Protein AF-0000000080331517 (afdb_homodimer)

InterPro domains:
  IPR011251 Luciferase-like domain [PF00296] (24-215)
  IPR036661 Luciferase-like domain superfamily [G3DSA:3.20.20.30] (10-296)
  IPR036661 Luciferase-like domain superfamily [SSF51679] (20-252)
  IPR050172 SsuD/RutA monooxygenase [PTHR42847] (24-230)

Foldseek 3Di:
DFFAEEAEEEQQDDCVGCLVVVLVVRVVLPHQAYEYEAAPADDPCRVGDGDHRLVSLLSSLVNDQRHAYEYLAAAPQPDALLVVLQSQQVSLVSSVRRYEHEYELDDQDPSNCVVNDDRDDPVRSLVCSLVNLVVSVCLQQDQFDADDDDPHTDDRRGNPPHGPDPSHHFYAQEDQDLSSLLSCLVRGQAYEYQFDLVQQAPHDPVVRLVRLLVSLVSSQVSNVVVPHGSLSYAYEHEALRHNCRQQLLQALVSVLVVVLSVVVSVHRYYYAYDADPPDSNHGDPVRVSCNSNPSSVVRD/DFFAEEAEEEQQDDCVGCLVVVLVVRVVLPHQAYEYEAAPADDPCRVGDGDHRLVSLLSSLVNDQRHAYEYLAAAPQPDALLVVLQSQQVSLVSSVRRYEHEYELDDQDPSNCVVNDDRDDPVRSLVCSLVNLVVSVCLQQDQFDADDDDPHTDDRRGNPPHGPDPSHRFYAQEDQDLSSLLSCLVRGQAYEYQFDLVQQAPHDPVVRLVRLLVSLVSSQVSNVVVPHGSLSYAYEHEALRHNCRQQLLQALVSVLVVSLSVVVSVHRYYYAYDADPPDSNHGDPVRVSCNSNPSSVVRD

Secondary structure (DSSP, 8-state):
-PPEEEEE--S-S-IIIIIHHHHHHHHHTT-SEEEE---SS-GGGTTS----HHHHHHHHHHH-SS-EEEEEEE-GGG--HHHHHHHHHHHHHHTTS-EEEEE----SSGGGTTTSPPPPPHHHHHHHHHHHHHHHHHHHHSSEEEEE-SS-EEEEEE--S--SSSSSSPEEEE--SHHHHHHHHHH-SEEEE---GGGTTT--HHHHHHHHHHHHHHHHHHHHHTT--GGGSEEEEE-SSSTTTTGGGS-HHHHHHHHHHHHHTT--EEEEEPP-TTSTT---HHHHHHHHHHHHHHT-/-PPEEEEE--S-S-IIIIIHHHHHHHHHTT-SEEEE---SS-GGGTTS----HHHHHHHHHHH-SS-EEEEEEE-GGG--HHHHHHHHHHHHHHTTS-EEEEE----SSGGGTTTSPPPPPHHHHHHHHHHHHHHHHHHHHSSEEEEE-SS-EEEEEE--S--SSSSSSPEEEE--SHHHHHHHHHH-SEEEE---GGGTTT--HHHHHHHHHHHHHHHHHHHHHTT--GGGSEEEEE-SSSTTTTGGGS-HHHHHHHHHHHHHTT--EEEEEPP-TTSTT---HHHHHHHHHHHHHHT-

pLDDT: mean 96.35, std 3.85, range [64.19, 98.94]

Structure (mmCIF, N/CA/C/O backbone):
data_AF-0000000080331517-model_v1
#
loop_
_entity.id
_entity.type
_entity.pdbx_description
1 polymer 'LLM class flavin-dependent oxidoreductase'
#
loop_
_atom_site.group_PDB
_atom_site.id
_atom_site.type_symbol
_atom_site.label_atom_id
_atom_site.label_alt_id
_atom_site.label_comp_id
_atom_site.label_asym_id
_atom_site.label_entity_id
_atom_site.label_seq_id
_atom_site.pdbx_PDB_ins_code
_atom_site.Cartn_x
_atom_site.Cartn_y
_atom_site.Cartn_z
_atom_site.occupancy
_atom_site.B_iso_or_equiv
_atom_site.auth_seq_id
_atom_site.auth_comp_id
_atom_site.auth_asym_id
_atom_site.auth_atom_id
_atom_site.pdbx_PDB_model_num
ATOM 1 N N . MET A 1 1 ? -18.844 27.141 14.211 1 64.19 1 MET A N 1
ATOM 2 C CA . MET A 1 1 ? -18.5 25.75 13.922 1 64.19 1 MET A CA 1
ATOM 3 C C . MET A 1 1 ? -17.547 25.188 14.969 1 64.19 1 MET A C 1
ATOM 5 O O . MET A 1 1 ? -16.719 25.922 15.516 1 64.19 1 MET A O 1
ATOM 9 N N . SER A 1 2 ? -17.766 24.016 15.477 1 85.88 2 SER A N 1
ATOM 10 C CA . SER A 1 2 ? -16.953 23.453 16.547 1 85.88 2 SER A CA 1
ATOM 11 C C . SER A 1 2 ? -15.609 22.984 16.031 1 85.88 2 SER A C 1
ATOM 13 O O . SER A 1 2 ? -15.508 22.469 14.906 1 85.88 2 SER A O 1
ATOM 15 N N . LEU A 1 3 ? -14.555 23.375 16.688 1 94.94 3 LEU A N 1
ATOM 16 C CA . LEU A 1 3 ? -13.188 22.969 16.359 1 94.94 3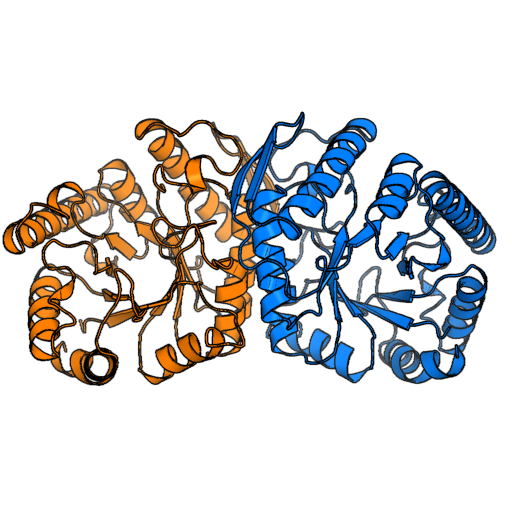 LEU A CA 1
ATOM 17 C C . LEU A 1 3 ? -13.008 21.469 16.547 1 94.94 3 LEU A C 1
ATOM 19 O O . LEU A 1 3 ? -13.43 20.906 17.562 1 94.94 3 LEU A O 1
ATOM 23 N N . ARG A 1 4 ? -12.531 20.828 15.531 1 97.44 4 ARG A N 1
ATOM 24 C CA . ARG A 1 4 ? -12.266 19.391 15.602 1 97.44 4 ARG A CA 1
ATOM 25 C C . ARG A 1 4 ? -10.836 19.109 16.047 1 97.44 4 ARG A C 1
ATOM 27 O O . ARG A 1 4 ? -9.906 19.797 15.633 1 97.44 4 ARG A O 1
ATOM 34 N N . LEU A 1 5 ? -10.68 18.141 16.891 1 98.38 5 LEU A N 1
ATOM 35 C CA . LEU A 1 5 ? -9.367 17.719 17.359 1 98.38 5 LEU A CA 1
ATOM 36 C C . LEU A 1 5 ? -8.953 16.406 16.703 1 98.38 5 LEU A C 1
ATOM 38 O O . LEU A 1 5 ? -9.703 15.43 16.719 1 98.38 5 LEU A O 1
ATOM 42 N N . SER A 1 6 ? -7.805 16.391 16.062 1 98.75 6 SER A N 1
ATOM 43 C CA . SER A 1 6 ? -7.219 15.234 15.391 1 98.75 6 SER A CA 1
ATOM 44 C C . SER A 1 6 ? -5.824 14.93 15.922 1 98.75 6 SER A C 1
ATOM 46 O O . SER A 1 6 ? -5.281 15.688 16.734 1 98.75 6 SER A O 1
ATOM 48 N N . THR A 1 7 ? -5.312 13.805 15.547 1 98.81 7 THR A N 1
ATOM 49 C CA . THR A 1 7 ? -3.979 13.422 16 1 98.81 7 THR A CA 1
ATOM 50 C C . THR A 1 7 ? -3.152 12.867 14.844 1 98.81 7 THR A C 1
ATOM 52 O O . THR A 1 7 ? -3.689 12.586 13.766 1 98.81 7 THR A O 1
ATOM 55 N N . VAL A 1 8 ? -1.916 12.797 15.023 1 98.69 8 VAL A N 1
ATOM 56 C CA . VAL A 1 8 ? -1.016 12.117 14.094 1 98.69 8 VAL A CA 1
ATOM 57 C C . VAL A 1 8 ? -0.213 11.055 14.836 1 98.69 8 VAL A C 1
ATOM 59 O O . VAL A 1 8 ? 0.449 11.352 15.836 1 98.69 8 VAL A O 1
ATOM 62 N N . ILE A 1 9 ? -0.327 9.906 14.406 1 98.81 9 ILE A N 1
ATOM 63 C CA . ILE A 1 9 ? 0.365 8.75 14.961 1 98.81 9 ILE A CA 1
ATOM 64 C C . ILE A 1 9 ? 1.493 8.32 14.023 1 98.81 9 ILE A C 1
ATOM 66 O O . ILE A 1 9 ? 1.24 7.809 12.93 1 98.81 9 ILE A O 1
ATOM 70 N N . LEU A 1 10 ? 2.73 8.555 14.484 1 98.44 10 LEU A N 1
ATOM 71 C CA . LEU A 1 10 ? 3.859 8.164 13.648 1 98.44 10 LEU A CA 1
ATOM 72 C C . LEU A 1 10 ? 3.984 6.645 13.578 1 98.44 10 LEU A C 1
ATOM 74 O O . LEU A 1 10 ? 3.705 5.949 14.555 1 98.44 10 LEU A O 1
ATOM 78 N N . PRO A 1 11 ? 4.441 6.098 12.438 1 98.38 11 PRO A N 1
ATOM 79 C CA . PRO A 1 11 ? 4.523 4.645 12.273 1 98.38 11 PRO A CA 1
ATOM 80 C C . PRO A 1 11 ? 5.863 4.074 12.727 1 98.38 11 PRO A C 1
ATOM 82 O O . PRO A 1 11 ? 6.559 3.414 11.953 1 98.38 11 PRO A O 1
ATOM 85 N N . HIS A 1 12 ? 6.152 4.219 14.023 1 98 12 HIS A N 1
ATOM 86 C CA . HIS A 1 12 ? 7.469 3.908 14.555 1 98 12 HIS A CA 1
ATOM 87 C C . HIS A 1 12 ? 7.426 2.67 15.445 1 98 12 HIS A C 1
ATOM 89 O O . HIS A 1 12 ? 8.438 2.279 16.031 1 98 12 HIS A O 1
ATOM 95 N N . LEU A 1 13 ? 6.262 2.033 15.555 1 98 13 LEU A N 1
ATOM 96 C CA . LEU A 1 13 ? 6.105 0.849 16.391 1 98 13 LEU A CA 1
ATOM 97 C C . LEU A 1 13 ? 5.648 -0.346 15.555 1 98 13 LEU A C 1
ATOM 99 O O . LEU A 1 13 ? 4.883 -0.19 14.609 1 98 13 LEU A O 1
ATOM 103 N N . ARG A 1 14 ? 6.074 -1.492 15.969 1 98.31 14 ARG A N 1
ATOM 104 C CA . ARG A 1 14 ? 5.5 -2.713 15.414 1 98.31 14 ARG A CA 1
ATOM 105 C C . ARG A 1 14 ? 3.998 -2.779 15.664 1 98.31 14 ARG A C 1
ATOM 107 O O . ARG A 1 14 ? 3.525 -2.389 16.734 1 98.31 14 ARG A O 1
ATOM 114 N N . TRP A 1 15 ? 3.299 -3.33 14.734 1 98.62 15 TRP A N 1
ATOM 115 C CA . TRP A 1 15 ? 1.841 -3.32 14.758 1 98.62 15 TRP A CA 1
ATOM 116 C C . TRP A 1 15 ? 1.312 -3.996 16.016 1 98.62 15 TRP A C 1
ATOM 118 O O . TRP A 1 15 ? 0.415 -3.473 16.688 1 98.62 15 TRP A O 1
ATOM 128 N N . HIS A 1 16 ? 1.911 -5.156 16.406 1 97.88 16 HIS A N 1
ATOM 129 C CA . HIS A 1 16 ? 1.396 -5.941 17.531 1 97.88 16 HIS A CA 1
ATOM 130 C C . HIS A 1 16 ? 2.104 -5.57 18.828 1 97.88 16 HIS A C 1
ATOM 132 O O . HIS A 1 16 ? 1.9 -6.223 19.859 1 97.88 16 HIS A O 1
ATOM 138 N N . GLN A 1 17 ? 2.965 -4.594 18.797 1 97.81 17 GLN A N 1
ATOM 139 C CA . GLN A 1 17 ? 3.686 -4.105 19.969 1 97.81 17 GLN A CA 1
ATOM 140 C C . GLN A 1 17 ? 3.43 -2.615 20.188 1 97.81 17 GLN A C 1
ATOM 142 O O . GLN A 1 17 ? 4.371 -1.833 20.328 1 97.81 17 GLN A O 1
ATOM 147 N N . GLY A 1 18 ? 2.152 -2.268 20.125 1 97.75 18 GLY A N 1
ATOM 148 C CA . GLY A 1 18 ? 1.767 -0.905 20.469 1 97.75 18 GLY A CA 1
ATOM 149 C C . GLY A 1 18 ? 1.169 -0.149 19.297 1 97.75 18 GLY A C 1
ATOM 150 O O . GLY A 1 18 ? 0.423 0.813 19.484 1 97.75 18 GLY A O 1
ATOM 151 N N . GLY A 1 19 ? 1.506 -0.522 18.047 1 98.31 19 GLY A N 1
ATOM 152 C CA . GLY A 1 19 ? 0.965 0.156 16.875 1 98.31 19 GLY A CA 1
ATOM 153 C C . GLY A 1 19 ? -0.549 0.094 16.797 1 98.31 19 GLY A C 1
ATOM 154 O O . GLY A 1 19 ? -1.215 1.129 16.719 1 98.31 19 GLY A O 1
ATOM 155 N N . ARG A 1 20 ? -1.021 -1.087 16.875 1 98.56 20 ARG A N 1
ATOM 156 C CA . ARG A 1 20 ? -2.457 -1.336 16.797 1 98.56 20 ARG A CA 1
ATOM 157 C C . ARG A 1 20 ? -3.207 -0.571 17.875 1 98.56 20 ARG A C 1
ATOM 159 O O . ARG A 1 20 ? -4.191 0.115 17.594 1 98.56 20 ARG A O 1
ATOM 166 N N . SER A 1 21 ? -2.781 -0.635 19.125 1 98.62 21 SER A N 1
ATOM 167 C CA . SER A 1 21 ? -3.494 -0.056 20.25 1 98.62 21 SER A CA 1
ATOM 168 C C . SER A 1 21 ? -3.531 1.467 20.172 1 98.62 21 SER A C 1
ATOM 170 O O . SER A 1 21 ? -4.492 2.096 20.609 1 98.62 21 SER A O 1
ATOM 172 N N . ALA A 1 22 ? -2.518 2.064 19.547 1 98.75 22 ALA A N 1
ATOM 173 C CA . ALA A 1 22 ? -2.5 3.518 19.406 1 98.75 22 ALA A CA 1
ATOM 174 C C . ALA A 1 22 ? -3.672 3.992 18.547 1 98.75 22 ALA A C 1
ATOM 176 O O . ALA A 1 22 ? -4.34 4.973 18.891 1 98.75 22 ALA A O 1
ATOM 177 N N . TRP A 1 23 ? -3.951 3.305 17.516 1 98.88 23 TRP A N 1
ATOM 178 C CA . TRP A 1 23 ? -5.039 3.68 16.625 1 98.88 23 TRP A CA 1
ATOM 179 C C . TRP A 1 23 ? -6.395 3.436 17.281 1 98.88 23 TRP A C 1
ATOM 181 O O . TRP A 1 23 ? -7.301 4.266 17.172 1 98.88 23 TRP A O 1
ATOM 191 N N . GLN A 1 24 ? -6.547 2.297 17.906 1 98.88 24 GLN A N 1
ATOM 192 C CA . GLN A 1 24 ? -7.785 2.006 18.625 1 98.88 24 GLN A CA 1
ATOM 193 C C . GLN A 1 24 ? -8.047 3.045 19.719 1 98.88 24 GLN A C 1
ATOM 195 O O . GLN A 1 24 ? -9.172 3.51 19.875 1 98.88 24 GLN A O 1
ATOM 200 N N . ARG A 1 25 ? -6.977 3.387 20.422 1 98.81 25 ARG A N 1
ATOM 201 C CA . ARG A 1 25 ? -7.102 4.363 21.516 1 98.81 25 ARG A CA 1
ATOM 202 C C . ARG A 1 25 ? -7.461 5.742 20.969 1 98.81 25 ARG A C 1
ATOM 204 O O . ARG A 1 25 ? -8.203 6.492 21.594 1 98.81 25 ARG A O 1
ATOM 211 N N . ALA A 1 26 ? -6.887 6.109 19.828 1 98.88 26 ALA A N 1
ATOM 212 C CA . ALA A 1 26 ? -7.234 7.383 19.203 1 98.88 26 ALA A CA 1
ATOM 213 C C . ALA A 1 26 ? -8.734 7.484 18.969 1 98.88 26 ALA A C 1
ATOM 215 O O . ALA A 1 26 ? -9.344 8.531 19.219 1 98.88 26 ALA A O 1
ATOM 216 N N . GLU A 1 27 ? -9.32 6.379 18.469 1 98.81 27 GLU A N 1
ATOM 217 C CA . GLU A 1 27 ? -10.773 6.367 18.281 1 98.81 27 GLU A CA 1
ATOM 218 C C . GLU A 1 27 ? -11.5 6.469 19.609 1 98.81 27 GLU A C 1
ATOM 220 O O . GLU A 1 27 ? -12.469 7.219 19.734 1 98.81 27 GLU A O 1
ATOM 225 N N . GLN A 1 28 ? -11.023 5.734 20.609 1 98.62 28 GLN A N 1
ATOM 226 C CA . GLN A 1 28 ? -11.648 5.719 21.922 1 98.62 28 GLN A CA 1
ATOM 227 C C . GLN A 1 28 ? -11.609 7.105 22.562 1 98.62 28 GLN A C 1
ATOM 229 O O . GLN A 1 28 ? -12.539 7.488 23.281 1 98.62 28 GLN A O 1
ATOM 234 N N . LEU A 1 29 ? -10.539 7.828 22.297 1 98.62 29 LEU A N 1
ATOM 235 C CA . LEU A 1 29 ? -10.359 9.156 22.875 1 98.62 29 LEU A CA 1
ATOM 236 C C . LEU A 1 29 ? -11.219 10.188 22.156 1 98.62 29 LEU A C 1
ATOM 238 O O . LEU A 1 29 ? -11.328 11.328 22.594 1 98.62 29 LEU A O 1
ATOM 242 N N . GLY A 1 30 ? -11.781 9.828 21.016 1 98.06 30 GLY A N 1
ATOM 243 C CA . GLY A 1 30 ? -12.758 10.672 20.344 1 98.06 30 GLY A CA 1
ATOM 244 C C . GLY A 1 30 ? -12.133 11.609 19.328 1 98.06 30 GLY A C 1
ATOM 245 O O . GLY A 1 30 ? -12.742 12.617 18.953 1 98.06 30 GLY A O 1
ATOM 246 N N . PHE A 1 31 ? -10.914 11.336 18.906 1 98.75 31 PHE A N 1
ATOM 247 C CA . PHE A 1 31 ? -10.305 12.156 17.859 1 98.75 31 PHE A CA 1
ATOM 248 C C . PHE A 1 31 ? -11.133 12.109 16.578 1 98.75 31 PHE A C 1
ATOM 250 O O . PHE A 1 31 ? -11.719 11.078 16.25 1 98.75 31 PHE A O 1
ATOM 257 N N . HIS A 1 32 ? -11.18 13.211 15.883 1 98.44 32 HIS A N 1
ATOM 258 C CA . HIS A 1 32 ? -11.906 13.297 14.625 1 98.44 32 HIS A CA 1
ATOM 259 C C . HIS A 1 32 ? -11.188 12.516 13.523 1 98.44 32 HIS A C 1
ATOM 261 O O . HIS A 1 32 ? -11.805 11.695 12.836 1 98.44 32 HIS A O 1
ATOM 267 N N . THR A 1 33 ? -9.961 12.773 13.305 1 98.81 33 THR A N 1
ATOM 268 C CA . THR A 1 33 ? -9.102 12.086 12.352 1 98.81 33 THR A CA 1
ATOM 269 C C . THR A 1 33 ? -7.785 11.68 13.008 1 98.81 33 THR A C 1
ATOM 271 O O . THR A 1 33 ? -7.254 12.406 13.852 1 98.81 33 THR A O 1
ATOM 274 N N . ALA A 1 34 ? -7.258 10.547 12.688 1 98.94 34 ALA A N 1
ATOM 275 C CA . ALA A 1 34 ? -5.871 10.188 12.969 1 98.94 34 ALA A CA 1
ATOM 276 C C . ALA A 1 34 ? -5.066 10.047 11.68 1 98.94 34 ALA A C 1
ATOM 278 O O . ALA A 1 34 ? -5.422 9.258 10.805 1 98.94 34 ALA A O 1
ATOM 279 N N . PHE A 1 35 ? -4.051 10.797 11.625 1 98.94 35 PHE A N 1
ATOM 280 C CA . PHE A 1 35 ? -3.154 10.812 10.469 1 98.94 35 PHE A CA 1
ATOM 281 C C . PHE A 1 35 ? -1.881 10.031 10.773 1 98.94 35 PHE A C 1
ATOM 283 O O . PHE A 1 35 ? -1.622 9.672 11.922 1 98.94 35 PHE A O 1
ATOM 290 N N . THR A 1 36 ? -1.135 9.734 9.75 1 98.88 36 THR A N 1
ATOM 291 C CA . THR A 1 36 ? 0.235 9.25 9.875 1 98.88 36 THR A CA 1
ATOM 292 C C . THR A 1 36 ? 1.14 9.914 8.844 1 98.88 36 THR A C 1
ATOM 294 O O . THR A 1 36 ? 0.656 10.516 7.879 1 98.88 36 THR A O 1
ATOM 297 N N . TYR A 1 37 ? 2.404 9.922 9.109 1 98 37 TYR A N 1
ATOM 298 C CA . TYR A 1 37 ? 3.377 10.477 8.172 1 98 37 TYR A CA 1
ATOM 299 C C . TYR A 1 37 ? 3.668 9.492 7.047 1 98 37 TYR A C 1
ATOM 301 O O . TYR A 1 37 ? 3.889 8.305 7.289 1 98 37 TYR A O 1
ATOM 309 N N . ASP A 1 38 ? 3.682 9.953 5.809 1 97.75 38 ASP A N 1
ATOM 310 C CA . ASP A 1 38 ? 3.939 9.125 4.637 1 97.75 38 ASP A CA 1
ATOM 311 C C . ASP A 1 38 ? 5.371 9.305 4.137 1 97.75 38 ASP A C 1
ATOM 313 O O . ASP A 1 38 ? 5.594 9.867 3.062 1 97.75 38 ASP A O 1
ATOM 317 N N . HIS A 1 39 ? 6.359 8.875 4.914 1 96.88 39 HIS A N 1
ATOM 318 C CA . HIS A 1 39 ? 7.789 8.906 4.625 1 96.88 39 HIS A CA 1
ATOM 319 C C . HIS A 1 39 ? 8.359 7.492 4.535 1 96.88 39 HIS A C 1
ATOM 321 O O . HIS A 1 39 ? 7.727 6.535 4.98 1 96.88 39 HIS A O 1
ATOM 327 N N . LEU A 1 40 ? 9.523 7.398 3.914 1 96.12 40 LEU A N 1
ATOM 328 C CA . LEU A 1 40 ? 10.305 6.168 3.994 1 96.12 40 LEU A CA 1
ATOM 329 C C . LEU A 1 40 ? 11.125 6.129 5.281 1 96.12 40 LEU A C 1
ATOM 331 O O . LEU A 1 40 ? 11.383 5.051 5.824 1 96.12 40 LEU A O 1
ATOM 335 N N . SER A 1 41 ? 11.578 7.223 5.68 1 92.31 41 SER A N 1
ATOM 336 C CA . SER A 1 41 ? 12.211 7.547 6.957 1 92.31 41 SER A CA 1
ATOM 337 C C . SER A 1 41 ? 12.117 9.039 7.254 1 92.31 41 SER A C 1
ATOM 339 O O . SER A 1 41 ? 11.992 9.852 6.34 1 92.31 41 SER A O 1
ATOM 341 N N . TRP A 1 42 ? 12.172 9.32 8.602 1 91.06 42 TRP A N 1
ATOM 342 C CA . TRP A 1 42 ? 11.867 10.711 8.906 1 91.06 42 TRP A CA 1
ATOM 343 C C . TRP A 1 42 ? 12.82 11.258 9.969 1 91.06 42 TRP A C 1
ATOM 345 O O . TRP A 1 42 ? 12.812 10.805 11.117 1 91.06 42 TRP A O 1
ATOM 355 N N . ARG A 1 43 ? 13.68 12.164 9.531 1 90.75 43 ARG A N 1
ATOM 356 C CA . ARG A 1 43 ? 14.492 13.016 10.391 1 90.75 43 ARG A CA 1
ATOM 357 C C . ARG A 1 43 ? 15.055 12.227 11.562 1 90.75 43 ARG A C 1
ATOM 359 O O . ARG A 1 43 ? 15.789 11.258 11.375 1 90.75 43 ARG A O 1
ATOM 366 N N . SER A 1 44 ? 14.562 12.602 12.773 1 90.06 44 SER A N 1
ATOM 367 C CA . SER A 1 44 ? 15.141 12.047 14 1 90.06 44 SER A CA 1
ATOM 368 C C . SER A 1 44 ? 14.766 10.586 14.18 1 90.06 44 SER A C 1
ATOM 370 O O . SER A 1 44 ? 15.336 9.891 15.023 1 90.06 44 SER A O 1
ATOM 372 N N . PHE A 1 45 ? 13.922 10.086 13.391 1 93.94 45 PHE A N 1
ATOM 373 C CA . PHE A 1 45 ? 13.5 8.688 13.492 1 93.94 45 PHE A CA 1
ATOM 374 C C . PHE A 1 45 ? 14.195 7.832 12.445 1 93.94 45 PHE A C 1
ATOM 376 O O . PHE A 1 45 ? 13.914 6.641 12.328 1 93.94 45 PHE A O 1
ATOM 383 N N . ARG A 1 46 ? 15.094 8.398 11.766 1 92.56 46 ARG A N 1
ATOM 384 C CA . ARG A 1 46 ? 15.719 7.773 10.609 1 92.56 46 ARG A CA 1
ATOM 385 C C . ARG A 1 46 ? 16.406 6.469 10.992 1 92.56 46 ARG A C 1
ATOM 387 O O . ARG A 1 46 ? 16.438 5.516 10.211 1 92.56 46 ARG A O 1
ATOM 394 N N . ASP A 1 47 ? 16.953 6.398 12.133 1 93.5 47 ASP A N 1
ATOM 395 C CA . ASP A 1 47 ? 17.734 5.234 12.523 1 93.5 47 ASP A CA 1
ATOM 396 C C . ASP A 1 47 ? 16.906 4.254 13.336 1 93.5 47 ASP A C 1
ATOM 398 O O . ASP A 1 47 ? 17.453 3.373 14.008 1 93.5 47 ASP A O 1
ATOM 402 N N . GLY A 1 48 ? 15.57 4.438 13.328 1 95.44 48 GLY A N 1
ATOM 403 C CA . GLY A 1 48 ? 14.648 3.535 13.992 1 95.44 48 GLY A CA 1
ATOM 404 C C . GLY A 1 48 ? 13.539 3.035 13.086 1 95.44 48 GLY A C 1
ATOM 405 O O . GLY A 1 48 ? 13.539 3.322 11.883 1 95.44 48 GLY A O 1
ATOM 406 N N . PRO A 1 49 ? 12.68 2.264 13.695 1 97.25 49 PRO A N 1
ATOM 407 C CA . PRO A 1 49 ? 11.586 1.681 12.906 1 97.25 49 PRO A CA 1
ATOM 408 C C . PRO A 1 49 ? 10.703 2.738 12.258 1 97.25 49 PRO A C 1
ATOM 410 O O . PRO A 1 49 ? 10.391 3.76 12.875 1 97.25 49 PRO A O 1
ATOM 413 N N . TRP A 1 50 ? 10.359 2.547 11.078 1 98.25 50 TRP A N 1
ATOM 414 C CA . TRP A 1 50 ? 9.414 3.371 10.336 1 98.25 50 TRP A CA 1
ATOM 415 C C . TRP A 1 50 ? 8.641 2.533 9.328 1 98.25 50 TRP A C 1
ATOM 417 O O . TRP A 1 50 ? 9.203 2.047 8.344 1 98.25 50 TRP A O 1
ATOM 427 N N . PHE A 1 51 ? 7.391 2.4 9.492 1 98.62 51 PHE A N 1
ATOM 428 C CA . PHE A 1 51 ? 6.57 1.539 8.648 1 98.62 51 PHE A CA 1
ATOM 429 C C . PHE A 1 51 ? 5.832 2.355 7.598 1 98.62 51 PHE A C 1
ATOM 431 O O . PHE A 1 51 ? 5.676 3.57 7.742 1 98.62 51 PHE A O 1
ATOM 438 N N . GLY A 1 52 ? 5.41 1.655 6.535 1 98.38 52 GLY A N 1
ATOM 439 C CA . GLY A 1 52 ? 4.766 2.32 5.414 1 98.38 52 GLY A CA 1
ATOM 440 C C . GLY A 1 52 ? 3.379 2.838 5.746 1 98.38 52 GLY A C 1
ATOM 441 O O . GLY A 1 52 ? 2.637 2.203 6.496 1 98.38 52 GLY A O 1
ATOM 442 N N . ALA A 1 53 ? 2.973 3.891 5.133 1 98.69 53 ALA A N 1
ATOM 443 C CA . ALA A 1 53 ? 1.73 4.59 5.457 1 98.69 53 ALA A CA 1
ATOM 444 C C . ALA A 1 53 ? 0.517 3.801 4.977 1 98.69 53 ALA A C 1
ATOM 446 O O . ALA A 1 53 ? -0.465 3.65 5.707 1 98.69 53 ALA A O 1
ATOM 447 N N . VAL A 1 54 ? 0.592 3.217 3.742 1 98.69 54 VAL A N 1
ATOM 448 C CA . VAL A 1 54 ? -0.571 2.578 3.135 1 98.69 54 VAL A CA 1
ATOM 449 C C . VAL A 1 54 ? -0.936 1.318 3.918 1 98.69 54 VAL A C 1
ATOM 451 O O . VAL A 1 54 ? -2.074 1.168 4.367 1 98.69 54 VAL A O 1
ATOM 454 N N . PRO A 1 55 ? 0.038 0.446 4.188 1 98.88 55 PRO A N 1
ATOM 455 C CA . PRO A 1 55 ? -0.327 -0.708 5.012 1 98.88 55 PRO A CA 1
ATOM 456 C C . PRO A 1 55 ? -0.782 -0.312 6.418 1 98.88 55 PRO A C 1
ATOM 458 O O . PRO A 1 55 ? -1.727 -0.897 6.953 1 98.88 55 PRO A O 1
ATOM 461 N N . THR A 1 56 ? -0.176 0.699 6.996 1 98.94 56 THR A N 1
ATOM 462 C CA . THR A 1 56 ? -0.524 1.143 8.344 1 98.94 56 THR A CA 1
ATOM 463 C C . THR A 1 56 ? -1.961 1.655 8.391 1 98.94 56 THR A C 1
ATOM 465 O O . THR A 1 56 ? -2.74 1.257 9.258 1 98.94 56 THR A O 1
ATOM 468 N N . LEU A 1 57 ? -2.301 2.496 7.434 1 98.94 57 LEU A N 1
ATOM 469 C CA . LEU A 1 57 ? -3.648 3.055 7.395 1 98.94 57 LEU A CA 1
ATOM 470 C C . LEU A 1 57 ? -4.676 1.971 7.086 1 98.94 57 LEU A C 1
ATOM 472 O O . LEU A 1 57 ? -5.805 2.021 7.578 1 98.94 57 LEU A O 1
ATOM 476 N N . THR A 1 58 ? -4.27 0.994 6.25 1 98.94 58 THR A N 1
ATOM 477 C CA . THR A 1 58 ? -5.176 -0.111 5.961 1 98.94 58 THR A CA 1
ATOM 478 C C . THR A 1 58 ? -5.453 -0.928 7.219 1 98.94 58 THR A C 1
ATOM 480 O O . THR A 1 58 ? -6.602 -1.261 7.512 1 98.94 58 THR A O 1
ATOM 483 N N . ALA A 1 59 ? -4.395 -1.23 7.938 1 98.94 59 ALA A N 1
ATOM 484 C CA . ALA A 1 59 ? -4.547 -1.958 9.195 1 98.94 59 ALA A CA 1
ATOM 485 C C . ALA A 1 59 ? -5.383 -1.16 10.195 1 98.94 59 ALA A C 1
ATOM 487 O O . ALA A 1 59 ? -6.238 -1.719 10.883 1 98.94 59 ALA A O 1
ATOM 488 N N . ALA A 1 60 ? -5.133 0.146 10.25 1 98.94 60 ALA A N 1
ATOM 489 C CA . ALA A 1 60 ? -5.895 1.022 11.141 1 98.94 60 ALA A CA 1
ATOM 490 C C . ALA A 1 60 ? -7.379 1.005 10.781 1 98.94 60 ALA A C 1
ATOM 492 O O . ALA A 1 60 ? -8.234 0.989 11.672 1 98.94 60 ALA A O 1
ATOM 493 N N . ALA A 1 61 ? -7.672 1.042 9.492 1 98.88 61 ALA A N 1
ATOM 494 C CA . ALA A 1 61 ? -9.055 0.992 9.023 1 98.88 61 ALA A CA 1
ATOM 495 C C . ALA A 1 61 ? -9.758 -0.271 9.516 1 98.88 61 ALA A C 1
ATOM 497 O O . ALA A 1 61 ? -10.953 -0.25 9.805 1 98.88 61 ALA A O 1
ATOM 498 N N . ALA A 1 62 ? -9 -1.351 9.656 1 98.19 62 ALA A N 1
ATOM 499 C CA . ALA A 1 62 ? -9.57 -2.646 10.023 1 98.19 62 ALA A CA 1
ATOM 500 C C . ALA A 1 62 ? -9.875 -2.709 11.516 1 98.19 62 ALA A C 1
ATOM 502 O O . ALA A 1 62 ? -10.656 -3.549 11.961 1 98.19 62 ALA A O 1
ATOM 503 N N . VAL A 1 63 ? -9.258 -1.817 12.328 1 98.44 63 VAL A N 1
ATOM 504 C CA . VAL A 1 63 ? -9.414 -1.965 13.773 1 98.44 63 VAL A CA 1
ATOM 505 C C . VAL A 1 63 ? -10.148 -0.754 14.336 1 98.44 63 VAL A C 1
ATOM 507 O O . VAL A 1 63 ? -10.242 -0.591 15.555 1 98.44 63 VAL A O 1
ATOM 510 N N . THR A 1 64 ? -10.594 0.173 13.492 1 98.75 64 THR A N 1
ATOM 511 C CA . THR A 1 64 ? -11.414 1.318 13.867 1 98.75 64 THR A CA 1
ATOM 512 C C . THR A 1 64 ? -12.695 1.351 13.039 1 98.75 64 THR A C 1
ATOM 514 O O . THR A 1 64 ? -12.781 0.708 11.992 1 98.75 64 THR A O 1
ATOM 517 N N . GLU A 1 65 ? -13.656 2.074 13.484 1 97.88 65 GLU A N 1
ATOM 518 C CA . GLU A 1 65 ? -14.961 2.047 12.82 1 97.88 65 GLU A CA 1
ATOM 519 C C . GLU A 1 65 ? -15.383 3.445 12.383 1 97.88 65 GLU A C 1
ATOM 521 O O . GLU A 1 65 ? -16 3.607 11.328 1 97.88 65 GLU A O 1
ATOM 526 N N . ARG A 1 66 ? -15.031 4.441 13.141 1 97.88 66 ARG A N 1
ATOM 527 C CA . ARG A 1 66 ? -15.578 5.773 12.906 1 97.88 66 ARG A CA 1
ATOM 528 C C . ARG A 1 66 ? -14.461 6.781 12.656 1 97.88 66 ARG A C 1
ATOM 530 O O . ARG A 1 66 ? -14.672 7.805 12 1 97.88 66 ARG A O 1
ATOM 537 N N . LEU A 1 67 ? -13.312 6.523 13.25 1 98.75 67 LEU A N 1
ATOM 538 C CA . LEU A 1 67 ? -12.148 7.395 13.141 1 98.75 67 LEU A CA 1
ATOM 539 C C . LEU A 1 67 ? -11.781 7.637 11.688 1 98.75 67 LEU A C 1
ATOM 541 O O . LEU A 1 67 ? -11.641 6.688 10.906 1 98.75 67 LEU A O 1
ATOM 545 N N . ARG A 1 68 ? -11.773 8.883 11.273 1 98.88 68 ARG A N 1
ATOM 546 C CA . ARG A 1 68 ? -11.195 9.141 9.961 1 98.88 68 ARG A CA 1
ATOM 547 C C . ARG A 1 68 ? -9.688 8.898 9.961 1 98.88 68 ARG A C 1
ATOM 549 O O . ARG A 1 68 ? -9.039 9.031 11 1 98.88 68 ARG A O 1
ATOM 556 N N . LEU A 1 69 ? -9.211 8.539 8.844 1 98.94 69 LEU A N 1
ATOM 557 C CA . LEU A 1 69 ? -7.805 8.172 8.672 1 98.94 69 LEU A CA 1
ATOM 558 C C . LEU A 1 69 ? -7.168 8.961 7.531 1 98.94 69 LEU A C 1
ATOM 560 O O . LEU A 1 69 ? -7.859 9.375 6.598 1 98.94 69 LEU A O 1
ATOM 564 N N . GLY A 1 70 ? -5.859 9.164 7.602 1 98.81 70 GLY A N 1
ATOM 565 C CA . GLY A 1 70 ? -5.254 9.852 6.473 1 98.81 70 GLY A CA 1
ATOM 566 C C . GLY A 1 70 ? -3.758 10.039 6.617 1 98.81 70 GLY A C 1
ATOM 567 O O . GLY A 1 70 ? -3.145 9.484 7.535 1 98.81 70 GLY A O 1
ATOM 568 N N . THR A 1 71 ? -3.133 10.648 5.66 1 98.81 71 THR A N 1
ATOM 569 C CA . THR A 1 71 ? -1.719 11.008 5.688 1 98.81 71 THR A CA 1
ATOM 570 C C . THR A 1 71 ? -1.543 12.492 5.965 1 98.81 71 THR A C 1
ATOM 572 O O . THR A 1 71 ? -2.451 13.289 5.719 1 98.81 71 THR A O 1
ATOM 575 N N . LEU A 1 72 ? -0.357 12.898 6.496 1 98.06 72 LEU A N 1
ATOM 576 C CA . LEU A 1 72 ? 0.068 14.289 6.656 1 98.06 72 LEU A CA 1
ATOM 577 C C . LEU A 1 72 ? 1.572 14.422 6.441 1 98.06 72 LEU A C 1
ATOM 579 O O . LEU A 1 72 ? 2.34 14.445 7.406 1 98.06 72 LEU A O 1
ATOM 583 N N . VAL A 1 73 ? 2.09 14.297 5.242 1 97.31 73 VAL A N 1
ATOM 584 C CA . VAL A 1 73 ? 1.358 14.289 3.98 1 97.31 73 VAL A CA 1
ATOM 585 C C . VAL A 1 73 ? 2.006 13.297 3.016 1 97.31 73 VAL A C 1
ATOM 587 O O . VAL A 1 73 ? 3.154 12.891 3.209 1 97.31 73 VAL A O 1
ATOM 590 N N . THR A 1 74 ? 1.313 12.836 2.07 1 98.38 74 THR A N 1
ATOM 591 C CA . THR A 1 74 ? 1.803 12.141 0.886 1 98.38 74 THR A CA 1
ATOM 592 C C . THR A 1 74 ? 2.389 13.125 -0.121 1 98.38 74 THR A C 1
ATOM 594 O O . THR A 1 74 ? 1.825 14.203 -0.345 1 98.38 74 THR A O 1
ATOM 597 N N . SER A 1 75 ? 3.557 12.82 -0.709 1 97 75 SER A N 1
ATOM 598 C CA . SER A 1 75 ? 4.199 13.742 -1.64 1 97 75 SER A CA 1
ATOM 599 C C . SER A 1 75 ? 4.652 13.023 -2.906 1 97 75 SER A C 1
ATOM 601 O O . SER A 1 75 ? 4.699 11.797 -2.945 1 97 75 SER A O 1
ATOM 603 N N . PRO A 1 76 ? 5.035 13.75 -3.975 1 96.25 76 PRO A N 1
ATOM 604 C CA . PRO A 1 76 ? 5.535 13.195 -5.234 1 96.25 76 PRO A CA 1
ATOM 605 C C . PRO A 1 76 ? 6.949 12.641 -5.117 1 96.25 76 PRO A C 1
ATOM 607 O O . PRO A 1 76 ? 7.461 12.023 -6.059 1 96.25 76 PRO A O 1
ATOM 610 N N . ASN A 1 77 ? 7.633 12.766 -4.004 1 94.25 77 ASN A N 1
ATOM 611 C CA . ASN A 1 77 ? 9.062 12.492 -3.885 1 94.25 77 ASN A CA 1
ATOM 612 C C . ASN A 1 77 ? 9.406 11.078 -4.34 1 94.25 77 ASN A C 1
ATOM 614 O O . ASN A 1 77 ? 10.453 10.852 -4.953 1 94.25 77 ASN A O 1
ATOM 618 N N . PHE A 1 78 ? 8.539 10.172 -4.094 1 93.88 78 PHE A N 1
ATOM 619 C CA . PHE A 1 78 ? 8.867 8.789 -4.426 1 93.88 78 PHE A CA 1
ATOM 620 C C . PHE A 1 78 ? 7.621 8.031 -4.883 1 93.88 78 PHE A C 1
ATOM 622 O O . PHE A 1 78 ? 7.543 6.812 -4.738 1 93.88 78 PHE A O 1
ATOM 629 N N . ARG A 1 79 ? 6.637 8.805 -5.367 1 94.88 79 ARG A N 1
ATOM 630 C CA . ARG A 1 79 ? 5.367 8.219 -5.777 1 94.88 79 ARG A CA 1
ATOM 631 C C . ARG A 1 79 ? 5.023 8.602 -7.211 1 94.88 79 ARG A C 1
ATOM 633 O O . ARG A 1 79 ? 5.395 9.68 -7.676 1 94.88 79 ARG A O 1
ATOM 640 N N . HIS A 1 80 ? 4.398 7.699 -7.871 1 97 80 HIS A N 1
ATOM 641 C CA . HIS A 1 80 ? 3.719 7.988 -9.125 1 97 80 HIS A CA 1
ATOM 642 C C . HIS A 1 80 ? 2.209 8.062 -8.938 1 97 80 HIS A C 1
ATOM 644 O O . HIS A 1 80 ? 1.626 7.238 -8.227 1 97 80 HIS A O 1
ATOM 650 N N . PRO A 1 81 ? 1.526 9.062 -9.547 1 98.12 81 PRO A N 1
ATOM 651 C CA . PRO A 1 81 ? 0.094 9.25 -9.297 1 98.12 81 PRO A CA 1
ATOM 652 C C . PRO A 1 81 ? -0.733 8.023 -9.68 1 98.12 81 PRO A C 1
ATOM 654 O O . PRO A 1 81 ? -1.729 7.719 -9.016 1 98.12 81 PRO A O 1
ATOM 657 N N . VAL A 1 82 ? -0.312 7.289 -10.68 1 98.31 82 VAL A N 1
ATOM 658 C CA . VAL A 1 82 ? -1.096 6.164 -11.172 1 98.31 82 VAL A CA 1
ATOM 659 C C . VAL A 1 82 ? -1.133 5.055 -10.125 1 98.31 82 VAL A C 1
ATOM 661 O O . VAL A 1 82 ? -2.207 4.57 -9.766 1 98.31 82 VAL A O 1
ATOM 664 N N . THR A 1 83 ? 0.015 4.668 -9.625 1 98.12 83 THR A N 1
ATOM 665 C CA . THR A 1 83 ? 0.041 3.602 -8.633 1 98.12 83 THR A CA 1
ATOM 666 C C . THR A 1 83 ? -0.552 4.082 -7.309 1 98.12 83 THR A C 1
ATOM 668 O O . THR A 1 83 ? -1.242 3.324 -6.621 1 98.12 83 THR A O 1
ATOM 671 N N . LEU A 1 84 ? -0.341 5.355 -7.016 1 98.56 84 LEU A N 1
ATOM 672 C CA . LEU A 1 84 ? -0.921 5.918 -5.801 1 98.56 84 LEU A CA 1
ATOM 673 C C . LEU A 1 84 ? -2.445 5.887 -5.863 1 98.56 84 LEU A C 1
ATOM 675 O O . LEU A 1 84 ? -3.105 5.562 -4.875 1 98.56 84 LEU A O 1
ATOM 679 N N . ALA A 1 85 ? -2.994 6.234 -6.984 1 98.75 85 ALA A N 1
ATOM 680 C CA . ALA A 1 85 ? -4.445 6.254 -7.141 1 98.75 85 ALA A CA 1
ATOM 681 C C . ALA A 1 85 ? -5.047 4.887 -6.82 1 98.75 85 ALA A C 1
ATOM 683 O O . ALA A 1 85 ? -6.078 4.793 -6.152 1 98.75 85 ALA A O 1
ATOM 684 N N . LYS A 1 86 ? -4.414 3.822 -7.266 1 98.44 86 LYS A N 1
ATOM 685 C CA . LYS A 1 86 ? -4.898 2.469 -7.012 1 98.44 86 LYS A CA 1
ATOM 686 C C . LYS A 1 86 ? -4.898 2.154 -5.52 1 98.44 86 LYS A C 1
ATOM 688 O O . LYS A 1 86 ? -5.863 1.587 -4.996 1 98.44 86 LYS A O 1
ATOM 693 N N . GLU A 1 87 ? -3.854 2.533 -4.863 1 98.38 87 GLU A N 1
ATOM 694 C CA . GLU A 1 87 ? -3.768 2.33 -3.42 1 98.38 87 GLU A CA 1
ATOM 695 C C . GLU A 1 87 ? -4.848 3.121 -2.686 1 98.38 87 GLU A C 1
ATOM 697 O O . GLU A 1 87 ? -5.492 2.602 -1.773 1 98.38 87 GLU A O 1
ATOM 702 N N . LEU A 1 88 ? -5.027 4.336 -3.117 1 98.88 88 LEU A N 1
ATOM 703 C CA . LEU A 1 88 ? -5.98 5.223 -2.455 1 98.88 88 LEU A CA 1
ATOM 704 C C . LEU A 1 88 ? -7.41 4.73 -2.654 1 98.88 88 LEU A C 1
ATOM 706 O O . LEU A 1 88 ? -8.219 4.758 -1.721 1 98.88 88 LEU A O 1
ATOM 710 N N . ILE A 1 89 ? -7.738 4.293 -3.852 1 98.81 89 ILE A N 1
ATOM 711 C CA . ILE A 1 89 ? -9.062 3.754 -4.129 1 98.81 89 ILE A CA 1
ATOM 712 C C . ILE A 1 89 ? -9.32 2.535 -3.244 1 98.81 89 ILE A C 1
ATOM 714 O O . ILE A 1 89 ? -10.391 2.404 -2.652 1 98.81 89 ILE A O 1
ATOM 718 N N . SER A 1 90 ? -8.312 1.705 -3.137 1 98.81 90 SER A N 1
ATOM 719 C CA . SER A 1 90 ? -8.43 0.5 -2.322 1 98.81 90 SER A CA 1
ATOM 720 C C . SER A 1 90 ? -8.578 0.844 -0.844 1 98.81 90 SER A C 1
ATOM 722 O O . SER A 1 90 ? -9.422 0.272 -0.152 1 98.81 90 SER A O 1
ATOM 724 N N . LEU A 1 91 ? -7.77 1.781 -0.385 1 98.81 91 LEU A N 1
ATOM 725 C CA . LEU A 1 91 ? -7.828 2.227 1.003 1 98.81 91 LEU A CA 1
ATOM 726 C C . LEU A 1 91 ? -9.195 2.834 1.32 1 98.81 91 LEU A C 1
ATOM 728 O O . LEU A 1 91 ? -9.773 2.553 2.371 1 98.81 91 LEU A O 1
ATOM 732 N N . ASP A 1 92 ? -9.656 3.676 0.435 1 98.88 92 ASP A N 1
ATOM 733 C CA . ASP A 1 92 ? -10.969 4.305 0.599 1 98.88 92 ASP A CA 1
ATOM 734 C C . ASP A 1 92 ? -12.07 3.258 0.698 1 98.88 92 ASP A C 1
ATOM 736 O O . ASP A 1 92 ? -12.977 3.379 1.526 1 98.88 92 ASP A O 1
ATOM 740 N N . ASP A 1 93 ? -11.992 2.248 -0.097 1 98.88 93 ASP A N 1
ATOM 741 C CA . ASP A 1 93 ? -12.977 1.171 -0.108 1 98.88 93 ASP A CA 1
ATOM 742 C C . ASP A 1 93 ? -12.922 0.367 1.188 1 98.88 93 ASP A C 1
ATOM 744 O O . ASP A 1 93 ? -13.945 0.18 1.85 1 98.88 93 ASP A O 1
ATOM 748 N N . ILE A 1 94 ? -11.734 -0.065 1.601 1 98.88 94 ILE A N 1
ATOM 749 C CA . ILE A 1 94 ? -11.539 -0.912 2.773 1 98.88 94 ILE A CA 1
ATOM 750 C C . ILE A 1 94 ? -11.984 -0.162 4.027 1 98.88 94 ILE A C 1
ATOM 752 O O . ILE A 1 94 ? -12.57 -0.753 4.938 1 98.88 94 ILE A O 1
ATOM 756 N N . SER A 1 95 ? -11.75 1.129 4.09 1 98.81 95 SER A N 1
ATOM 757 C CA . SER A 1 95 ? -12.07 1.933 5.266 1 98.81 95 SER A CA 1
ATOM 758 C C . SER A 1 95 ? -13.547 2.305 5.297 1 98.81 95 SER A C 1
ATOM 760 O O . SER A 1 95 ? -14.039 2.846 6.289 1 98.81 95 SER A O 1
ATOM 762 N N . GLY A 1 96 ? -14.266 2 4.195 1 98.31 96 GLY A N 1
ATOM 763 C CA . GLY A 1 96 ? -15.656 2.424 4.105 1 98.31 96 GLY A CA 1
ATOM 764 C C . GLY A 1 96 ? -15.812 3.92 3.918 1 98.31 96 GLY A C 1
ATOM 765 O O . GLY A 1 96 ? -16.75 4.523 4.453 1 98.31 96 GLY A O 1
ATOM 766 N N . GLY A 1 97 ? -14.883 4.535 3.23 1 98.69 97 GLY A N 1
ATOM 767 C CA . GLY A 1 97 ? -14.977 5.949 2.904 1 98.69 97 GLY A CA 1
ATOM 768 C C . GLY A 1 97 ? -14.508 6.855 4.027 1 98.69 97 GLY A C 1
ATOM 769 O O . GLY A 1 97 ? -15.125 7.891 4.293 1 98.69 97 GLY A O 1
ATOM 770 N N . ARG A 1 98 ? -13.398 6.555 4.672 1 98.88 98 ARG A N 1
ATOM 771 C CA . ARG A 1 98 ? -12.977 7.336 5.828 1 98.88 98 ARG A CA 1
ATOM 772 C C . ARG A 1 98 ? -11.625 7.996 5.582 1 98.88 98 ARG A C 1
ATOM 774 O O . ARG A 1 98 ? -11.047 8.594 6.492 1 98.88 98 ARG A O 1
ATOM 781 N N . ILE A 1 99 ? -11.094 7.91 4.379 1 98.94 99 ILE A N 1
ATOM 782 C CA . ILE A 1 99 ? -9.727 8.336 4.125 1 98.94 99 ILE A CA 1
ATOM 783 C C . ILE A 1 99 ? -9.711 9.805 3.711 1 98.94 99 ILE A C 1
ATOM 785 O O . ILE A 1 99 ? -10.516 10.234 2.883 1 98.94 99 ILE A O 1
ATOM 789 N N . THR A 1 100 ? -8.844 10.609 4.289 1 98.94 100 THR A N 1
ATOM 790 C CA . THR A 1 100 ? -8.438 11.93 3.836 1 98.94 100 THR A CA 1
ATOM 791 C C . THR A 1 100 ? -6.973 11.922 3.408 1 98.94 100 THR A C 1
ATOM 793 O O . THR A 1 100 ? -6.098 11.508 4.172 1 98.94 100 THR A O 1
ATOM 796 N N . LEU A 1 101 ? -6.762 12.336 2.219 1 98.94 101 LEU A N 1
ATOM 797 C CA . LEU A 1 101 ? -5.383 12.383 1.739 1 98.94 101 LEU A CA 1
ATOM 798 C C . LEU A 1 101 ? -4.754 13.742 2.035 1 98.94 101 LEU A C 1
ATOM 800 O O . LEU A 1 101 ? -5.027 14.727 1.343 1 98.94 101 LEU A O 1
ATOM 804 N N . GLY A 1 102 ? -3.916 13.828 3.111 1 98.88 102 GLY A N 1
ATOM 805 C CA . GLY A 1 102 ? -2.984 14.945 3.152 1 98.88 102 GLY A CA 1
ATOM 806 C C . GLY A 1 102 ? -1.903 14.859 2.09 1 98.88 102 GLY A C 1
ATOM 807 O O . GLY A 1 102 ? -1.195 13.852 1.998 1 98.88 102 GLY A O 1
ATOM 808 N N . ILE A 1 103 ? -1.82 15.859 1.314 1 98.88 103 ILE A N 1
ATOM 809 C CA . ILE A 1 103 ? -0.916 15.828 0.17 1 98.88 103 ILE A CA 1
ATOM 810 C C . ILE A 1 103 ? -0.144 17.141 0.088 1 98.88 103 ILE A C 1
ATOM 812 O O . ILE A 1 103 ? -0.701 18.219 0.344 1 98.88 103 ILE A O 1
ATOM 816 N N . GLY A 1 104 ? 1.123 17.109 -0.187 1 98.25 104 GLY A N 1
ATOM 817 C CA . GLY A 1 104 ? 1.993 18.266 -0.286 1 98.25 104 GLY A CA 1
ATOM 818 C C . GLY A 1 104 ? 3.178 18.047 -1.209 1 98.25 104 GLY A C 1
ATOM 819 O O . GLY A 1 104 ? 3.398 16.938 -1.69 1 98.25 104 GLY A O 1
ATOM 820 N N . ALA A 1 105 ? 3.939 19.047 -1.431 1 96.25 105 ALA A N 1
ATOM 821 C CA . ALA A 1 105 ? 5.047 19.016 -2.383 1 96.25 105 ALA A CA 1
ATOM 822 C C . ALA A 1 105 ? 6.203 18.172 -1.852 1 96.25 105 ALA A C 1
ATOM 824 O O . ALA A 1 105 ? 7.043 17.703 -2.623 1 96.25 105 ALA A O 1
ATOM 825 N N . GLY A 1 106 ? 6.184 17.969 -0.596 1 91.81 106 GLY A N 1
ATOM 826 C CA . GLY A 1 106 ? 7.312 17.281 0.008 1 91.81 106 GLY A CA 1
ATOM 827 C C . GLY A 1 106 ? 8.531 18.156 0.19 1 91.81 106 GLY A C 1
ATOM 828 O O . GLY A 1 106 ? 8.555 19.297 -0.301 1 91.81 106 GLY A O 1
ATOM 829 N N . GLY A 1 107 ? 9.555 17.719 0.959 1 87.31 107 GLY A N 1
ATOM 830 C CA . GLY A 1 107 ? 10.758 18.484 1.245 1 87.31 107 GLY A CA 1
ATOM 831 C C . GLY A 1 107 ? 12.016 17.828 0.713 1 87.31 107 GLY A C 1
ATOM 832 O O . GLY A 1 107 ? 11.961 17.031 -0.217 1 87.31 107 GLY A O 1
ATOM 833 N N . THR A 1 108 ? 13.141 18.297 1.141 1 85.62 108 THR A N 1
ATOM 834 C CA . THR A 1 108 ? 14.445 17.844 0.673 1 85.62 108 THR A CA 1
ATOM 835 C C . THR A 1 108 ? 15.031 16.812 1.631 1 85.62 108 THR A C 1
ATOM 837 O O . THR A 1 108 ? 16.234 16.562 1.609 1 85.62 108 THR A O 1
ATOM 840 N N . GLY A 1 109 ? 14.266 16.266 2.381 1 86.25 109 GLY A N 1
ATOM 841 C CA . GLY A 1 109 ? 14.742 15.289 3.344 1 86.25 109 GLY A CA 1
ATOM 842 C C . GLY A 1 109 ? 15.086 13.945 2.717 1 86.25 109 GLY A C 1
ATOM 843 O O . GLY A 1 109 ? 15.422 13.883 1.532 1 86.25 109 GLY A O 1
ATOM 844 N N . PHE A 1 110 ? 15.133 12.922 3.438 1 88 110 PHE A N 1
ATOM 845 C CA . PHE A 1 110 ? 15.633 11.602 3.08 1 88 110 PHE A CA 1
ATOM 846 C C . PHE A 1 110 ? 14.844 11.016 1.915 1 88 110 PHE A C 1
ATOM 848 O O . PHE A 1 110 ? 15.406 10.352 1.043 1 88 110 PHE A O 1
ATOM 855 N N . ASP A 1 111 ? 13.586 11.312 1.829 1 91.56 111 ASP A N 1
ATOM 856 C CA . ASP A 1 111 ? 12.711 10.797 0.777 1 91.56 111 ASP A CA 1
ATOM 857 C C . ASP A 1 111 ? 13.125 11.336 -0.591 1 91.56 111 ASP A C 1
ATOM 859 O O . ASP A 1 111 ? 12.969 10.656 -1.605 1 91.56 111 ASP A O 1
ATOM 863 N N . ALA A 1 112 ? 13.703 12.508 -0.567 1 92.25 112 ALA A N 1
ATOM 864 C CA . ALA A 1 112 ? 13.977 13.234 -1.805 1 92.25 112 ALA A CA 1
ATOM 865 C C . ALA A 1 112 ? 15.133 12.602 -2.57 1 92.25 112 ALA A C 1
ATOM 867 O O . ALA A 1 112 ? 15.336 12.883 -3.754 1 92.25 112 ALA A O 1
ATOM 868 N N . THR A 1 113 ? 15.875 11.703 -1.868 1 93.31 113 THR A N 1
ATOM 869 C CA . THR A 1 113 ? 17.047 11.125 -2.518 1 93.31 113 THR A CA 1
ATOM 870 C C . THR A 1 113 ? 17.031 9.602 -2.418 1 93.31 113 THR A C 1
ATOM 872 O O . THR A 1 113 ? 17.938 8.93 -2.918 1 93.31 113 THR A O 1
ATOM 875 N N . ALA A 1 114 ? 16.031 9.07 -1.854 1 93.81 114 ALA A N 1
ATOM 876 C CA . ALA A 1 114 ? 16 7.66 -1.483 1 93.81 114 ALA A CA 1
ATOM 877 C C . ALA A 1 114 ? 16.125 6.77 -2.717 1 93.81 114 ALA A C 1
ATOM 879 O O . ALA A 1 114 ? 16.688 5.68 -2.648 1 93.81 114 ALA A O 1
ATOM 880 N N . LEU A 1 115 ? 15.57 7.227 -3.871 1 95 115 LEU A N 1
ATOM 881 C CA . LEU A 1 115 ? 15.586 6.418 -5.086 1 95 115 LEU A CA 1
ATOM 882 C C . LEU A 1 115 ? 16.781 6.781 -5.961 1 95 115 LEU A C 1
ATOM 884 O O . LEU A 1 115 ? 16.859 6.363 -7.121 1 95 115 LEU A O 1
ATOM 888 N N . GLY A 1 116 ? 17.656 7.598 -5.438 1 91.56 116 GLY A N 1
ATOM 889 C CA . GLY A 1 116 ? 18.875 7.945 -6.137 1 91.56 116 GLY A CA 1
ATOM 890 C C . GLY A 1 116 ? 18.781 9.25 -6.906 1 91.56 116 GLY A C 1
ATOM 891 O O . GLY A 1 116 ? 19.719 9.641 -7.609 1 91.56 116 GLY A O 1
ATOM 892 N N . GLN A 1 117 ? 17.656 9.859 -6.801 1 87.5 117 GLN A N 1
ATOM 893 C CA . GLN A 1 117 ? 17.469 11.125 -7.512 1 87.5 117 GLN A CA 1
ATOM 894 C C . GLN A 1 117 ? 18.266 12.25 -6.855 1 87.5 117 GLN A C 1
ATOM 896 O O . GLN A 1 117 ? 18.516 12.211 -5.652 1 87.5 117 GLN A O 1
ATOM 901 N N . VAL A 1 118 ? 18.609 13.227 -7.719 1 88.94 118 VAL A N 1
ATOM 902 C CA . VAL A 1 118 ? 19.141 14.477 -7.195 1 88.94 118 VAL A CA 1
ATOM 903 C C . VAL A 1 118 ? 18 15.32 -6.613 1 88.94 118 VAL A C 1
ATOM 905 O O . VAL A 1 118 ? 16.922 15.414 -7.207 1 88.94 118 VAL A O 1
ATOM 908 N N . PRO A 1 119 ? 18.266 15.859 -5.426 1 88.88 119 PRO A N 1
ATOM 909 C CA . PRO A 1 119 ? 17.203 16.672 -4.832 1 88.88 119 PRO A CA 1
ATOM 910 C C . PRO A 1 119 ? 16.688 17.75 -5.777 1 88.88 119 PRO A C 1
ATOM 912 O O . PRO A 1 119 ? 17.484 18.422 -6.441 1 88.88 119 PRO A O 1
ATOM 915 N N . TRP A 1 120 ? 15.461 17.891 -5.809 1 93.12 120 TRP A N 1
ATOM 916 C CA . TRP A 1 120 ? 14.812 18.891 -6.652 1 93.12 120 TRP A CA 1
ATOM 917 C C . TRP A 1 120 ? 14.906 20.281 -6.027 1 93.12 120 TRP A C 1
ATOM 919 O O . TRP A 1 120 ? 14.82 20.422 -4.805 1 93.12 120 TRP A O 1
ATOM 929 N N . THR A 1 121 ? 15.039 21.266 -6.859 1 94.06 121 THR A N 1
ATOM 930 C CA . THR A 1 121 ? 14.898 22.641 -6.395 1 94.06 121 THR A CA 1
ATOM 931 C C . THR A 1 121 ? 13.461 22.922 -5.965 1 94.06 121 THR A C 1
ATOM 933 O O . THR A 1 121 ? 12.547 22.172 -6.309 1 94.06 121 THR A O 1
ATOM 936 N N . PRO A 1 122 ? 13.297 24 -5.172 1 93.25 122 PRO A N 1
ATOM 937 C CA . PRO A 1 122 ? 11.93 24.359 -4.793 1 93.25 122 PRO A CA 1
ATOM 938 C C . PRO A 1 122 ? 11.008 24.531 -6 1 93.25 122 PRO A C 1
ATOM 940 O O . PRO A 1 122 ? 9.852 24.094 -5.961 1 93.25 122 PRO A O 1
ATOM 943 N N . ARG A 1 123 ? 11.531 25.094 -7.055 1 95.38 123 ARG A N 1
ATOM 944 C CA . ARG A 1 123 ? 10.75 25.281 -8.273 1 95.38 123 ARG A CA 1
ATOM 945 C C . ARG A 1 123 ? 10.375 23.938 -8.891 1 95.38 123 ARG A C 1
ATOM 947 O O . ARG A 1 123 ? 9.227 23.734 -9.297 1 95.38 123 ARG A O 1
ATOM 954 N N . GLN A 1 124 ? 11.32 23.016 -8.961 1 95.75 124 GLN A N 1
ATOM 955 C CA . GLN A 1 124 ? 11.07 21.703 -9.531 1 95.75 124 GLN A CA 1
ATOM 956 C C . GLN A 1 124 ? 10.055 20.922 -8.695 1 95.75 124 GLN A C 1
ATOM 958 O O . GLN A 1 124 ? 9.203 20.219 -9.242 1 95.75 124 GLN A O 1
ATOM 963 N N . ARG A 1 125 ? 10.172 21.031 -7.398 1 95.88 125 ARG A N 1
ATOM 964 C CA . ARG A 1 125 ? 9.203 20.391 -6.52 1 95.88 125 ARG A CA 1
ATOM 965 C C . ARG A 1 125 ? 7.805 20.938 -6.75 1 95.88 125 ARG A C 1
ATOM 967 O O . ARG A 1 125 ? 6.832 20.188 -6.801 1 95.88 125 ARG A O 1
ATOM 974 N N . ALA A 1 126 ? 7.758 22.266 -6.891 1 96.88 126 ALA A N 1
ATOM 975 C CA . ALA A 1 126 ? 6.469 22.906 -7.145 1 96.88 126 ALA A CA 1
ATOM 976 C C . ALA A 1 126 ? 5.895 22.469 -8.492 1 96.88 126 ALA A C 1
ATOM 978 O O . ALA A 1 126 ? 4.688 22.266 -8.617 1 96.88 126 ALA A O 1
ATOM 979 N N . ASP A 1 127 ? 6.77 22.359 -9.523 1 97.88 127 ASP A N 1
ATOM 980 C CA . ASP A 1 127 ? 6.34 21.906 -10.844 1 97.88 127 ASP A CA 1
ATOM 981 C C . ASP A 1 127 ? 5.758 20.5 -10.781 1 97.88 127 ASP A C 1
ATOM 983 O O . ASP A 1 127 ? 4.691 20.234 -11.336 1 97.88 127 ASP A O 1
ATOM 987 N N . ARG A 1 128 ? 6.465 19.641 -10.125 1 97.44 128 ARG A N 1
ATOM 988 C CA . ARG A 1 128 ? 6.02 18.25 -10 1 97.44 128 ARG A CA 1
ATOM 989 C C . ARG A 1 128 ? 4.715 18.172 -9.219 1 97.44 128 ARG A C 1
ATOM 991 O O . ARG A 1 128 ? 3.797 17.438 -9.609 1 97.44 128 ARG A O 1
ATOM 998 N N . PHE A 1 129 ? 4.684 18.953 -8.148 1 98.56 129 PHE A N 1
ATOM 999 C CA . PHE A 1 129 ? 3.473 18.984 -7.332 1 98.56 129 PHE A CA 1
ATOM 1000 C C . PHE A 1 129 ? 2.295 19.516 -8.133 1 98.56 129 PHE A C 1
ATOM 1002 O O . PHE A 1 129 ? 1.189 18.984 -8.062 1 98.56 129 PHE A O 1
ATOM 1009 N N . GLY A 1 130 ? 2.461 20.484 -8.867 1 98.62 130 GLY A N 1
ATOM 1010 C CA . GLY A 1 130 ? 1.455 21.125 -9.703 1 98.62 130 GLY A CA 1
ATOM 1011 C C . GLY A 1 130 ? 0.903 20.203 -10.773 1 98.62 130 GLY A C 1
ATOM 1012 O O . GLY A 1 130 ? -0.237 20.359 -11.211 1 98.62 130 GLY A O 1
ATOM 1013 N N . GLU A 1 131 ? 1.718 19.297 -11.266 1 98.62 131 GLU A N 1
ATOM 1014 C CA . GLU A 1 131 ? 1.277 18.312 -12.242 1 98.62 131 GLU A CA 1
ATOM 1015 C C . GLU A 1 131 ? 0.671 17.094 -11.555 1 98.62 131 GLU A C 1
ATOM 1017 O O . GLU A 1 131 ? -0.3 16.516 -12.055 1 98.62 131 GLU A O 1
ATOM 1022 N N . PHE A 1 132 ? 1.204 16.766 -10.414 1 98.75 132 PHE A N 1
ATOM 1023 C CA . PHE A 1 132 ? 0.849 15.586 -9.648 1 98.75 132 PHE A CA 1
ATOM 1024 C C . PHE A 1 132 ? -0.593 15.664 -9.164 1 98.75 132 PHE A C 1
ATOM 1026 O O . PHE A 1 132 ? -1.37 14.727 -9.344 1 98.75 132 PHE A O 1
ATOM 1033 N N . VAL A 1 133 ? -1.062 16.75 -8.578 1 98.88 133 VAL A N 1
ATOM 1034 C CA . VAL A 1 133 ? -2.346 16.891 -7.898 1 98.88 133 VAL A CA 1
ATOM 1035 C C . VAL A 1 133 ? -3.479 16.844 -8.922 1 98.88 133 VAL A C 1
ATOM 1037 O O . VAL A 1 133 ? -4.418 16.062 -8.781 1 98.88 133 VAL A O 1
ATOM 1040 N N . PRO A 1 134 ? -3.424 17.609 -10 1 98.81 134 PRO A N 1
ATOM 1041 C CA . PRO A 1 134 ? -4.496 17.531 -10.992 1 98.81 134 PRO A CA 1
ATOM 1042 C C . PRO A 1 134 ? -4.602 16.141 -11.625 1 98.81 134 PRO A C 1
ATOM 1044 O O . PRO A 1 134 ? -5.707 15.648 -11.867 1 98.81 134 PRO A O 1
ATOM 1047 N N . LEU A 1 135 ? -3.457 15.547 -11.93 1 98.88 135 LEU A N 1
ATOM 1048 C CA . LEU A 1 135 ? -3.506 14.211 -12.508 1 98.88 135 LEU A CA 1
ATOM 1049 C C . LEU A 1 135 ? -4.121 13.219 -11.531 1 98.88 135 LEU A C 1
ATOM 1051 O O . LEU A 1 135 ? -4.949 12.391 -11.922 1 98.88 135 LEU A O 1
ATOM 1055 N N . LEU A 1 136 ? -3.713 13.289 -10.281 1 98.88 136 LEU A N 1
ATOM 1056 C CA . LEU A 1 136 ? -4.289 12.406 -9.273 1 98.88 136 LEU A CA 1
ATOM 1057 C C . LEU A 1 136 ? -5.793 12.633 -9.148 1 98.88 136 LEU A C 1
ATOM 1059 O O . LEU A 1 136 ? -6.559 11.68 -8.992 1 98.88 136 LEU A O 1
ATOM 1063 N N . ASP A 1 137 ? -6.215 13.891 -9.172 1 98.88 137 ASP A N 1
ATOM 1064 C CA . ASP A 1 137 ? -7.637 14.227 -9.156 1 98.88 137 ASP A CA 1
ATOM 1065 C C . ASP A 1 137 ? -8.391 13.5 -10.266 1 98.88 137 ASP A C 1
ATOM 1067 O O . ASP A 1 137 ? -9.414 12.867 -10.016 1 98.88 137 ASP A O 1
ATOM 1071 N N . ARG A 1 138 ? -7.887 13.516 -11.477 1 98.81 138 ARG A N 1
ATOM 1072 C CA . ARG A 1 138 ? -8.508 12.82 -12.602 1 98.81 138 ARG A CA 1
ATOM 1073 C C . ARG A 1 138 ? -8.531 11.312 -12.375 1 98.81 138 ARG A C 1
ATOM 1075 O O . ARG A 1 138 ? -9.555 10.664 -12.594 1 98.81 138 ARG A O 1
ATOM 1082 N N . LEU A 1 139 ? -7.41 10.805 -11.922 1 98.75 139 LEU A N 1
ATOM 1083 C CA . LEU A 1 139 ? -7.273 9.367 -11.719 1 98.75 139 LEU A CA 1
ATOM 1084 C C . LEU A 1 139 ? -8.266 8.867 -10.68 1 98.75 139 LEU A C 1
ATOM 1086 O O . LEU A 1 139 ? -8.688 7.707 -10.719 1 98.75 139 LEU A O 1
ATOM 1090 N N . LEU A 1 140 ? -8.711 9.711 -9.781 1 98.88 140 LEU A N 1
ATOM 1091 C CA . LEU A 1 140 ? -9.602 9.289 -8.703 1 98.88 140 LEU A CA 1
ATOM 1092 C C . LEU A 1 140 ? -11.055 9.578 -9.055 1 98.88 140 LEU A C 1
ATOM 1094 O O . LEU A 1 140 ? -11.969 9.18 -8.328 1 98.88 140 LEU A O 1
ATOM 1098 N N . THR A 1 141 ? -11.344 10.266 -10.148 1 98.5 141 THR A N 1
ATOM 1099 C CA . THR A 1 141 ? -12.711 10.672 -10.445 1 98.5 141 THR A CA 1
ATOM 1100 C C . THR A 1 141 ? -13.164 10.102 -11.789 1 98.5 141 THR A C 1
ATOM 1102 O O . THR A 1 141 ? -14.359 10.07 -12.078 1 98.5 141 THR A O 1
ATOM 1105 N N . GLU A 1 142 ? -12.172 9.703 -12.633 1 98.31 142 GLU A N 1
ATOM 1106 C CA . GLU A 1 142 ? -12.492 9.172 -13.961 1 98.31 142 GLU A CA 1
ATOM 1107 C C . GLU A 1 142 ? -12.203 7.68 -14.047 1 98.31 142 GLU A C 1
ATOM 1109 O O . GLU A 1 142 ? -11.25 7.191 -13.43 1 98.31 142 GLU A O 1
ATOM 1114 N N . ASP A 1 143 ? -12.914 6.984 -14.898 1 97.19 143 ASP A N 1
ATOM 1115 C CA . ASP A 1 143 ? -12.797 5.531 -15 1 97.19 143 ASP A CA 1
ATOM 1116 C C . ASP A 1 143 ? -11.531 5.137 -15.758 1 97.19 143 ASP A C 1
ATOM 1118 O O . ASP A 1 143 ? -10.984 4.051 -15.547 1 97.19 143 ASP A O 1
ATOM 1122 N N . SER A 1 144 ? -11.117 5.926 -16.641 1 97.56 144 SER A N 1
ATOM 1123 C CA . SER A 1 144 ? -9.922 5.699 -17.453 1 97.56 144 SER A CA 1
ATOM 1124 C C . SER A 1 144 ? -9.234 7.016 -17.812 1 97.56 144 SER A C 1
ATOM 1126 O O . SER A 1 144 ? -9.891 7.965 -18.234 1 97.56 144 SER A O 1
ATOM 1128 N N . VAL A 1 145 ? -7.938 7.086 -17.609 1 98.19 145 VAL A N 1
ATOM 1129 C CA . VAL A 1 145 ? -7.215 8.336 -17.812 1 98.19 145 VAL A CA 1
ATOM 1130 C C . VAL A 1 145 ? -5.988 8.086 -18.688 1 98.19 145 VAL A C 1
ATOM 1132 O O . VAL A 1 145 ? -5.215 7.16 -18.422 1 98.19 145 VAL A O 1
ATOM 1135 N N . SER A 1 146 ? -5.812 8.805 -19.75 1 98.31 146 SER A N 1
ATOM 1136 C CA . SER A 1 146 ? -4.559 8.969 -20.484 1 98.31 146 SER A CA 1
ATOM 1137 C C . SER A 1 146 ? -4.055 10.406 -20.391 1 98.31 146 SER A C 1
ATOM 1139 O O . SER A 1 146 ? -4.84 11.352 -20.5 1 98.31 146 SER A O 1
ATOM 1141 N N . TYR A 1 147 ? -2.848 10.547 -20.125 1 98.38 147 TYR A N 1
ATOM 1142 C CA . TYR A 1 147 ? -2.238 11.852 -19.891 1 98.38 147 TYR A CA 1
ATOM 1143 C C . TYR A 1 147 ? -0.736 11.805 -20.141 1 98.38 147 TYR A C 1
ATOM 1145 O O . TYR A 1 147 ? -0.063 10.844 -19.766 1 98.38 147 TYR A O 1
ATOM 1153 N N . THR A 1 148 ? -0.229 12.719 -20.859 1 97.69 148 THR A N 1
ATOM 1154 C CA . THR A 1 148 ? 1.207 12.906 -21.047 1 97.69 148 THR A CA 1
ATOM 1155 C C . THR A 1 148 ? 1.63 14.312 -20.625 1 97.69 148 THR A C 1
ATOM 1157 O O . THR A 1 148 ? 1.281 15.297 -21.281 1 97.69 148 THR A O 1
ATOM 1160 N N . GLY A 1 149 ? 2.332 14.336 -19.469 1 97.62 149 GLY A N 1
ATOM 1161 C CA . GLY A 1 149 ? 2.832 15.609 -18.984 1 97.62 149 GLY A CA 1
ATOM 1162 C C . GLY A 1 149 ? 4.348 15.703 -18.984 1 97.62 149 GLY A C 1
ATOM 1163 O O . GLY A 1 149 ? 5.02 14.891 -19.625 1 97.62 149 GLY A O 1
ATOM 1164 N N . GLU A 1 150 ? 4.895 16.75 -18.328 1 97.5 150 GLU A N 1
ATOM 1165 C CA . GLU A 1 150 ? 6.34 16.953 -18.25 1 97.5 150 GLU A CA 1
ATOM 1166 C C . GLU A 1 150 ? 6.977 15.945 -17.297 1 97.5 150 GLU A C 1
ATOM 1168 O O . GLU A 1 150 ? 8.07 15.438 -17.562 1 97.5 150 GLU A O 1
ATOM 1173 N N . HIS A 1 151 ? 6.289 15.586 -16.234 1 96.94 151 HIS A N 1
ATOM 1174 C CA . HIS A 1 151 ? 6.91 14.789 -15.18 1 96.94 151 HIS A CA 1
ATOM 1175 C C . HIS A 1 151 ? 6.211 13.445 -15.023 1 96.94 151 HIS A C 1
ATOM 1177 O O . HIS A 1 151 ? 6.82 12.469 -14.586 1 96.94 151 HIS A O 1
ATOM 1183 N N . TYR A 1 152 ? 4.945 13.398 -15.398 1 97.75 152 TYR A N 1
ATOM 1184 C CA . TYR A 1 152 ? 4.164 12.18 -15.203 1 97.75 152 TYR A CA 1
ATOM 1185 C C . TYR A 1 152 ? 3.354 11.844 -16.453 1 97.75 152 TYR A C 1
ATOM 1187 O O . TYR A 1 152 ? 3.049 12.727 -17.25 1 97.75 152 TYR A O 1
ATOM 1195 N N . SER A 1 153 ? 3.08 10.547 -16.578 1 97.75 153 SER A N 1
ATOM 1196 C CA . SER A 1 153 ? 2.215 10.07 -17.641 1 97.75 153 SER A CA 1
ATOM 1197 C C . SER A 1 153 ? 1.318 8.93 -17.172 1 97.75 153 SER A C 1
ATOM 1199 O O . SER A 1 153 ? 1.631 8.258 -16.188 1 97.75 153 SER A O 1
ATOM 1201 N N . ALA A 1 154 ? 0.246 8.812 -17.719 1 98 154 ALA A N 1
ATOM 1202 C CA . ALA A 1 154 ? -0.714 7.719 -17.562 1 98 154 ALA A CA 1
ATOM 1203 C C . ALA A 1 154 ? -1.244 7.262 -18.922 1 98 154 ALA A C 1
ATOM 1205 O O . ALA A 1 154 ? -1.526 8.086 -19.797 1 98 154 ALA A O 1
ATOM 1206 N N . HIS A 1 155 ? -1.267 5.953 -19.094 1 97.12 155 HIS A N 1
ATOM 1207 C CA . HIS A 1 155 ? -1.807 5.395 -20.328 1 97.12 155 HIS A CA 1
ATOM 1208 C C . HIS A 1 155 ? -2.949 4.426 -20.031 1 97.12 155 HIS A C 1
ATOM 1210 O O . HIS A 1 155 ? -2.719 3.305 -19.578 1 97.12 155 HIS A O 1
ATOM 1216 N N . GLU A 1 156 ? -4.141 4.793 -20.312 1 95.94 156 GLU A N 1
ATOM 1217 C CA . GLU A 1 156 ? -5.344 4 -20.094 1 95.94 156 GLU A CA 1
ATOM 1218 C C . GLU A 1 156 ? -5.375 3.426 -18.672 1 95.94 156 GLU A C 1
ATOM 1220 O O . GLU A 1 156 ? -5.609 2.23 -18.484 1 95.94 156 GLU A O 1
ATOM 1225 N N . ALA A 1 157 ? -4.957 4.285 -17.781 1 96.75 157 ALA A N 1
ATOM 1226 C CA . ALA A 1 157 ? -5.004 3.881 -16.375 1 96.75 157 ALA A CA 1
ATOM 1227 C C . ALA A 1 157 ? -6.445 3.688 -15.906 1 96.75 157 ALA A C 1
ATOM 1229 O O . ALA A 1 157 ? -7.215 4.645 -15.836 1 96.75 157 ALA A O 1
ATOM 1230 N N . ARG A 1 158 ? -6.805 2.445 -15.641 1 95.5 158 ARG A N 1
ATOM 1231 C CA . ARG A 1 158 ? -8.156 2.109 -15.219 1 95.5 158 ARG A CA 1
ATOM 1232 C C . ARG A 1 158 ? -8.32 2.279 -13.711 1 95.5 158 ARG A C 1
ATOM 1234 O O . ARG A 1 158 ? -7.496 1.791 -12.93 1 95.5 158 ARG A O 1
ATOM 1241 N N . ASN A 1 159 ? -9.328 2.939 -13.352 1 95.38 159 ASN A N 1
ATOM 1242 C CA . ASN A 1 159 ? -9.57 3.221 -11.945 1 95.38 159 ASN A CA 1
ATOM 1243 C C . ASN A 1 159 ? -11.008 2.904 -11.547 1 95.38 159 ASN A C 1
ATOM 1245 O O . ASN A 1 159 ? -11.688 3.729 -10.93 1 95.38 159 ASN A O 1
ATOM 1249 N N . ILE A 1 160 ? -11.352 1.803 -11.914 1 96.25 160 ILE A N 1
ATOM 1250 C CA . ILE A 1 160 ? -12.648 1.229 -11.586 1 96.25 160 ILE A CA 1
ATOM 1251 C C . ILE A 1 160 ? -12.523 0.349 -10.344 1 96.25 160 ILE A C 1
ATOM 1253 O O . ILE A 1 160 ? -11.633 -0.495 -10.258 1 96.25 160 ILE A O 1
ATOM 1257 N N . PRO A 1 161 ? -13.398 0.45 -9.391 1 96.19 161 PRO A N 1
ATOM 1258 C CA . PRO A 1 161 ? -14.695 1.123 -9.406 1 96.19 161 PRO A CA 1
ATOM 1259 C C . PRO A 1 161 ? -14.609 2.59 -9 1 96.19 161 PRO A C 1
ATOM 1261 O O . PRO A 1 161 ? -15.633 3.279 -8.93 1 96.19 161 PRO A O 1
ATOM 1264 N N . GLY A 1 162 ? -13.438 3.07 -8.68 1 96.62 162 GLY A N 1
ATOM 1265 C CA . GLY A 1 162 ? -13.273 4.406 -8.133 1 96.62 162 GLY A CA 1
ATOM 1266 C C . GLY A 1 162 ? -13.492 4.469 -6.633 1 96.62 162 GLY A C 1
ATOM 1267 O O . GLY A 1 162 ? -13.688 3.438 -5.984 1 96.62 162 GLY A O 1
ATOM 1268 N N . CYS A 1 163 ? -13.406 5.664 -6.105 1 98.12 163 CYS A N 1
ATOM 1269 C CA . CYS A 1 163 ? -13.531 5.867 -4.668 1 98.12 163 CYS A CA 1
ATOM 1270 C C . CYS A 1 163 ? -14.969 5.66 -4.203 1 98.12 163 CYS A C 1
ATOM 1272 O O . CYS A 1 163 ? -15.906 5.922 -4.953 1 98.12 163 CYS A O 1
ATOM 1274 N N . VAL A 1 164 ? -15.148 5.184 -2.982 1 98.19 164 VAL A N 1
ATOM 1275 C CA . VAL A 1 164 ? -16.469 5.133 -2.355 1 98.19 164 VAL A CA 1
ATOM 1276 C C . VAL A 1 164 ? -16.953 6.551 -2.055 1 98.19 164 VAL A C 1
ATOM 1278 O O . VAL A 1 164 ? -18.125 6.863 -2.244 1 98.19 164 VAL A O 1
ATOM 1281 N N . GLN A 1 165 ? -16.062 7.375 -1.584 1 98.62 165 GLN A N 1
ATOM 1282 C CA . GLN A 1 165 ? -16.391 8.781 -1.365 1 98.62 165 GLN A CA 1
ATOM 1283 C C . GLN A 1 165 ? -16.547 9.523 -2.689 1 98.62 165 GLN A C 1
ATOM 1285 O O . GLN A 1 165 ? -15.836 9.234 -3.656 1 98.62 165 GLN A O 1
ATOM 1290 N N . ARG A 1 166 ? -17.438 10.406 -2.721 1 97.62 166 ARG A N 1
ATOM 1291 C CA . ARG A 1 166 ? -17.703 11.164 -3.941 1 97.62 166 ARG A CA 1
ATOM 1292 C C . ARG A 1 166 ? -17.375 12.641 -3.75 1 97.62 166 ARG A C 1
ATOM 1294 O O . ARG A 1 166 ? -17.641 13.203 -2.688 1 97.62 166 ARG A O 1
ATOM 1301 N N . PRO A 1 167 ? -16.922 13.328 -4.746 1 97.19 167 PRO A N 1
ATOM 1302 C CA . PRO A 1 167 ? -16.5 12.805 -6.047 1 97.19 167 PRO A CA 1
ATOM 1303 C C . PRO A 1 167 ? -15.242 11.953 -5.957 1 97.19 167 PRO A C 1
ATOM 1305 O O . PRO A 1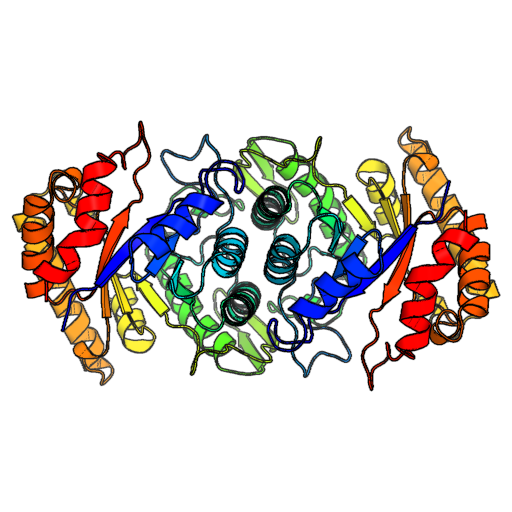 167 ? -14.93 11.211 -6.891 1 97.19 167 PRO A O 1
ATOM 1308 N N . ARG A 1 168 ? -14.469 12.062 -4.98 1 98.56 168 ARG A N 1
ATOM 1309 C CA . ARG A 1 168 ? -13.32 11.266 -4.562 1 98.56 168 ARG A CA 1
ATOM 1310 C C . ARG A 1 168 ? -13.023 11.469 -3.082 1 98.56 168 ARG A C 1
ATOM 1312 O O . ARG A 1 168 ? -13.672 12.273 -2.416 1 98.56 168 ARG A O 1
ATOM 1319 N N . LEU A 1 169 ? -12.039 10.672 -2.537 1 98.88 169 LEU A N 1
ATOM 1320 C CA . LEU A 1 169 ? -11.617 10.969 -1.171 1 98.88 169 LEU A CA 1
ATOM 1321 C C . LEU A 1 169 ? -11.102 12.398 -1.06 1 98.88 169 LEU A C 1
ATOM 1323 O O . LEU A 1 169 ? -10.547 12.945 -2.02 1 98.88 169 LEU A O 1
ATOM 1327 N N . PRO A 1 170 ? -11.297 13.055 0.047 1 98.88 170 PRO A N 1
ATOM 1328 C CA . PRO A 1 170 ? -10.906 14.453 0.199 1 98.88 170 PRO A CA 1
ATOM 1329 C C . PRO A 1 170 ? -9.391 14.656 0.179 1 98.88 170 PRO A C 1
ATOM 1331 O O . PRO A 1 170 ? -8.648 13.828 0.725 1 98.88 170 PRO A O 1
ATOM 1334 N N . PHE A 1 171 ? -9 15.75 -0.483 1 98.94 171 PHE A N 1
ATOM 1335 C CA . PHE A 1 171 ? -7.621 16.219 -0.417 1 98.94 171 PHE A CA 1
ATOM 1336 C C . PHE A 1 171 ? -7.465 17.297 0.655 1 98.94 171 PHE A C 1
ATOM 1338 O O . PHE A 1 171 ? -8.227 18.266 0.689 1 98.94 171 PHE A O 1
ATOM 1345 N N . ALA A 1 172 ? -6.598 17.094 1.569 1 98.94 172 ALA A N 1
ATOM 1346 C CA . ALA A 1 172 ? -6.066 18.141 2.432 1 98.94 172 ALA A CA 1
ATOM 1347 C C . ALA A 1 172 ? -4.699 18.625 1.94 1 98.94 172 ALA A C 1
ATOM 1349 O O . ALA A 1 172 ? -3.678 17.984 2.227 1 98.94 172 ALA A O 1
ATOM 1350 N N . VAL A 1 173 ? -4.691 19.734 1.256 1 98.94 173 VAL A N 1
ATOM 1351 C CA . VAL A 1 173 ? -3.5 20.172 0.529 1 98.94 173 VAL A CA 1
ATOM 1352 C C . VAL A 1 173 ? -2.621 21.016 1.437 1 98.94 173 VAL A C 1
ATOM 1354 O O . VAL A 1 173 ? -3.059 22.062 1.934 1 98.94 173 VAL A O 1
ATOM 1357 N N . ALA A 1 174 ? -1.436 20.562 1.686 1 98.56 174 ALA A N 1
ATOM 1358 C CA . ALA A 1 174 ? -0.453 21.344 2.439 1 98.56 174 ALA A CA 1
ATOM 1359 C C . ALA A 1 174 ? 0.203 22.406 1.561 1 98.56 174 ALA A C 1
ATOM 1361 O O . ALA A 1 174 ? 0.793 22.078 0.526 1 98.56 174 ALA A O 1
ATOM 1362 N N . ALA A 1 175 ? 0.133 23.641 1.979 1 97.06 175 ALA A N 1
ATOM 1363 C CA . ALA A 1 175 ? 0.671 24.719 1.153 1 97.06 175 ALA A CA 1
ATOM 1364 C C . ALA A 1 175 ? 0.917 25.969 1.983 1 97.06 175 ALA A C 1
ATOM 1366 O O . ALA A 1 175 ? 0.13 26.297 2.877 1 97.06 175 ALA A O 1
ATOM 1367 N N . THR A 1 176 ? 1.971 26.625 1.723 1 93.38 176 THR A N 1
ATOM 1368 C CA . THR A 1 176 ? 2.24 27.922 2.307 1 93.38 176 THR A CA 1
ATOM 1369 C C . THR A 1 176 ? 2.521 28.953 1.217 1 93.38 176 THR A C 1
ATOM 1371 O O . THR A 1 176 ? 2.293 30.156 1.412 1 93.38 176 THR A O 1
ATOM 1374 N N . GLY A 1 177 ? 2.98 28.578 0.065 1 93.38 177 GLY A N 1
ATOM 1375 C CA . GLY A 1 177 ? 3.287 29.469 -1.048 1 93.38 177 GLY A CA 1
ATOM 1376 C C . GLY A 1 177 ? 2.145 29.594 -2.039 1 93.38 177 GLY A C 1
ATOM 1377 O O . GLY A 1 177 ? 1.184 28.828 -1.99 1 93.38 177 GLY A O 1
ATOM 1378 N N . PRO A 1 178 ? 2.25 30.594 -2.881 1 95.62 178 PRO A N 1
ATOM 1379 C CA . PRO A 1 178 ? 1.138 30.922 -3.773 1 95.62 178 PRO A CA 1
ATOM 1380 C C . PRO A 1 178 ? 0.743 29.766 -4.684 1 95.62 178 PRO A C 1
ATOM 1382 O O . PRO A 1 178 ? -0.448 29.516 -4.898 1 95.62 178 PRO A O 1
ATOM 1385 N N . ARG A 1 179 ? 1.663 29.047 -5.25 1 97.12 179 ARG A N 1
ATOM 1386 C CA . ARG A 1 179 ? 1.352 27.953 -6.168 1 97.12 179 ARG A CA 1
ATOM 1387 C C . ARG A 1 179 ? 0.616 26.828 -5.445 1 97.12 179 ARG A C 1
ATOM 1389 O O . ARG A 1 179 ? -0.348 26.281 -5.977 1 97.12 179 ARG A O 1
ATOM 1396 N N . GLY A 1 180 ? 1.12 26.516 -4.258 1 97.94 180 GLY A N 1
ATOM 1397 C CA . GLY A 1 180 ? 0.442 25.516 -3.463 1 97.94 180 GLY A CA 1
ATOM 1398 C C . GLY A 1 180 ? -0.952 25.922 -3.031 1 97.94 180 GLY A C 1
ATOM 1399 O O . GLY A 1 180 ? -1.88 25.109 -3.045 1 97.94 180 GLY A O 1
ATOM 1400 N N . LEU A 1 181 ? -1.101 27.172 -2.684 1 98.44 181 LEU A N 1
ATOM 1401 C CA . LEU A 1 181 ? -2.398 27.672 -2.252 1 98.44 181 LEU A CA 1
ATOM 1402 C C . LEU A 1 181 ? -3.404 27.641 -3.396 1 98.44 181 LEU A C 1
ATOM 1404 O O . LEU A 1 181 ? -4.594 27.406 -3.178 1 98.44 181 LEU A O 1
ATOM 1408 N N . ARG A 1 182 ? -2.945 27.891 -4.562 1 98.5 182 ARG A N 1
ATOM 1409 C CA . ARG A 1 182 ? -3.826 27.781 -5.723 1 98.5 182 ARG A CA 1
ATOM 1410 C C . ARG A 1 182 ? -4.32 26.344 -5.898 1 98.5 182 ARG A C 1
ATOM 1412 O O . ARG A 1 182 ? -5.48 26.109 -6.246 1 98.5 182 ARG A O 1
ATOM 1419 N N . LEU A 1 183 ? -3.449 25.359 -5.68 1 98.81 183 LEU A N 1
ATOM 1420 C CA . LEU A 1 183 ? -3.854 23.953 -5.742 1 98.81 183 LEU A CA 1
ATOM 1421 C C . LEU A 1 183 ? -4.879 23.641 -4.656 1 98.81 183 LEU A C 1
ATOM 1423 O O . LEU A 1 183 ? -5.848 22.922 -4.906 1 98.81 183 LEU A O 1
ATOM 1427 N N . ALA A 1 184 ? -4.586 24.141 -3.436 1 98.88 184 ALA A N 1
ATOM 1428 C CA . ALA A 1 184 ? -5.539 23.953 -2.344 1 98.88 184 ALA A CA 1
ATOM 1429 C C . ALA A 1 184 ? -6.906 24.516 -2.707 1 98.88 184 ALA A C 1
ATOM 1431 O O . ALA A 1 184 ? -7.93 23.859 -2.496 1 98.88 184 ALA A O 1
ATOM 1432 N N . ALA A 1 185 ? -6.902 25.672 -3.25 1 98.81 185 ALA A N 1
ATOM 1433 C CA . ALA A 1 185 ? -8.148 26.344 -3.623 1 98.81 185 ALA A CA 1
ATOM 1434 C C . ALA A 1 185 ? -8.898 25.547 -4.688 1 98.81 185 ALA A C 1
ATOM 1436 O O . ALA A 1 185 ? -10.109 25.344 -4.578 1 98.81 185 ALA A O 1
ATOM 1437 N N . ARG A 1 186 ? -8.203 25.047 -5.625 1 98.62 186 ARG A N 1
ATOM 1438 C CA . ARG A 1 186 ? -8.828 24.406 -6.785 1 98.62 186 ARG A CA 1
ATOM 1439 C C . ARG A 1 186 ? -9.25 22.984 -6.477 1 98.62 186 ARG A C 1
ATOM 1441 O O . ARG A 1 186 ? -10.297 22.516 -6.926 1 98.62 186 ARG A O 1
ATOM 1448 N N . HIS A 1 187 ? -8.414 22.266 -5.695 1 98.75 187 HIS A N 1
ATOM 1449 C CA . HIS A 1 187 ? -8.602 20.828 -5.59 1 98.75 187 HIS A CA 1
ATOM 1450 C C . HIS A 1 187 ? -8.875 20.406 -4.148 1 98.75 187 HIS A C 1
ATOM 1452 O O . HIS A 1 187 ? -9.32 19.281 -3.895 1 98.75 187 HIS A O 1
ATOM 1458 N N . GLY A 1 188 ? -8.648 21.281 -3.207 1 98.75 188 GLY A N 1
ATOM 1459 C CA . GLY A 1 188 ? -8.664 20.875 -1.811 1 98.75 188 GLY A CA 1
ATOM 1460 C C . GLY A 1 188 ? -10.047 20.906 -1.195 1 98.75 188 GLY A C 1
ATOM 1461 O O . GLY A 1 188 ? -10.852 21.781 -1.507 1 98.75 188 GLY A O 1
ATOM 1462 N N . GLN A 1 189 ? -10.383 19.969 -0.401 1 98.69 189 GLN A N 1
ATOM 1463 C CA . GLN A 1 189 ? -11.469 20.047 0.571 1 98.69 189 GLN A CA 1
ATOM 1464 C C . GLN A 1 189 ? -10.977 20.625 1.897 1 98.69 189 GLN A C 1
ATOM 1466 O O . GLN A 1 189 ? -11.773 21.078 2.721 1 98.69 189 GLN A O 1
ATOM 1471 N N . ALA A 1 190 ? -9.672 20.547 2.059 1 98.81 190 ALA A N 1
ATOM 1472 C CA . ALA A 1 190 ? -9.016 21.172 3.211 1 98.81 190 ALA A CA 1
ATOM 1473 C C . ALA A 1 190 ? -7.648 21.719 2.832 1 98.81 190 ALA A C 1
ATOM 1475 O O . ALA A 1 190 ? -7.086 21.359 1.796 1 98.81 190 ALA A O 1
ATOM 1476 N N . TRP A 1 191 ? -7.227 22.625 3.623 1 98.88 191 TRP A N 1
ATOM 1477 C CA . TRP A 1 191 ? -5.883 23.203 3.594 1 98.88 191 TRP A CA 1
ATOM 1478 C C . TRP A 1 191 ? -5.125 22.875 4.879 1 98.88 191 TRP A C 1
ATOM 1480 O O . TRP A 1 191 ? -5.691 22.938 5.973 1 98.88 191 TRP A O 1
ATOM 1490 N N . VAL A 1 192 ? -3.838 22.469 4.742 1 98.81 192 VAL A N 1
ATOM 1491 C CA . VAL A 1 192 ? -3.006 22.125 5.887 1 98.81 192 VAL A CA 1
ATOM 1492 C C . VAL A 1 192 ? -1.826 23.078 5.988 1 98.81 192 VAL A C 1
ATOM 1494 O O . VAL A 1 192 ? -1.206 23.422 4.977 1 98.81 192 VAL A O 1
ATOM 1497 N N . THR A 1 193 ? -1.489 23.469 7.199 1 98.19 193 THR A N 1
ATOM 1498 C CA . THR A 1 193 ? -0.273 24.25 7.418 1 98.19 193 THR A CA 1
ATOM 1499 C C . THR A 1 193 ? 0.332 23.938 8.781 1 98.19 193 THR A C 1
ATOM 1501 O O . THR A 1 193 ? -0.367 23.453 9.68 1 98.19 193 THR A O 1
ATOM 1504 N N . THR A 1 194 ? 1.616 24.094 8.867 1 95.75 194 THR A N 1
ATOM 1505 C CA . THR A 1 194 ? 2.326 24.031 10.141 1 95.75 194 THR A CA 1
ATOM 1506 C C . THR A 1 194 ? 2.768 25.406 10.594 1 95.75 194 THR A C 1
ATOM 1508 O O . THR A 1 194 ? 3.541 25.547 11.547 1 95.75 194 THR A O 1
ATOM 1511 N N . GLY A 1 195 ? 2.291 26.406 9.898 1 94.12 195 GLY A N 1
ATOM 1512 C CA . GLY A 1 195 ? 2.791 27.766 10.117 1 94.12 195 GLY A CA 1
ATOM 1513 C C . GLY A 1 195 ? 3.93 28.141 9.188 1 94.12 195 GLY A C 1
ATOM 1514 O O . GLY A 1 195 ? 4.039 27.594 8.086 1 94.12 195 GLY A O 1
ATOM 1515 N N . ASP A 1 196 ? 4.699 29.125 9.57 1 93 196 ASP A N 1
ATOM 1516 C CA . ASP A 1 196 ? 5.816 29.609 8.773 1 93 196 ASP A CA 1
ATOM 1517 C C . ASP A 1 196 ? 7.133 28.984 9.227 1 93 196 ASP A C 1
ATOM 1519 O O . ASP A 1 196 ? 7.637 29.281 10.305 1 93 196 ASP A O 1
ATOM 1523 N N . PRO A 1 197 ? 7.648 28.172 8.305 1 88.06 197 PRO A N 1
ATOM 1524 C CA . PRO A 1 197 ? 8.891 27.5 8.688 1 88.06 197 PRO A CA 1
ATOM 1525 C C . PRO A 1 197 ? 9.984 28.453 9.117 1 88.06 197 PRO A C 1
ATOM 1527 O O . PRO A 1 197 ? 10.844 28.109 9.93 1 88.06 197 PRO A O 1
ATOM 1530 N N . ALA A 1 198 ? 10 29.641 8.664 1 90.69 198 ALA A N 1
ATOM 1531 C CA . ALA A 1 198 ? 11.023 30.641 9 1 90.69 198 ALA A CA 1
ATOM 1532 C C . ALA A 1 198 ? 10.938 31.016 10.477 1 90.69 198 ALA A C 1
ATOM 1534 O O . ALA A 1 198 ? 11.883 31.594 11.023 1 90.69 198 ALA A O 1
ATOM 1535 N N . LEU A 1 199 ? 9.859 30.703 11.07 1 91.5 199 LEU A N 1
ATOM 1536 C CA . LEU A 1 199 ? 9.617 31.156 12.438 1 91.5 199 LEU A CA 1
ATOM 1537 C C . LEU A 1 199 ? 9.758 30 13.422 1 91.5 199 LEU A C 1
ATOM 1539 O O . LEU A 1 199 ? 9.625 30.203 14.633 1 91.5 199 LEU A O 1
ATOM 1543 N N . TYR A 1 200 ? 10.055 28.75 13.016 1 87.5 200 TYR A N 1
ATOM 1544 C CA . TYR A 1 200 ? 10.008 27.547 13.844 1 87.5 200 TYR A CA 1
ATOM 1545 C C . TYR A 1 200 ? 10.977 27.656 15.016 1 87.5 200 TYR A C 1
ATOM 1547 O O . TYR A 1 200 ? 10.609 27.359 16.156 1 87.5 200 TYR A O 1
ATOM 1555 N N . GLU A 1 201 ? 12.164 28.203 14.734 1 86.19 201 GLU A N 1
ATOM 1556 C CA . GLU A 1 201 ? 13.227 28.156 15.734 1 86.19 201 GLU A CA 1
ATOM 1557 C C . GLU A 1 201 ? 13.359 29.5 16.453 1 86.19 201 GLU A C 1
ATOM 1559 O O . GLU A 1 201 ? 13.625 29.531 17.656 1 86.19 201 GLU A O 1
ATOM 1564 N N . THR A 1 202 ? 13.125 30.594 15.773 1 89.62 202 THR A N 1
ATOM 1565 C CA . THR A 1 202 ? 13.516 31.891 16.344 1 89.62 202 THR A CA 1
ATOM 1566 C C . THR A 1 202 ? 12.305 32.812 16.484 1 89.62 202 THR A C 1
ATOM 1568 O O . THR A 1 202 ? 12.422 33.938 16.969 1 89.62 202 THR A O 1
ATOM 1571 N N . GLY A 1 203 ? 11.203 32.344 16.078 1 93.56 203 GLY A N 1
ATOM 1572 C CA . GLY A 1 203 ? 10.031 33.219 16.125 1 93.56 203 GLY A CA 1
ATOM 1573 C C . GLY A 1 203 ? 9.336 33.188 17.484 1 93.56 203 GLY A C 1
ATOM 1574 O O . GLY A 1 203 ? 9.758 32.469 18.391 1 93.56 203 GLY A O 1
ATOM 1575 N N . THR A 1 204 ? 8.383 34.094 17.609 1 93.88 204 THR A N 1
ATOM 1576 C CA . THR A 1 204 ? 7.527 34.156 18.797 1 93.88 204 THR A CA 1
ATOM 1577 C C . THR A 1 204 ? 6.129 33.625 18.484 1 93.88 204 THR A C 1
ATOM 1579 O O . THR A 1 204 ? 5.73 33.562 17.312 1 93.88 204 THR A O 1
ATOM 1582 N N . PRO A 1 205 ? 5.375 33.25 19.531 1 92.12 205 PRO A N 1
ATOM 1583 C CA . PRO A 1 205 ? 3.986 32.812 19.297 1 92.12 205 PRO A CA 1
ATOM 1584 C C . PRO A 1 205 ? 3.162 33.875 18.578 1 92.12 205 PRO A C 1
ATOM 1586 O O . PRO A 1 205 ? 2.334 33.562 17.719 1 92.12 205 PRO A O 1
ATOM 1589 N N . GLU A 1 206 ? 3.432 35.125 18.906 1 94 206 GLU A N 1
ATOM 1590 C CA . GLU A 1 206 ? 2.695 36.219 18.297 1 94 206 GLU A CA 1
ATOM 1591 C C . GLU A 1 206 ? 3.021 36.344 16.812 1 94 206 GLU A C 1
ATOM 1593 O O . GLU A 1 206 ? 2.127 36.562 15.984 1 94 206 GLU A O 1
ATOM 1598 N N . GLN A 1 207 ? 4.266 36.156 16.547 1 95.88 207 GLN A N 1
ATOM 1599 C CA . GLN A 1 207 ? 4.68 36.188 15.156 1 95.88 207 GLN A CA 1
ATOM 1600 C C . GLN A 1 207 ? 4.07 35.031 14.367 1 95.88 207 GLN A C 1
ATOM 1602 O O . GLN A 1 207 ? 3.697 35.188 13.203 1 95.88 207 GLN A O 1
ATOM 1607 N N . SER A 1 208 ? 4.055 33.906 14.992 1 95.31 208 SER A N 1
ATOM 1608 C CA . SER A 1 208 ? 3.451 32.719 14.375 1 95.31 208 SER A CA 1
ATOM 1609 C C . SER A 1 208 ? 1.975 32.969 14.07 1 95.31 208 SER A C 1
ATOM 1611 O O . SER A 1 208 ? 1.501 32.625 12.977 1 95.31 208 SER A O 1
ATOM 1613 N N . VAL A 1 209 ? 1.24 33.531 14.992 1 95.62 209 VAL A N 1
ATOM 1614 C CA . VAL A 1 209 ? -0.181 33.812 14.82 1 95.62 209 VAL A CA 1
ATOM 1615 C C . VAL A 1 209 ? -0.379 34.781 13.656 1 95.62 209 VAL A C 1
ATOM 1617 O O . VAL A 1 209 ? -1.275 34.594 12.836 1 95.62 209 VAL A O 1
ATOM 1620 N N . GLU A 1 210 ? 0.469 35.75 13.594 1 96.75 210 GLU A N 1
ATOM 1621 C CA . GLU A 1 210 ? 0.383 36.719 12.508 1 96.75 210 GLU A CA 1
ATOM 1622 C C . GLU A 1 210 ? 0.659 36.062 11.156 1 96.75 210 GLU A C 1
ATOM 1624 O O . GLU A 1 210 ? -0.002 36.375 10.164 1 96.75 210 GLU A O 1
ATOM 1629 N N . ALA A 1 211 ? 1.632 35.25 11.172 1 96.38 211 ALA A N 1
ATOM 1630 C CA . ALA A 1 211 ? 1.954 34.531 9.945 1 96.38 211 ALA A CA 1
ATOM 1631 C C . ALA A 1 211 ? 0.79 33.656 9.5 1 96.38 211 ALA A C 1
ATOM 1633 O O . ALA A 1 211 ? 0.48 33.562 8.305 1 96.38 211 ALA A O 1
ATOM 1634 N N . LEU A 1 212 ? 0.178 33 10.422 1 97.12 212 LEU A N 1
ATOM 1635 C CA . LEU A 1 212 ? -0.968 32.156 10.133 1 97.12 212 LEU A CA 1
ATOM 1636 C C . LEU A 1 212 ? -2.141 32.969 9.609 1 97.12 212 LEU A C 1
ATOM 1638 O O . LEU A 1 212 ? -2.836 32.562 8.68 1 97.12 212 LEU A O 1
ATOM 1642 N N . ARG A 1 213 ? -2.367 34.156 10.211 1 97.56 213 ARG A N 1
ATOM 1643 C CA . ARG A 1 213 ? -3.4 35.062 9.719 1 97.56 213 ARG A CA 1
ATOM 1644 C C . ARG A 1 213 ? -3.152 35.438 8.258 1 97.56 213 ARG A C 1
ATOM 1646 O O . ARG A 1 213 ? -4.066 35.375 7.438 1 97.56 213 ARG A O 1
ATOM 1653 N N . ALA A 1 214 ? -1.936 35.75 8.008 1 97.75 214 ALA A N 1
ATOM 1654 C CA . ALA A 1 214 ? -1.564 36.125 6.645 1 97.75 214 ALA A CA 1
ATOM 1655 C C . ALA A 1 214 ? -1.798 34.969 5.68 1 97.75 214 ALA A C 1
ATOM 1657 O O . ALA A 1 214 ? -2.252 35.188 4.551 1 97.75 214 ALA A O 1
ATOM 1658 N N . GLN A 1 215 ? -1.461 33.781 6.09 1 97.56 215 GLN A N 1
ATOM 1659 C CA . GLN A 1 215 ? -1.677 32.594 5.254 1 97.56 215 GLN A CA 1
ATOM 1660 C C . GLN A 1 215 ? -3.16 32.375 4.961 1 97.56 215 GLN A C 1
ATOM 1662 O O . GLN A 1 215 ? -3.537 32.062 3.834 1 97.56 215 GLN A O 1
ATOM 1667 N N . THR A 1 216 ? -4.008 32.562 5.949 1 97.69 216 THR A N 1
ATOM 1668 C CA . THR A 1 216 ? -5.441 32.406 5.766 1 97.69 216 THR A CA 1
ATOM 1669 C C . THR A 1 216 ? -5.992 33.438 4.785 1 97.69 216 THR A C 1
ATOM 1671 O O . THR A 1 216 ? -6.891 33.125 3.996 1 97.69 216 THR A O 1
ATOM 1674 N N . GLU A 1 217 ? -5.473 34.625 4.844 1 97.88 217 GLU A N 1
ATOM 1675 C CA . GLU A 1 217 ? -5.879 35.656 3.902 1 97.88 217 GLU A CA 1
ATOM 1676 C C . GLU A 1 217 ? -5.461 35.312 2.477 1 97.88 217 GLU A C 1
ATOM 1678 O O . GLU A 1 217 ? -6.238 35.5 1.536 1 97.88 217 GLU A O 1
ATOM 1683 N N . LYS A 1 218 ? -4.258 34.875 2.365 1 98.38 218 LYS A N 1
ATOM 1684 C CA . LYS A 1 218 ? -3.779 34.438 1.051 1 98.38 218 LYS A CA 1
ATOM 1685 C C . LYS A 1 218 ? -4.613 33.312 0.5 1 98.38 218 LYS A C 1
ATOM 1687 O O . LYS A 1 218 ? -4.875 33.219 -0.704 1 98.38 218 LYS A O 1
ATOM 1692 N N . LEU A 1 219 ? -5 32.344 1.362 1 98.62 219 LEU A N 1
ATOM 1693 C CA . LEU A 1 219 ? -5.883 31.25 0.963 1 98.62 219 LEU A CA 1
ATOM 1694 C C . LEU A 1 219 ? -7.219 31.797 0.465 1 98.62 219 LEU A C 1
ATOM 1696 O O . LEU A 1 219 ? -7.746 31.328 -0.548 1 98.62 219 LEU A O 1
ATOM 1700 N N . ALA A 1 220 ? -7.758 32.781 1.186 1 98.5 220 ALA A N 1
ATOM 1701 C CA . ALA A 1 220 ? -9.016 33.375 0.787 1 98.5 220 ALA A CA 1
ATOM 1702 C C . ALA A 1 220 ? -8.906 34 -0.599 1 98.5 220 ALA A C 1
ATOM 1704 O O . ALA A 1 220 ? -9.805 33.844 -1.433 1 98.5 220 ALA A O 1
ATOM 1705 N N . ASP A 1 221 ? -7.84 34.688 -0.808 1 98.56 221 ASP A N 1
ATOM 1706 C CA . ASP A 1 221 ? -7.602 35.312 -2.111 1 98.56 221 ASP A CA 1
ATOM 1707 C C . ASP A 1 221 ? -7.535 34.25 -3.211 1 98.56 221 ASP A C 1
ATOM 1709 O O . ASP A 1 221 ? -8.117 34.406 -4.285 1 98.56 221 ASP A O 1
ATOM 1713 N N . ALA A 1 222 ? -6.809 33.188 -2.943 1 98.69 222 ALA A N 1
ATOM 1714 C CA . ALA A 1 222 ? -6.68 32.094 -3.914 1 98.69 222 ALA A CA 1
ATOM 1715 C C . ALA A 1 222 ? -8.039 31.484 -4.227 1 98.69 222 ALA A C 1
ATOM 1717 O O . ALA A 1 222 ? -8.336 31.172 -5.383 1 98.69 222 ALA A O 1
ATOM 1718 N N . CYS A 1 223 ? -8.844 31.266 -3.205 1 98.69 223 CYS A N 1
ATOM 1719 C CA . CYS A 1 223 ? -10.18 30.719 -3.396 1 98.69 223 CYS A CA 1
ATOM 1720 C C . CYS A 1 223 ? -11.039 31.656 -4.246 1 98.69 223 CYS A C 1
ATOM 1722 O O . CYS A 1 223 ? -11.688 31.203 -5.195 1 98.69 223 CYS A O 1
ATOM 1724 N N . THR A 1 224 ? -11.008 32.906 -3.932 1 98.44 224 THR A N 1
ATOM 1725 C CA . THR A 1 224 ? -11.766 33.906 -4.68 1 98.44 224 THR A CA 1
ATOM 1726 C C . THR A 1 224 ? -11.383 33.875 -6.156 1 98.44 224 THR A C 1
ATOM 1728 O O . THR A 1 224 ? -12.25 33.938 -7.031 1 98.44 224 THR A O 1
ATOM 1731 N N . ALA A 1 225 ? -10.156 33.781 -6.391 1 98.31 225 ALA A N 1
ATOM 1732 C CA . ALA A 1 225 ? -9.625 33.812 -7.754 1 98.31 225 ALA A CA 1
ATOM 1733 C C . ALA A 1 225 ? -10.203 32.656 -8.586 1 98.31 225 ALA A C 1
ATOM 1735 O O . ALA A 1 225 ? -10.273 32.75 -9.812 1 98.31 225 ALA A O 1
ATOM 1736 N N . VAL A 1 226 ? -10.641 31.578 -7.938 1 97.81 226 VAL A N 1
ATOM 1737 C CA . VAL A 1 226 ? -11.156 30.438 -8.695 1 97.81 226 VAL A CA 1
ATOM 1738 C C . VAL A 1 226 ? -12.656 30.297 -8.461 1 97.81 226 VAL A C 1
ATOM 1740 O O . VAL A 1 226 ? -13.242 29.266 -8.781 1 97.81 226 VAL A O 1
ATOM 1743 N N . GLY A 1 227 ? -13.25 31.203 -7.801 1 98.12 227 GLY A N 1
ATOM 1744 C CA . GLY A 1 227 ? -14.695 31.266 -7.652 1 98.12 227 GLY A CA 1
ATOM 1745 C C . GLY A 1 227 ? -15.219 30.422 -6.508 1 98.12 227 GLY A C 1
ATOM 1746 O O . GLY A 1 227 ? -16.344 29.922 -6.551 1 98.12 227 GLY A O 1
ATOM 1747 N N . ARG A 1 228 ? -14.383 30.172 -5.551 1 98 228 ARG A N 1
ATOM 1748 C CA . ARG A 1 228 ? -14.781 29.422 -4.367 1 98 228 ARG A CA 1
ATOM 1749 C C . ARG A 1 228 ? -14.734 30.297 -3.119 1 98 228 ARG A C 1
ATOM 1751 O O . ARG A 1 228 ? -14.023 31.297 -3.092 1 98 228 ARG A O 1
ATOM 1758 N N . SER A 1 229 ? -15.516 29.938 -2.164 1 97.69 229 SER A N 1
ATOM 1759 C CA . SER A 1 229 ? -15.43 30.562 -0.852 1 97.69 229 SER A CA 1
ATOM 1760 C C . SER A 1 229 ? -14.438 29.828 0.047 1 97.69 229 SER A C 1
ATOM 1762 O O . SER A 1 229 ? -14.445 28.609 0.122 1 97.69 229 SER A O 1
ATOM 1764 N N . VAL A 1 230 ? -13.625 30.531 0.742 1 97.31 230 VAL A N 1
ATOM 1765 C CA . VAL A 1 230 ? -12.633 29.953 1.642 1 97.31 230 VAL A CA 1
ATOM 1766 C C . VAL A 1 230 ? -13.328 29.156 2.74 1 97.31 230 VAL A C 1
ATOM 1768 O O . VAL A 1 230 ? -12.734 28.25 3.338 1 97.31 230 VAL A O 1
ATOM 1771 N N . THR A 1 231 ? -14.617 29.422 3.01 1 96 231 THR A N 1
ATOM 1772 C CA . THR A 1 231 ? -15.367 28.75 4.062 1 96 231 THR A CA 1
ATOM 1773 C C . THR A 1 231 ? -15.711 27.328 3.648 1 96 231 THR A C 1
ATOM 1775 O O . THR A 1 231 ? -16.125 26.516 4.48 1 96 231 THR A O 1
ATOM 1778 N N . GLU A 1 232 ? -15.5 27.047 2.393 1 96.5 232 GLU A N 1
ATOM 1779 C CA . GLU A 1 232 ? -15.742 25.703 1.891 1 96.5 232 GLU A CA 1
ATOM 1780 C C . GLU A 1 232 ? -14.594 24.766 2.24 1 96.5 232 GLU A C 1
ATOM 1782 O O . GLU A 1 232 ? -14.719 23.531 2.131 1 96.5 232 GLU A O 1
ATOM 1787 N N . LEU A 1 233 ? -13.492 25.344 2.637 1 98.06 233 LEU A N 1
ATOM 1788 C CA . LEU A 1 233 ? -12.32 24.547 2.977 1 98.06 233 LEU A CA 1
ATOM 1789 C C . LEU A 1 233 ? -12.156 24.438 4.488 1 98.06 233 LEU A C 1
ATOM 1791 O O . LEU A 1 233 ? -12.211 25.453 5.195 1 98.06 233 LEU A O 1
ATOM 1795 N N . ASP A 1 234 ? -12 23.219 4.879 1 98.56 234 ASP A N 1
ATOM 1796 C CA . ASP A 1 234 ? -11.484 23.094 6.238 1 98.56 234 ASP A CA 1
ATOM 1797 C C . ASP A 1 234 ? -10.055 23.609 6.336 1 98.56 234 ASP A C 1
ATOM 1799 O O . ASP A 1 234 ? -9.305 23.562 5.359 1 98.56 234 ASP A O 1
ATOM 1803 N N . LYS A 1 235 ? -9.711 24.203 7.453 1 98.69 235 LYS A N 1
ATOM 1804 C CA . LYS A 1 235 ? -8.359 24.656 7.75 1 98.69 235 LYS A CA 1
ATOM 1805 C C . LYS A 1 235 ? -7.734 23.859 8.891 1 98.69 235 LYS A C 1
ATOM 1807 O O . LYS A 1 235 ? -8.18 23.938 10.031 1 98.69 235 LYS A O 1
ATOM 1812 N N . ILE A 1 236 ? -6.652 23.125 8.523 1 98.75 236 ILE A N 1
ATOM 1813 C CA . ILE A 1 236 ? -6.035 22.188 9.453 1 98.75 236 ILE A CA 1
ATOM 1814 C C . ILE A 1 236 ? -4.676 22.719 9.891 1 98.75 236 ILE A C 1
ATOM 1816 O O . ILE A 1 236 ? -3.799 22.969 9.062 1 98.75 236 ILE A O 1
ATOM 1820 N N . LEU A 1 237 ? -4.523 22.906 11.172 1 97.94 237 LEU A N 1
ATOM 1821 C CA . LEU A 1 237 ? -3.225 23.266 11.734 1 97.94 237 LEU A CA 1
ATOM 1822 C C . LEU A 1 237 ? -2.547 22.047 12.359 1 97.94 237 LEU A C 1
ATOM 1824 O O . LEU A 1 237 ? -3.07 21.453 13.312 1 97.94 237 LEU A O 1
ATOM 1828 N N . LEU A 1 238 ? -1.486 21.625 11.82 1 97.5 238 LEU A N 1
ATOM 1829 C CA . LEU A 1 238 ? -0.643 20.641 12.469 1 97.5 238 LEU A CA 1
ATOM 1830 C C . LEU A 1 238 ? 0.298 21.297 13.477 1 97.5 238 LEU A C 1
ATOM 1832 O O . LEU A 1 238 ? 1.168 22.078 13.094 1 97.5 238 LEU A O 1
ATOM 1836 N N . THR A 1 239 ? 0.164 20.953 14.695 1 95.5 239 THR A N 1
ATOM 1837 C CA . THR A 1 239 ? 0.96 21.547 15.758 1 95.5 239 THR A CA 1
ATOM 1838 C C . THR A 1 239 ? 2.301 20.828 15.898 1 95.5 239 THR A C 1
ATOM 1840 O O . THR A 1 239 ? 2.539 19.812 15.242 1 95.5 239 THR A O 1
ATOM 1843 N N . GLY A 1 240 ? 3.115 21.359 16.734 1 91.25 240 GLY A N 1
ATOM 1844 C CA . GLY A 1 240 ? 4.406 20.75 17.016 1 91.25 240 GLY A CA 1
ATOM 1845 C C . GLY A 1 240 ? 5.555 21.438 16.281 1 91.25 240 GLY A C 1
ATOM 1846 O O . GLY A 1 240 ? 6.723 21.125 16.531 1 91.25 240 GLY A O 1
ATOM 1847 N N . PHE A 1 241 ? 5.273 22.375 15.461 1 88.38 241 PHE A N 1
ATOM 1848 C CA . PHE A 1 241 ? 6.32 23 14.664 1 88.38 241 PHE A CA 1
ATOM 1849 C C . PHE A 1 241 ? 6.301 24.516 14.844 1 88.38 241 PHE A C 1
ATOM 1851 O O . PHE A 1 241 ? 7.086 25.234 14.219 1 88.38 241 PHE A O 1
ATOM 1858 N N . THR A 1 242 ? 5.43 25.062 15.672 1 85.38 242 THR A N 1
ATOM 1859 C CA . THR A 1 242 ? 5.379 26.484 16 1 85.38 242 THR A CA 1
ATOM 1860 C C . THR A 1 242 ? 6.387 26.828 17.094 1 85.38 242 THR A C 1
ATOM 1862 O O . THR A 1 242 ? 6.891 25.938 17.781 1 85.38 242 THR A O 1
ATOM 1865 N N . PRO A 1 243 ? 6.746 28.094 17.203 1 85.94 243 PRO A N 1
ATOM 1866 C CA . PRO A 1 243 ? 7.734 28.484 18.203 1 85.94 243 PRO A CA 1
ATOM 1867 C C . PRO A 1 243 ? 7.375 28 19.609 1 85.94 243 PRO A C 1
ATOM 1869 O O . PRO A 1 243 ? 8.266 27.719 20.422 1 85.94 243 PRO A O 1
ATOM 1872 N N . ASP A 1 244 ? 6.184 27.938 19.984 1 82.12 244 ASP A N 1
ATOM 1873 C CA . ASP A 1 244 ? 5.754 27.438 21.281 1 82.12 244 ASP A CA 1
ATOM 1874 C C . ASP A 1 244 ? 5.266 26 21.188 1 82.12 244 ASP A C 1
ATOM 1876 O O . ASP A 1 244 ? 4.25 25.641 21.781 1 82.12 244 ASP A O 1
ATOM 1880 N N . ARG A 1 245 ? 5.996 25.156 20.562 1 80.31 245 ARG A N 1
ATOM 1881 C CA . ARG A 1 245 ? 5.531 23.859 20.109 1 80.31 245 ARG A CA 1
ATOM 1882 C C . ARG A 1 245 ? 5.219 22.953 21.297 1 80.31 245 ARG A C 1
ATOM 1884 O O . ARG A 1 245 ? 4.328 22.094 21.219 1 80.31 245 ARG A O 1
ATOM 1891 N N . GLY A 1 246 ? 5.766 23.094 22.406 1 84.88 246 GLY A N 1
ATOM 1892 C CA . GLY A 1 246 ? 5.48 22.219 23.547 1 84.88 246 GLY A CA 1
ATOM 1893 C C . GLY A 1 246 ? 4.395 22.766 24.453 1 84.88 246 GLY A C 1
ATOM 1894 O O . GLY A 1 246 ? 3.781 22.031 25.219 1 84.88 246 GLY A O 1
ATOM 1895 N N . ARG A 1 247 ? 4.027 24.016 24.312 1 88 247 ARG A N 1
ATOM 1896 C CA . ARG A 1 247 ? 3.166 24.719 25.25 1 88 247 ARG A CA 1
ATOM 1897 C C . ARG A 1 247 ? 1.741 24.172 25.188 1 88 247 ARG A C 1
ATOM 1899 O O . ARG A 1 247 ? 1.12 23.953 26.234 1 88 247 ARG A O 1
ATOM 1906 N N . PRO A 1 248 ? 1.191 23.891 24 1 92.81 248 PRO A N 1
ATOM 1907 C CA . PRO A 1 248 ? -0.207 23.453 23.953 1 92.81 248 PRO A CA 1
ATOM 1908 C C . PRO A 1 248 ? -0.45 22.156 24.719 1 92.81 248 PRO A C 1
ATOM 1910 O O . PRO A 1 248 ? -1.569 21.906 25.172 1 92.81 248 PRO A O 1
ATOM 1913 N N . LEU A 1 249 ? 0.635 21.344 24.906 1 95.88 249 LEU A N 1
ATOM 1914 C CA . LEU A 1 249 ? 0.423 20.047 25.531 1 95.88 249 LEU A CA 1
ATOM 1915 C C . LEU A 1 249 ? 0.879 20.062 26.984 1 95.88 249 LEU A C 1
ATOM 1917 O O . LEU A 1 249 ? 0.956 19.016 27.625 1 95.88 249 LEU A O 1
ATOM 1921 N N . GLU A 1 250 ? 1.095 21.25 27.562 1 95.81 250 GLU A N 1
ATOM 1922 C CA . GLU A 1 250 ? 1.535 21.375 28.938 1 95.81 250 GLU A CA 1
ATOM 1923 C C . GLU A 1 250 ? 0.373 21.172 29.906 1 95.81 250 GLU A C 1
ATOM 1925 O O . GLU A 1 250 ? 0.57 20.719 31.047 1 95.81 250 GLU A O 1
ATOM 1930 N N . SER A 1 251 ? -0.794 21.625 29.453 1 97.19 251 SER A N 1
ATOM 1931 C CA . SER A 1 251 ? -2.004 21.484 30.25 1 97.19 251 SER A CA 1
ATOM 1932 C C . SER A 1 251 ? -3.258 21.672 29.406 1 97.19 251 SER A C 1
ATOM 1934 O O . SER A 1 251 ? -3.184 22.188 28.281 1 97.19 251 SER A O 1
ATOM 1936 N N . LEU A 1 252 ? -4.375 21.219 29.953 1 97.75 252 LEU A N 1
ATOM 1937 C CA . LEU A 1 252 ? -5.652 21.422 29.281 1 97.75 252 LEU A CA 1
ATOM 1938 C C . LEU A 1 252 ? -5.887 22.906 29.031 1 97.75 252 LEU A C 1
ATOM 1940 O O . LEU A 1 252 ? -6.285 23.297 27.922 1 97.75 252 LEU A O 1
ATOM 1944 N N . GLY A 1 253 ? -5.629 23.734 30.047 1 97.44 253 GLY A N 1
ATOM 1945 C CA . GLY A 1 253 ? -5.809 25.172 29.906 1 97.44 253 GLY A CA 1
ATOM 1946 C C . GLY A 1 253 ? -4.949 25.781 28.812 1 97.44 253 GLY A C 1
ATOM 1947 O O . GLY A 1 253 ? -5.418 26.609 28.031 1 97.44 253 GLY A O 1
ATOM 1948 N N . ALA A 1 254 ? -3.717 25.359 28.797 1 96.75 254 ALA A N 1
ATOM 1949 C CA . ALA A 1 254 ? -2.807 25.844 27.766 1 96.75 254 ALA A CA 1
ATOM 1950 C C . ALA A 1 254 ? -3.309 25.469 26.375 1 96.75 254 ALA A C 1
ATOM 1952 O O . ALA A 1 254 ? -3.236 26.281 25.438 1 96.75 254 ALA A O 1
ATOM 1953 N N . PHE A 1 255 ? -3.775 24.266 26.266 1 97.56 255 PHE A N 1
ATOM 1954 C CA . PHE A 1 255 ? -4.281 23.812 24.969 1 97.56 255 PHE A CA 1
ATOM 1955 C C . PHE A 1 255 ? -5.516 24.609 24.578 1 97.56 255 PHE A C 1
ATOM 1957 O O . PHE A 1 255 ? -5.629 25.062 23.422 1 97.56 255 PHE A O 1
ATOM 1964 N N . VAL A 1 256 ? -6.469 24.75 25.469 1 97.12 256 VAL A N 1
ATOM 1965 C CA . VAL A 1 256 ? -7.711 25.469 25.172 1 97.12 256 VAL A CA 1
ATOM 1966 C C . VAL A 1 256 ? -7.402 26.906 24.766 1 97.12 256 VAL A C 1
ATOM 1968 O O . VAL A 1 256 ? -8.016 27.438 23.828 1 97.12 256 VAL A O 1
ATOM 1971 N N . ASP A 1 257 ? -6.461 27.5 25.453 1 95.69 257 ASP A N 1
ATOM 1972 C CA . ASP A 1 257 ? -6.035 28.844 25.078 1 95.69 257 ASP A CA 1
ATOM 1973 C C . ASP A 1 257 ? -5.473 28.875 23.672 1 95.69 257 ASP A C 1
ATOM 1975 O O . ASP A 1 257 ? -5.852 29.734 22.859 1 95.69 257 ASP A O 1
ATOM 1979 N N . PHE A 1 258 ? -4.574 28 23.438 1 95.62 258 PHE A N 1
ATOM 1980 C CA . PHE A 1 258 ? -3.957 27.875 22.109 1 95.62 258 PHE A CA 1
ATOM 1981 C C . PHE A 1 258 ? -5.012 27.641 21.047 1 95.62 258 PHE A C 1
ATOM 1983 O O . PHE A 1 258 ? -5.047 28.359 20.031 1 95.62 258 PHE A O 1
ATOM 1990 N N . ALA A 1 259 ? -5.836 26.625 21.234 1 96.62 259 ALA A N 1
ATOM 1991 C CA . ALA A 1 259 ? -6.867 26.25 20.266 1 96.62 259 ALA A CA 1
ATOM 1992 C C . ALA A 1 259 ? -7.852 27.391 20.031 1 96.62 259 ALA A C 1
ATOM 1994 O O . ALA A 1 259 ? -8.281 27.609 18.891 1 96.62 259 ALA A O 1
ATOM 1995 N N . GLY A 1 260 ? -8.234 28.078 21.109 1 95.62 260 GLY A N 1
ATOM 1996 C CA . GLY A 1 260 ? -9.141 29.203 20.984 1 95.62 260 GLY A CA 1
ATOM 1997 C C . GLY A 1 260 ? -8.609 30.297 20.094 1 95.62 260 GLY A C 1
ATOM 1998 O O . GLY A 1 260 ? -9.328 30.812 19.234 1 95.62 260 GLY A O 1
ATOM 1999 N N . ARG A 1 261 ? -7.355 30.672 20.266 1 94.12 261 ARG A N 1
ATOM 2000 C CA . ARG A 1 261 ? -6.711 31.688 19.453 1 94.12 261 ARG A CA 1
ATOM 2001 C C . ARG A 1 261 ? -6.715 31.297 17.984 1 94.12 261 ARG A C 1
ATOM 2003 O O . ARG A 1 261 ? -6.965 32.125 17.109 1 94.12 261 ARG A O 1
ATOM 2010 N N . HIS A 1 262 ? -6.461 30.047 17.734 1 96 262 HIS A N 1
ATOM 2011 C CA . HIS A 1 262 ? -6.367 29.609 16.344 1 96 262 HIS A CA 1
ATOM 2012 C C . HIS A 1 262 ? -7.754 29.406 15.734 1 96 262 HIS A C 1
ATOM 2014 O O . HIS A 1 262 ? -7.938 29.578 14.531 1 96 262 HIS A O 1
ATOM 2020 N N . LYS A 1 263 ? -8.688 29.031 16.562 1 96.81 263 LYS A N 1
ATOM 2021 C CA . LYS A 1 263 ? -10.078 29 16.109 1 96.81 263 LYS A CA 1
ATOM 2022 C C . LYS A 1 263 ? -10.523 30.375 15.617 1 96.81 263 LYS A C 1
ATOM 2024 O O . LYS A 1 263 ? -11.219 30.484 14.609 1 96.81 263 LYS A O 1
ATOM 2029 N N . GLU A 1 264 ? -10.156 31.391 16.281 1 95.38 264 GLU A N 1
ATOM 2030 C CA . GLU A 1 264 ? -10.5 32.75 15.898 1 95.38 264 GLU A CA 1
ATOM 2031 C C . GLU A 1 264 ? -9.898 33.125 14.547 1 95.38 264 GLU A C 1
ATOM 2033 O O . GLU A 1 264 ? -10.43 33.969 13.828 1 95.38 264 GLU A O 1
ATOM 2038 N N . LEU A 1 265 ? -8.758 32.5 14.211 1 95.88 265 LEU A N 1
ATOM 2039 C CA . LEU A 1 265 ? -8.117 32.719 12.922 1 95.88 265 LEU A CA 1
ATOM 2040 C C . LEU A 1 265 ? -8.852 31.969 11.812 1 95.88 265 LEU A C 1
ATOM 2042 O O . LEU A 1 265 ? -8.547 32.156 10.633 1 95.88 265 LEU A O 1
ATOM 2046 N N . GLY A 1 266 ? -9.797 31.047 12.234 1 96.19 266 GLY A N 1
ATOM 2047 C CA . GLY A 1 266 ? -10.594 30.344 11.242 1 96.19 266 GLY A CA 1
ATOM 2048 C C . GLY A 1 266 ? -10.203 28.891 11.094 1 96.19 266 GLY A C 1
ATOM 2049 O O . GLY A 1 266 ? -10.75 28.172 10.25 1 96.19 266 GLY A O 1
ATOM 2050 N N . PHE A 1 267 ? -9.266 28.391 11.898 1 97.75 267 PHE A N 1
ATOM 2051 C CA . PHE A 1 267 ? -8.883 26.984 11.82 1 97.75 267 PHE A CA 1
ATOM 2052 C C . PHE A 1 267 ? -10.016 26.094 12.32 1 97.75 267 PHE A C 1
ATOM 2054 O O . PHE A 1 267 ? -10.664 26.406 13.32 1 97.75 267 PHE A O 1
ATOM 2061 N N . THR A 1 268 ? -10.273 25.078 11.57 1 98.06 268 THR A N 1
ATOM 2062 C CA . THR A 1 268 ? -11.383 24.172 11.867 1 98.06 268 THR A CA 1
ATOM 2063 C C . THR A 1 268 ? -10.875 22.891 12.539 1 98.06 268 THR A C 1
ATOM 2065 O O . THR A 1 268 ? -11.641 22.188 13.203 1 98.06 268 THR A O 1
ATOM 2068 N N . ASP A 1 269 ? -9.602 22.562 12.352 1 97.94 269 ASP A N 1
ATOM 2069 C CA . ASP A 1 269 ? -8.984 21.359 12.883 1 97.94 269 ASP A CA 1
ATOM 2070 C C . ASP A 1 269 ? -7.613 21.656 13.484 1 97.94 269 ASP A C 1
ATOM 2072 O O . ASP A 1 269 ? -6.812 22.391 12.891 1 97.94 269 ASP A O 1
ATOM 2076 N N . ILE A 1 270 ? -7.395 21.125 14.617 1 97.81 270 ILE A N 1
ATOM 2077 C CA . ILE A 1 270 ? -6.062 21.125 15.211 1 97.81 270 ILE A CA 1
ATOM 2078 C C . ILE A 1 270 ? -5.559 19.688 15.359 1 97.81 270 ILE A C 1
ATOM 2080 O O . ILE A 1 270 ? -6.27 18.828 15.875 1 97.81 270 ILE A O 1
ATOM 2084 N N . VAL A 1 271 ? -4.41 19.453 14.859 1 98.44 271 VAL A N 1
ATOM 2085 C CA . VAL A 1 271 ? -3.801 18.125 14.93 1 98.44 271 VAL A CA 1
ATOM 2086 C C . VAL A 1 271 ? -2.65 18.141 15.938 1 98.44 271 VAL A C 1
ATOM 2088 O O . VAL A 1 271 ? -1.728 18.953 15.82 1 98.44 271 VAL A O 1
ATOM 2091 N N . ILE A 1 272 ? -2.709 17.297 16.875 1 97.94 272 ILE A N 1
ATOM 2092 C CA . ILE A 1 272 ? -1.626 17.156 17.844 1 97.94 272 ILE A CA 1
ATOM 2093 C C . ILE A 1 272 ? -0.943 15.805 17.688 1 97.94 272 ILE A C 1
ATOM 2095 O O . ILE A 1 272 ? -1.587 14.82 17.312 1 97.94 272 ILE A O 1
ATOM 2099 N N . HIS A 1 273 ? 0.324 15.703 17.969 1 97.81 273 HIS A N 1
ATOM 2100 C CA . HIS A 1 273 ? 1.076 14.461 17.828 1 97.81 273 HIS A CA 1
ATOM 2101 C C . HIS A 1 273 ? 0.765 13.492 18.969 1 97.81 273 HIS A C 1
ATOM 2103 O O . HIS A 1 273 ? 0.679 13.906 20.141 1 97.81 273 HIS A O 1
ATOM 2109 N N . TRP A 1 274 ? 0.578 12.281 18.578 1 98.44 274 TRP A N 1
ATOM 2110 C CA . TRP A 1 274 ? 0.581 11.219 19.594 1 98.44 274 TRP A CA 1
ATOM 2111 C C . TRP A 1 274 ? 1.909 11.18 20.344 1 98.44 274 TRP A C 1
ATOM 2113 O O . TRP A 1 274 ? 2.977 11.195 19.719 1 98.44 274 TRP A O 1
ATOM 2123 N N . PRO A 1 275 ? 1.839 11.156 21.656 1 97.62 275 PRO A N 1
ATOM 2124 C CA . PRO A 1 275 ? 3.084 11.297 22.422 1 97.62 275 PRO A CA 1
ATOM 2125 C C . PRO A 1 275 ? 4.059 10.148 22.172 1 97.62 275 PRO A C 1
ATOM 2127 O O . PRO A 1 275 ? 3.648 8.984 22.141 1 97.62 275 PRO A O 1
ATOM 2130 N N . ILE A 1 276 ? 5.273 10.43 22.016 1 97.19 276 ILE A N 1
ATOM 2131 C CA . ILE A 1 276 ? 6.371 9.484 21.891 1 97.19 276 ILE A CA 1
ATOM 2132 C C . ILE A 1 276 ? 7.457 9.805 22.906 1 97.19 276 ILE A C 1
ATOM 2134 O O . ILE A 1 276 ? 8.156 10.812 22.797 1 97.19 276 ILE A O 1
ATOM 2138 N N . PRO A 1 277 ? 7.641 8.961 23.859 1 95.31 277 PRO A N 1
ATOM 2139 C CA . PRO A 1 277 ? 8.656 9.242 24.875 1 95.31 277 PRO A CA 1
ATOM 2140 C C . PRO A 1 277 ? 10.055 9.406 24.281 1 95.31 277 PRO A C 1
ATOM 2142 O O . PRO A 1 277 ? 10.383 8.773 23.266 1 95.31 277 PRO A O 1
ATOM 2145 N N . ASP A 1 278 ? 10.875 10.281 24.875 1 93.56 278 ASP A N 1
ATOM 2146 C CA . ASP A 1 278 ? 12.281 10.484 24.547 1 93.56 278 ASP A CA 1
ATOM 2147 C C . ASP A 1 278 ? 12.438 10.938 23.094 1 93.56 278 ASP A C 1
ATOM 2149 O O . ASP A 1 278 ? 13.32 10.461 22.375 1 93.56 278 ASP A O 1
ATOM 2153 N N . SER A 1 279 ? 11.477 11.688 22.641 1 94.25 279 SER A N 1
ATOM 2154 C CA . SER A 1 279 ? 11.508 12.266 21.297 1 94.25 279 SER A CA 1
ATOM 2155 C C . SER A 1 279 ? 11.078 13.727 21.312 1 94.25 279 SER A C 1
ATOM 2157 O O . SER A 1 279 ? 10.742 14.273 22.375 1 94.25 279 SER A O 1
ATOM 2159 N N . ASP A 1 280 ? 11.102 14.383 20.172 1 89.94 280 ASP A N 1
ATOM 2160 C CA . ASP A 1 280 ? 10.656 15.766 20.016 1 89.94 280 ASP A CA 1
ATOM 2161 C C . ASP A 1 280 ? 9.148 15.875 20.234 1 89.94 280 ASP A C 1
ATOM 2163 O O . ASP A 1 280 ? 8.617 16.984 20.391 1 89.94 280 ASP A O 1
ATOM 2167 N N . PHE A 1 281 ? 8.461 14.727 20.328 1 94.62 281 PHE A N 1
ATOM 2168 C CA . PHE A 1 281 ? 7.008 14.727 20.469 1 94.62 281 PHE A CA 1
ATOM 2169 C C . PHE A 1 281 ? 6.598 14.195 21.828 1 94.62 281 PHE A C 1
ATOM 2171 O O . PHE A 1 281 ? 5.473 13.719 22 1 94.62 281 PHE A O 1
ATOM 2178 N N . ALA A 1 282 ? 7.586 14.242 22.734 1 95.5 282 ALA A N 1
ATOM 2179 C CA . ALA A 1 282 ? 7.281 13.797 24.094 1 95.5 282 ALA A CA 1
ATOM 2180 C C . ALA A 1 282 ? 6.223 14.688 24.75 1 95.5 282 ALA A C 1
ATOM 2182 O O . ALA A 1 282 ? 6.25 15.906 24.578 1 95.5 282 ALA A O 1
ATOM 2183 N N . ALA A 1 283 ? 5.266 14.156 25.406 1 96.19 283 ALA A N 1
ATOM 2184 C CA . ALA A 1 283 ? 4.227 14.828 26.188 1 96.19 283 ALA A CA 1
ATOM 2185 C C . ALA A 1 283 ? 3.693 13.93 27.297 1 96.19 283 ALA A C 1
ATOM 2187 O O . ALA A 1 283 ? 3.816 12.703 27.219 1 96.19 283 ALA A O 1
ATOM 2188 N N . ASP A 1 284 ? 3.207 14.539 28.359 1 96.81 284 ASP A N 1
ATOM 2189 C CA . ASP A 1 284 ? 2.557 13.773 29.422 1 96.81 284 ASP A CA 1
ATOM 2190 C C . ASP A 1 284 ? 1.29 13.094 28.906 1 96.81 284 ASP A C 1
ATOM 2192 O O . ASP A 1 284 ? 0.359 13.766 28.453 1 96.81 284 ASP A O 1
ATOM 2196 N N . GLU A 1 285 ? 1.242 11.781 29 1 97.25 285 GLU A N 1
ATOM 2197 C CA . GLU A 1 285 ? 0.142 11 28.438 1 97.25 285 GLU A CA 1
ATOM 2198 C C . GLU A 1 285 ? -1.184 11.359 29.109 1 97.25 285 GLU A C 1
ATOM 2200 O O . GLU A 1 285 ? -2.229 11.375 28.453 1 97.25 285 GLU A O 1
ATOM 2205 N N . LYS A 1 286 ? -1.178 11.586 30.359 1 97.69 286 LYS A N 1
ATOM 2206 C CA . LYS A 1 286 ? -2.404 11.945 31.078 1 97.69 286 LYS A CA 1
ATOM 2207 C C . LYS A 1 286 ? -2.945 13.289 30.594 1 97.69 286 LYS A C 1
ATOM 2209 O O . LYS A 1 286 ? -4.156 13.453 30.438 1 97.69 286 LYS A O 1
ATOM 2214 N N . VAL A 1 287 ? -2.041 14.234 30.406 1 98.12 287 VAL A N 1
ATOM 2215 C CA . VAL A 1 287 ? -2.439 15.539 29.891 1 98.12 287 VAL A CA 1
ATOM 2216 C C . VAL A 1 287 ? -2.994 15.398 28.484 1 98.12 287 VAL A C 1
ATOM 2218 O O . VAL A 1 287 ? -4.027 15.977 28.156 1 98.12 287 VAL A O 1
ATOM 2221 N N . PHE A 1 288 ? -2.287 14.672 27.703 1 98.38 288 PHE A N 1
ATOM 2222 C CA . PHE A 1 288 ? -2.717 14.398 26.344 1 98.38 288 PHE A CA 1
ATOM 2223 C C . PHE A 1 288 ? -4.133 13.836 26.312 1 98.38 288 PHE A C 1
ATOM 2225 O O . PHE A 1 288 ? -4.984 14.312 25.562 1 98.38 288 PHE A O 1
ATOM 2232 N N . GLU A 1 289 ? -4.383 12.797 27.094 1 98.38 289 GLU A N 1
ATOM 2233 C CA . GLU A 1 289 ? -5.695 12.172 27.156 1 98.38 289 GLU A CA 1
ATOM 2234 C C . GLU A 1 289 ? -6.754 13.141 27.672 1 98.38 289 GLU A C 1
ATOM 2236 O O . GLU A 1 289 ? -7.883 13.156 27.188 1 98.38 289 GLU A O 1
ATOM 2241 N N . GLN A 1 290 ? -6.379 13.906 28.672 1 98.38 290 GLN A N 1
ATOM 2242 C CA . GLN A 1 290 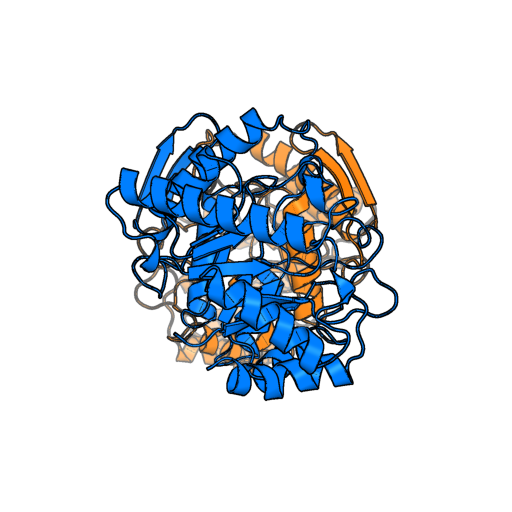? -7.297 14.914 29.203 1 98.38 290 GLN A CA 1
ATOM 2243 C C . GLN A 1 290 ? -7.707 15.906 28.125 1 98.38 290 GLN A C 1
ATOM 2245 O O . GLN A 1 290 ? -8.883 16.25 28 1 98.38 290 GLN A O 1
ATOM 2250 N N . ILE A 1 291 ? -6.734 16.344 27.359 1 98.44 291 ILE A N 1
ATOM 2251 C CA . ILE A 1 291 ? -7 17.281 26.266 1 98.44 291 ILE A CA 1
ATOM 2252 C C . ILE A 1 291 ? -7.961 16.641 25.266 1 98.44 291 ILE A C 1
ATOM 2254 O O . ILE A 1 291 ? -8.977 17.25 24.906 1 98.44 291 ILE A O 1
ATOM 2258 N N . ALA A 1 292 ? -7.703 15.414 24.859 1 98.25 292 ALA A N 1
ATOM 2259 C CA . ALA A 1 292 ? -8.539 14.719 23.891 1 98.25 292 ALA A CA 1
ATOM 2260 C C . ALA A 1 292 ? -9.977 14.586 24.391 1 98.25 292 ALA A C 1
ATOM 2262 O O . ALA A 1 292 ? -10.922 14.781 23.625 1 98.25 292 ALA A O 1
ATOM 2263 N N . LEU A 1 293 ? -10.148 14.344 25.625 1 97.62 293 LEU A N 1
ATOM 2264 C CA . LEU A 1 293 ? -11.453 14.023 26.188 1 97.62 293 LEU A CA 1
ATOM 2265 C C . LEU A 1 293 ? -12.227 15.297 26.516 1 97.62 293 LEU A C 1
ATOM 2267 O O . LEU A 1 293 ? -13.453 15.344 26.375 1 97.62 293 LEU A O 1
ATOM 2271 N N . GLU A 1 294 ? -11.516 16.391 26.859 1 97.19 294 GLU A N 1
ATOM 2272 C CA . GLU A 1 294 ? -12.211 17.5 27.5 1 97.19 294 GLU A CA 1
ATOM 2273 C C . GLU A 1 294 ? -12.164 18.75 26.625 1 97.19 294 GLU A C 1
ATOM 2275 O O . GLU A 1 294 ? -13.055 19.609 26.703 1 97.19 294 GLU A O 1
ATOM 2280 N N . ALA A 1 295 ? -11.141 18.922 25.859 1 96.94 295 ALA A N 1
ATOM 2281 C CA . ALA A 1 295 ? -10.93 20.188 25.141 1 96.94 295 ALA A CA 1
ATOM 2282 C C . ALA A 1 295 ? -12.047 20.438 24.141 1 96.94 295 ALA A C 1
ATOM 2284 O O . ALA A 1 295 ? -12.539 21.562 24.031 1 96.94 295 ALA A O 1
ATOM 2285 N N . PRO A 1 296 ? -12.508 19.406 23.422 1 94.56 296 PRO A N 1
ATOM 2286 C CA . PRO A 1 296 ? -13.516 19.656 22.391 1 94.56 296 PRO A CA 1
ATOM 2287 C C . PRO A 1 296 ? -14.789 20.281 22.953 1 94.56 296 PRO A C 1
ATOM 2289 O O . PRO A 1 296 ? -15.383 21.156 22.312 1 94.56 296 PRO A O 1
ATOM 2292 N N . ALA A 1 297 ? -15.203 19.906 24.094 1 92.69 297 ALA A N 1
ATOM 2293 C CA . ALA A 1 297 ? -16.406 20.438 24.703 1 92.69 297 ALA A CA 1
ATOM 2294 C C . ALA A 1 297 ? -16.219 21.906 25.078 1 92.69 297 ALA A C 1
ATOM 2296 O O . ALA A 1 297 ? -17.188 22.672 25.141 1 92.69 297 ALA A O 1
ATOM 2297 N N . GLN A 1 298 ? -15 22.297 25.297 1 93 298 GLN A N 1
ATOM 2298 C CA . GLN A 1 298 ? -14.703 23.656 25.703 1 93 298 GLN A CA 1
ATOM 2299 C C . GLN A 1 298 ? -14.523 24.562 24.5 1 93 298 GLN A C 1
ATOM 2301 O O . GLN A 1 298 ? -14.469 25.797 24.641 1 93 298 GLN A O 1
ATOM 2306 N N . LEU A 1 299 ? -14.32 24.016 23.391 1 90.12 299 LEU A N 1
ATOM 2307 C CA . LEU A 1 299 ? -14.039 24.766 22.188 1 90.12 299 LEU A CA 1
ATOM 2308 C C . LEU A 1 299 ? -15.266 24.812 21.266 1 90.12 299 LEU A C 1
ATOM 2310 O O . LEU A 1 299 ? -15.141 25.062 20.078 1 90.12 299 LEU A O 1
ATOM 2314 N N . ARG A 1 300 ? -16.516 24.531 21.797 1 83.06 300 ARG A N 1
ATOM 2315 C CA . ARG A 1 300 ? -17.766 24.625 21.047 1 83.06 300 ARG A CA 1
ATOM 2316 C C . ARG A 1 300 ? -18.203 26.078 20.891 1 83.06 300 ARG A C 1
ATOM 2318 O O . ARG A 1 300 ? -17.922 26.906 21.75 1 83.06 300 ARG A O 1
ATOM 2325 N N . MET B 1 1 ? 6.191 -35.844 1.451 1 64.31 1 MET B N 1
ATOM 2326 C CA . MET B 1 1 ? 5.703 -34.531 1.918 1 64.31 1 MET B CA 1
ATOM 2327 C C . MET B 1 1 ? 4.285 -34.281 1.419 1 64.31 1 MET B C 1
ATOM 2329 O O . MET B 1 1 ? 3.916 -34.719 0.329 1 64.31 1 MET B O 1
ATOM 2333 N N . SER B 1 2 ? 3.396 -33.812 2.252 1 86 2 SER B N 1
ATOM 2334 C CA . SER B 1 2 ? 1.998 -33.625 1.882 1 86 2 SER B CA 1
ATOM 2335 C C . SER B 1 2 ? 1.82 -32.406 0.996 1 86 2 SER B C 1
ATOM 2337 O O . SER B 1 2 ? 2.502 -31.406 1.184 1 86 2 SER B O 1
ATOM 2339 N N . LEU B 1 3 ? 1.14 -32.562 -0.097 1 94.94 3 LEU B N 1
ATOM 2340 C CA . LEU B 1 3 ? 0.819 -31.5 -1.028 1 94.94 3 LEU B CA 1
ATOM 2341 C C . LEU B 1 3 ? -0.07 -30.453 -0.365 1 94.94 3 LEU B C 1
ATOM 2343 O O . LEU B 1 3 ? -1.046 -30.781 0.304 1 94.94 3 LEU B O 1
ATOM 2347 N N . ARG B 1 4 ? 0.359 -29.219 -0.432 1 97.5 4 ARG B N 1
ATOM 2348 C CA . ARG B 1 4 ? -0.42 -28.109 0.127 1 97.5 4 ARG B CA 1
ATOM 2349 C C . ARG B 1 4 ? -1.348 -27.516 -0.923 1 97.5 4 ARG B C 1
ATOM 2351 O O . ARG B 1 4 ? -0.965 -27.359 -2.084 1 97.5 4 ARG B O 1
ATOM 2358 N N . LEU B 1 5 ? -2.539 -27.203 -0.524 1 98.44 5 LEU B N 1
ATOM 2359 C CA . LEU B 1 5 ? -3.521 -26.578 -1.394 1 98.44 5 LEU B CA 1
ATOM 2360 C C . LEU B 1 5 ? -3.672 -25.094 -1.047 1 98.44 5 LEU B C 1
ATOM 2362 O O . LEU B 1 5 ? -3.895 -24.75 0.115 1 98.44 5 LEU B O 1
ATOM 2366 N N . SER B 1 6 ? -3.498 -24.234 -2.014 1 98.75 6 SER B N 1
ATOM 2367 C CA . SER B 1 6 ? -3.615 -22.781 -1.896 1 98.75 6 SER B CA 1
ATOM 2368 C C . SER B 1 6 ? -4.621 -22.234 -2.9 1 98.75 6 SER B C 1
ATOM 2370 O O . SER B 1 6 ? -5.125 -22.969 -3.752 1 98.75 6 SER B O 1
ATOM 2372 N N . THR B 1 7 ? -4.965 -20.984 -2.73 1 98.81 7 THR B N 1
ATOM 2373 C CA . THR B 1 7 ? -5.918 -20.375 -3.641 1 98.81 7 THR B CA 1
ATOM 2374 C C . THR B 1 7 ? -5.445 -18.969 -4.051 1 98.81 7 THR B C 1
ATOM 2376 O O . THR B 1 7 ? -4.504 -18.438 -3.461 1 98.81 7 THR B O 1
ATOM 2379 N N . VAL B 1 8 ? -5.988 -18.469 -5.055 1 98.69 8 VAL B N 1
ATOM 2380 C CA . VAL B 1 8 ? -5.781 -17.078 -5.457 1 98.69 8 VAL B CA 1
ATOM 2381 C C . VAL B 1 8 ? -7.129 -16.375 -5.547 1 98.69 8 VAL B C 1
ATOM 2383 O O . VAL B 1 8 ? -8.031 -16.828 -6.25 1 98.69 8 VAL B O 1
ATOM 2386 N N . ILE B 1 9 ? -7.246 -15.367 -4.832 1 98.81 9 ILE B N 1
ATOM 2387 C CA . ILE B 1 9 ? -8.445 -14.531 -4.781 1 98.81 9 ILE B CA 1
ATOM 2388 C C . ILE B 1 9 ? -8.18 -13.219 -5.512 1 98.81 9 ILE B C 1
ATOM 2390 O O . ILE B 1 9 ? -7.418 -12.375 -5.035 1 98.81 9 ILE B O 1
ATOM 2394 N N . LEU B 1 10 ? -8.836 -13.062 -6.672 1 98.44 10 LEU B N 1
ATOM 2395 C CA . LEU B 1 10 ? -8.648 -11.828 -7.422 1 98.44 10 LEU B CA 1
ATOM 2396 C C . LEU B 1 10 ? -9.312 -10.656 -6.707 1 98.44 10 LEU B C 1
ATOM 2398 O O . LEU B 1 10 ? -10.359 -10.812 -6.082 1 98.44 10 LEU B O 1
ATOM 2402 N N . PRO B 1 11 ? -8.734 -9.445 -6.809 1 98.38 11 PRO B N 1
ATOM 2403 C CA . PRO B 1 11 ? -9.273 -8.289 -6.094 1 98.38 11 PRO B CA 1
ATOM 2404 C C . PRO B 1 11 ? -10.312 -7.527 -6.91 1 98.38 11 PRO B C 1
ATOM 2406 O O . PRO B 1 11 ? -10.164 -6.324 -7.141 1 98.38 11 PRO B O 1
ATOM 2409 N N . HIS B 1 12 ? -11.422 -8.203 -7.219 1 98 12 HIS B N 1
ATOM 2410 C CA . HIS B 1 12 ? -12.414 -7.68 -8.156 1 98 12 HIS B CA 1
ATOM 2411 C C . HIS B 1 12 ? -13.703 -7.301 -7.445 1 98 12 HIS B C 1
ATOM 2413 O O . HIS B 1 12 ? -14.68 -6.898 -8.086 1 98 12 HIS B O 1
ATOM 2419 N N . LEU B 1 13 ? -13.727 -7.41 -6.121 1 98 13 LEU B N 1
ATOM 2420 C CA . LEU B 1 13 ? -14.914 -7.086 -5.336 1 98 13 LEU B CA 1
ATOM 2421 C C . LEU B 1 13 ? -14.617 -5.992 -4.32 1 98 13 LEU B C 1
ATOM 2423 O O . LEU B 1 13 ? -13.508 -5.93 -3.773 1 98 13 LEU B O 1
ATOM 2427 N N . ARG B 1 14 ? -15.602 -5.211 -4.051 1 98.31 14 ARG B N 1
ATOM 2428 C CA . ARG B 1 14 ? -15.5 -4.297 -2.92 1 98.31 14 ARG B CA 1
ATOM 2429 C C . ARG B 1 14 ? -15.297 -5.059 -1.615 1 98.31 14 ARG B C 1
ATOM 2431 O O . ARG B 1 14 ? -15.883 -6.125 -1.416 1 98.31 14 ARG B O 1
ATOM 2438 N N . TRP B 1 15 ? -14.547 -4.484 -0.741 1 98.56 15 TRP B N 1
ATOM 2439 C CA . TRP B 1 15 ? -14.133 -5.156 0.483 1 98.56 15 TRP B CA 1
ATOM 2440 C C . TRP B 1 15 ? -15.336 -5.594 1.305 1 98.56 15 TRP B C 1
ATOM 2442 O O . TRP B 1 15 ? -15.391 -6.727 1.787 1 98.56 15 TRP B O 1
ATOM 2452 N N . HIS B 1 16 ? -16.359 -4.695 1.429 1 97.88 16 HIS B N 1
ATOM 2453 C CA . HIS B 1 16 ? -17.5 -4.973 2.295 1 97.88 16 HIS B CA 1
ATOM 2454 C C . HIS B 1 16 ? -18.641 -5.617 1.517 1 97.88 16 HIS B C 1
ATOM 2456 O O . HIS B 1 16 ? -19.75 -5.801 2.049 1 97.88 16 HIS B O 1
ATOM 2462 N N . GLN B 1 17 ? -18.438 -5.914 0.269 1 97.81 17 GLN B N 1
ATOM 2463 C CA . GLN B 1 17 ? -19.406 -6.574 -0.59 1 97.81 17 GLN B CA 1
ATOM 2464 C C . GLN B 1 17 ? -18.844 -7.867 -1.173 1 97.81 17 GLN B C 1
ATOM 2466 O O . GLN B 1 17 ? -18.906 -8.078 -2.387 1 97.81 17 GLN B O 1
ATOM 2471 N N . GLY B 1 18 ? -18.266 -8.656 -0.281 1 97.75 18 GLY B N 1
ATOM 2472 C CA . GLY B 1 18 ? -17.828 -9.984 -0.687 1 97.75 18 GLY B CA 1
ATOM 2473 C C . GLY B 1 18 ? -16.328 -10.156 -0.606 1 97.75 18 GLY B C 1
ATOM 2474 O O . GLY B 1 18 ? -15.828 -11.281 -0.5 1 97.75 18 GLY B O 1
ATOM 2475 N N . GLY B 1 19 ? -15.547 -9.07 -0.703 1 98.31 19 GLY B N 1
ATOM 2476 C CA . GLY B 1 19 ? -14.094 -9.172 -0.631 1 98.31 19 GLY B CA 1
ATOM 2477 C C . GLY B 1 19 ? -13.602 -9.766 0.674 1 98.31 19 GLY B C 1
ATOM 2478 O O . GLY B 1 19 ? -12.867 -10.75 0.672 1 98.31 19 GLY B O 1
ATOM 2479 N N . ARG B 1 20 ? -14.047 -9.172 1.703 1 98.56 20 ARG B N 1
ATOM 2480 C CA . ARG B 1 20 ? -13.656 -9.594 3.045 1 98.56 20 ARG B CA 1
ATOM 2481 C C . ARG B 1 20 ? -14 -11.062 3.275 1 98.56 20 ARG B C 1
ATOM 2483 O O . ARG B 1 20 ? -13.156 -11.844 3.727 1 98.56 20 ARG B O 1
ATOM 2490 N N . SER B 1 21 ? -15.211 -11.508 2.969 1 98.56 21 SER B N 1
ATOM 2491 C CA . SER B 1 21 ? -15.688 -12.852 3.268 1 98.56 21 SER B CA 1
ATOM 2492 C C . SER B 1 21 ? -14.922 -13.898 2.479 1 98.56 21 SER B C 1
ATOM 2494 O O . SER B 1 21 ? -14.727 -15.023 2.955 1 98.56 21 SER B O 1
ATOM 2496 N N . ALA B 1 22 ? -14.438 -13.539 1.297 1 98.75 22 ALA B N 1
ATOM 2497 C CA . ALA B 1 22 ? -13.664 -14.484 0.498 1 98.75 22 ALA B CA 1
ATOM 2498 C C . ALA B 1 22 ? -12.383 -14.891 1.219 1 98.75 22 ALA B C 1
ATOM 2500 O O . ALA B 1 22 ? -12.031 -16.078 1.259 1 98.75 22 ALA B O 1
ATOM 2501 N N . TRP B 1 23 ? -11.734 -13.977 1.812 1 98.88 23 TRP B N 1
ATOM 2502 C CA . TRP B 1 23 ? -10.492 -14.25 2.518 1 98.88 23 TRP B CA 1
ATOM 2503 C C . TRP B 1 23 ? -10.75 -15.039 3.797 1 98.88 23 TRP B C 1
ATOM 2505 O O . TRP B 1 23 ? -10.016 -15.977 4.109 1 98.88 23 TRP B O 1
ATOM 2515 N N . GLN B 1 24 ? -11.75 -14.633 4.547 1 98.88 24 GLN B N 1
ATOM 2516 C CA . GLN B 1 24 ? -12.117 -15.367 5.754 1 98.88 24 GLN B CA 1
ATOM 2517 C C . GLN B 1 24 ? -12.492 -16.812 5.426 1 98.88 24 GLN B C 1
ATOM 2519 O O . GLN B 1 24 ? -12.078 -17.734 6.125 1 98.88 24 GLN B O 1
ATOM 2524 N N . ARG B 1 25 ? -13.25 -16.969 4.348 1 98.81 25 ARG B N 1
ATOM 2525 C CA . ARG B 1 25 ? -13.688 -18.297 3.938 1 98.81 25 ARG B CA 1
ATOM 2526 C C . ARG B 1 25 ? -12.5 -19.141 3.488 1 98.81 25 ARG B C 1
ATOM 2528 O O . ARG B 1 25 ? -12.477 -20.359 3.719 1 98.81 25 ARG B O 1
ATOM 2535 N N . ALA B 1 26 ? -11.555 -18.531 2.797 1 98.94 26 ALA B N 1
ATOM 2536 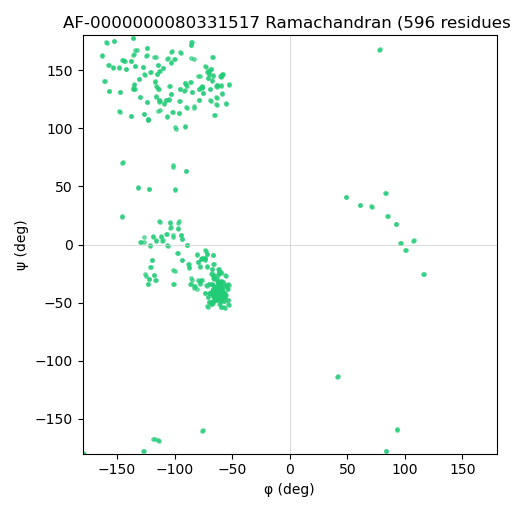C CA . ALA B 1 26 ? -10.352 -19.266 2.393 1 98.94 26 ALA B CA 1
ATOM 2537 C C . ALA B 1 26 ? -9.656 -19.875 3.6 1 98.94 26 ALA B C 1
ATOM 2539 O O . ALA B 1 26 ? -9.211 -21.031 3.545 1 98.94 26 ALA B O 1
ATOM 2540 N N . GLU B 1 27 ? -9.547 -19.078 4.688 1 98.81 27 GLU B N 1
ATOM 2541 C CA . GLU B 1 27 ? -8.961 -19.625 5.91 1 98.81 27 GLU B CA 1
ATOM 2542 C C . GLU B 1 27 ? -9.82 -20.75 6.484 1 98.81 27 GLU B C 1
ATOM 2544 O O . GLU B 1 27 ? -9.297 -21.781 6.898 1 98.81 27 GLU B O 1
ATOM 2549 N N . GLN B 1 28 ? -11.133 -20.547 6.488 1 98.62 28 GLN B N 1
ATOM 2550 C CA . GLN B 1 28 ? -12.062 -21.531 7.039 1 98.62 28 GLN B CA 1
ATOM 2551 C C . GLN B 1 28 ? -11.984 -22.844 6.266 1 98.62 28 GLN B C 1
ATOM 2553 O O . GLN B 1 28 ? -12.133 -23.922 6.852 1 98.62 28 GLN B O 1
ATOM 2558 N N . LEU B 1 29 ? -11.758 -22.734 4.969 1 98.62 29 LEU B N 1
ATOM 2559 C CA . LEU B 1 29 ? -11.703 -23.906 4.109 1 98.62 29 LEU B CA 1
ATOM 2560 C C . LEU B 1 29 ? -10.375 -24.641 4.27 1 98.62 29 LEU B C 1
ATOM 2562 O O . LEU B 1 29 ? -10.203 -25.734 3.754 1 98.62 29 LEU B O 1
ATOM 2566 N N . GLY B 1 30 ? -9.414 -24.016 4.922 1 98.06 30 GLY B N 1
ATOM 2567 C CA . GLY B 1 30 ? -8.172 -24.703 5.281 1 98.06 30 GLY B CA 1
ATOM 2568 C C . GLY B 1 30 ? -7.086 -24.531 4.238 1 98.06 30 GLY B C 1
ATOM 2569 O O . GLY B 1 30 ? -6.129 -25.312 4.207 1 98.06 30 GLY B O 1
ATOM 2570 N N . PHE B 1 31 ? -7.215 -23.562 3.363 1 98.75 31 PHE B N 1
ATOM 2571 C CA . PHE B 1 31 ? -6.152 -23.312 2.396 1 98.75 31 PHE B CA 1
ATOM 2572 C C . PHE B 1 31 ? -4.848 -22.969 3.104 1 98.75 31 PHE B C 1
ATOM 2574 O O . PHE B 1 31 ? -4.859 -22.312 4.148 1 98.75 31 PHE B O 1
ATOM 2581 N N . HIS B 1 32 ? -3.754 -23.391 2.543 1 98.44 32 HIS B N 1
ATOM 2582 C CA . HIS B 1 32 ? -2.436 -23.094 3.094 1 98.44 32 HIS B CA 1
ATOM 2583 C C . HIS B 1 32 ? -2.072 -21.625 2.895 1 98.44 32 HIS B C 1
ATOM 2585 O O . HIS B 1 32 ? -1.683 -20.938 3.846 1 98.44 32 HIS B O 1
ATOM 2591 N N . THR B 1 33 ? -2.143 -21.141 1.72 1 98.81 33 THR B N 1
ATOM 2592 C CA . THR B 1 33 ? -1.906 -19.75 1.353 1 98.81 33 THR B CA 1
ATOM 2593 C C . THR B 1 33 ? -3.035 -19.219 0.469 1 98.81 33 THR B C 1
ATOM 2595 O O . THR B 1 33 ? -3.576 -19.953 -0.359 1 98.81 33 THR B O 1
ATOM 2598 N N . ALA B 1 34 ? -3.432 -18 0.633 1 98.94 34 ALA B N 1
ATOM 2599 C CA . ALA B 1 34 ? -4.246 -17.266 -0.334 1 98.94 34 ALA B CA 1
ATOM 2600 C C . ALA B 1 34 ? -3.465 -16.125 -0.953 1 98.94 34 ALA B C 1
ATOM 2602 O O . ALA B 1 34 ? -2.959 -15.25 -0.239 1 98.94 34 ALA B O 1
ATOM 2603 N N . PHE B 1 35 ? -3.389 -16.156 -2.221 1 98.94 35 PHE B N 1
ATOM 2604 C CA . PHE B 1 35 ? -2.684 -15.148 -2.996 1 98.94 35 PHE B CA 1
ATOM 2605 C C . PHE B 1 35 ? -3.668 -14.188 -3.646 1 98.94 35 PHE B C 1
ATOM 2607 O O . PHE B 1 35 ? -4.875 -14.438 -3.662 1 98.94 35 PHE B O 1
ATOM 2614 N N . THR B 1 36 ? -3.166 -13.094 -4.121 1 98.88 36 THR B N 1
ATOM 2615 C CA . THR B 1 36 ? -3.898 -12.203 -5.012 1 98.88 36 THR B CA 1
ATOM 2616 C C . THR B 1 36 ? -3.002 -11.711 -6.145 1 98.88 36 THR B C 1
ATOM 2618 O O . THR B 1 36 ? -1.776 -11.82 -6.066 1 98.88 36 THR B O 1
ATOM 2621 N N . TYR B 1 37 ? -3.596 -11.297 -7.219 1 98 37 TYR B N 1
ATOM 2622 C CA . TYR B 1 37 ? -2.852 -10.758 -8.344 1 98 37 TYR B CA 1
ATOM 2623 C C . TYR B 1 37 ? -2.434 -9.312 -8.078 1 98 37 TYR B C 1
ATOM 2625 O O . TYR B 1 37 ? -3.244 -8.5 -7.641 1 98 37 TYR B O 1
ATOM 2633 N N . ASP B 1 38 ? -1.199 -8.969 -8.344 1 97.81 38 ASP B N 1
ATOM 2634 C CA . ASP B 1 38 ? -0.66 -7.633 -8.117 1 97.81 38 ASP B CA 1
ATOM 2635 C C . ASP B 1 38 ? -0.581 -6.848 -9.422 1 97.81 38 ASP B C 1
ATOM 2637 O O . ASP B 1 38 ? 0.512 -6.59 -9.938 1 97.81 38 ASP B O 1
ATOM 2641 N N . HIS B 1 39 ? -1.723 -6.488 -10 1 96.88 39 HIS B N 1
ATOM 2642 C CA . HIS B 1 39 ? -1.891 -5.711 -11.227 1 96.88 39 HIS B CA 1
ATOM 2643 C C . HIS B 1 39 ? -2.621 -4.402 -10.945 1 96.88 39 HIS B C 1
ATOM 2645 O O . HIS B 1 39 ? -3.238 -4.238 -9.891 1 96.88 39 HIS B O 1
ATOM 2651 N N . LEU B 1 40 ? -2.482 -3.479 -11.883 1 96.19 40 LEU B N 1
ATOM 2652 C CA . LEU B 1 40 ? -3.34 -2.299 -11.891 1 96.19 40 LEU B CA 1
ATOM 2653 C C . LEU B 1 40 ? -4.68 -2.6 -12.555 1 96.19 40 LEU B C 1
ATOM 2655 O O . LEU B 1 40 ? -5.703 -2.021 -12.18 1 96.19 40 LEU B O 1
ATOM 2659 N N . SER B 1 41 ? -4.652 -3.383 -13.516 1 92.38 41 SER B N 1
ATOM 2660 C CA . SER B 1 41 ? -5.766 -4.02 -14.211 1 92.38 41 SER B CA 1
ATOM 2661 C C . SER B 1 41 ? -5.316 -5.293 -14.922 1 92.38 41 SER B C 1
ATOM 2663 O O . SER B 1 41 ? -4.141 -5.441 -15.266 1 92.38 41 SER B O 1
ATOM 2665 N N . TRP B 1 42 ? -6.348 -6.188 -15.102 1 91.19 42 TRP B N 1
ATOM 2666 C CA . TRP B 1 42 ? -5.891 -7.484 -15.586 1 91.19 42 TRP B CA 1
ATOM 2667 C C . TRP B 1 42 ? -6.82 -8.016 -16.672 1 91.19 42 TRP B C 1
ATOM 2669 O O . TRP B 1 42 ? -7.988 -8.32 -16.406 1 91.19 42 TRP B O 1
ATOM 2679 N N . ARG B 1 43 ? -6.297 -8.047 -17.891 1 90.94 43 ARG B N 1
ATOM 2680 C CA . ARG B 1 43 ? -6.879 -8.758 -19.031 1 90.94 43 ARG B CA 1
ATOM 2681 C C . ARG B 1 43 ? -8.391 -8.578 -19.062 1 90.94 43 ARG B C 1
ATOM 2683 O O . ARG B 1 43 ? -8.891 -7.453 -19.156 1 90.94 43 ARG B O 1
ATOM 2690 N N . SER B 1 44 ? -9.102 -9.711 -18.844 1 90.19 44 SER B N 1
ATOM 2691 C CA . SER B 1 44 ? -10.555 -9.719 -19.031 1 90.19 44 SER B CA 1
ATOM 2692 C C . SER B 1 44 ? -11.25 -8.945 -17.922 1 90.19 44 SER B C 1
ATOM 2694 O O . SER B 1 44 ? -12.445 -8.648 -18.016 1 90.19 44 SER B O 1
ATOM 2696 N N . PHE B 1 45 ? -10.562 -8.555 -16.938 1 93.94 45 PHE B N 1
ATOM 2697 C CA . PHE B 1 45 ? -11.156 -7.812 -15.828 1 93.94 45 PHE B CA 1
ATOM 2698 C C . PHE B 1 45 ? -10.859 -6.324 -15.961 1 93.94 45 PHE B C 1
ATOM 2700 O O . PHE B 1 45 ? -11.211 -5.539 -15.07 1 93.94 45 PHE B O 1
ATOM 2707 N N . ARG B 1 46 ? -10.312 -5.949 -17.031 1 92.62 46 ARG B N 1
ATOM 2708 C CA . ARG B 1 46 ? -9.797 -4.598 -17.234 1 92.62 46 ARG B CA 1
ATOM 2709 C C . ARG B 1 46 ? -10.914 -3.564 -17.094 1 92.62 46 ARG B C 1
ATOM 2711 O O . ARG B 1 46 ? -10.688 -2.457 -16.609 1 92.62 46 ARG B O 1
ATOM 2718 N N . ASP B 1 47 ? -12.062 -3.885 -17.5 1 93.5 47 ASP B N 1
ATOM 2719 C CA . ASP B 1 47 ? -13.148 -2.906 -17.531 1 93.5 47 ASP B CA 1
ATOM 2720 C C . ASP B 1 47 ? -14.023 -3.021 -16.281 1 93.5 47 ASP B C 1
ATOM 2722 O O . ASP B 1 47 ? -15.148 -2.502 -16.266 1 93.5 47 ASP B O 1
ATOM 2726 N N . GLY B 1 48 ? -13.539 -3.756 -15.273 1 95.44 48 GLY B N 1
ATOM 2727 C CA . GLY B 1 48 ? -14.227 -3.887 -14 1 95.44 48 GLY B CA 1
ATOM 2728 C C . GLY B 1 48 ? -13.359 -3.537 -12.805 1 95.44 48 GLY B C 1
ATOM 2729 O O . GLY B 1 48 ? -12.219 -3.098 -12.969 1 95.44 48 GLY B O 1
ATOM 2730 N N . PRO B 1 49 ? -13.969 -3.705 -11.656 1 97.25 49 PRO B N 1
ATOM 2731 C CA . PRO B 1 49 ? -13.242 -3.355 -10.43 1 97.25 49 PRO B CA 1
ATOM 2732 C C . PRO B 1 49 ? -11.953 -4.152 -10.266 1 97.25 49 PRO B C 1
ATOM 2734 O O . PRO B 1 49 ? -11.922 -5.352 -10.555 1 97.25 49 PRO B O 1
ATOM 2737 N N . TRP B 1 50 ? -10.945 -3.533 -9.891 1 98.25 50 TRP B N 1
ATOM 2738 C CA . TRP B 1 50 ? -9.664 -4.145 -9.547 1 98.25 50 TRP B CA 1
ATOM 2739 C C . TRP B 1 50 ? -8.961 -3.35 -8.453 1 98.25 50 TRP B C 1
ATOM 2741 O O . TRP B 1 50 ? -8.523 -2.219 -8.672 1 98.25 50 TRP B O 1
ATOM 2751 N N . PHE B 1 51 ? -8.789 -3.896 -7.32 1 98.62 51 PHE B N 1
ATOM 2752 C CA . PHE B 1 51 ? -8.219 -3.197 -6.176 1 98.62 51 PHE B CA 1
ATOM 2753 C C . PHE B 1 51 ? -6.746 -3.543 -6.008 1 98.62 51 PHE B C 1
ATOM 2755 O O . PHE B 1 51 ? -6.277 -4.559 -6.527 1 98.62 51 PHE B O 1
ATOM 2762 N N . GLY B 1 52 ? -6.039 -2.66 -5.293 1 98.38 52 GLY B N 1
ATOM 2763 C CA . GLY B 1 52 ? -4.605 -2.82 -5.125 1 98.38 52 GLY B CA 1
ATOM 2764 C C . GLY B 1 52 ? -4.234 -3.99 -4.234 1 98.38 52 GLY B C 1
ATOM 2765 O O . GLY B 1 52 ? -4.93 -4.277 -3.26 1 98.38 52 GLY B O 1
ATOM 2766 N N . ALA B 1 53 ? -3.123 -4.59 -4.469 1 98.69 53 ALA B N 1
ATOM 2767 C CA . ALA B 1 53 ? -2.711 -5.82 -3.795 1 98.69 53 ALA B CA 1
ATOM 2768 C C . ALA B 1 53 ? -2.297 -5.543 -2.354 1 98.69 53 ALA B C 1
ATOM 2770 O O . ALA B 1 53 ? -2.689 -6.27 -1.438 1 98.69 53 ALA B O 1
ATOM 2771 N N . VAL B 1 54 ? -1.541 -4.434 -2.113 1 98.69 54 VAL B N 1
ATOM 2772 C CA . VAL B 1 54 ? -0.97 -4.176 -0.795 1 98.69 54 VAL B CA 1
ATOM 2773 C C . VAL B 1 54 ? -2.086 -3.865 0.2 1 98.69 54 VAL B C 1
ATOM 2775 O O . VAL B 1 54 ? -2.193 -4.512 1.244 1 98.69 54 VAL B O 1
ATOM 2778 N N . PRO B 1 55 ? -3 -2.955 -0.147 1 98.88 55 PRO B N 1
ATOM 2779 C CA . PRO B 1 55 ? -4.105 -2.74 0.792 1 98.88 55 PRO B CA 1
ATOM 2780 C C . PRO B 1 55 ? -4.969 -3.984 0.978 1 98.88 55 PRO B C 1
ATOM 2782 O O . PRO B 1 55 ? -5.402 -4.281 2.096 1 98.88 55 PRO B O 1
ATOM 2785 N N . THR B 1 56 ? -5.188 -4.746 -0.072 1 98.94 56 THR B N 1
ATOM 2786 C CA . THR B 1 56 ? -6.02 -5.945 -0.002 1 98.94 56 THR B CA 1
ATOM 2787 C C . THR B 1 56 ? -5.395 -6.98 0.931 1 98.94 56 THR B C 1
ATOM 2789 O O . THR B 1 56 ? -6.07 -7.512 1.812 1 98.94 56 THR B O 1
ATOM 2792 N N . LEU B 1 57 ? -4.109 -7.211 0.751 1 98.94 57 LEU B N 1
ATOM 2793 C CA . LEU B 1 57 ? -3.424 -8.195 1.584 1 98.94 57 LEU B CA 1
ATOM 2794 C C . LEU B 1 57 ? -3.342 -7.719 3.031 1 98.94 57 LEU B C 1
ATOM 2796 O O . LEU B 1 57 ? -3.396 -8.523 3.959 1 98.94 57 LEU B O 1
ATOM 2800 N N . THR B 1 58 ? -3.195 -6.391 3.203 1 98.94 58 THR B N 1
ATOM 2801 C CA . THR B 1 58 ? -3.178 -5.855 4.559 1 98.94 58 THR B CA 1
ATOM 2802 C C . THR B 1 58 ? -4.523 -6.074 5.246 1 98.94 58 THR B C 1
ATOM 2804 O O . THR B 1 58 ? -4.57 -6.516 6.398 1 98.94 58 THR B O 1
ATOM 2807 N N . ALA B 1 59 ? -5.582 -5.773 4.527 1 98.94 59 ALA B N 1
ATOM 2808 C CA . ALA B 1 59 ? -6.922 -6.004 5.062 1 98.94 59 ALA B CA 1
ATOM 2809 C C . ALA B 1 59 ? -7.152 -7.484 5.344 1 98.94 59 ALA B C 1
ATOM 2811 O O . ALA B 1 59 ? -7.727 -7.844 6.375 1 98.94 59 ALA B O 1
ATOM 2812 N N . ALA B 1 60 ? -6.695 -8.336 4.434 1 98.94 60 ALA B N 1
ATOM 2813 C CA . ALA B 1 60 ? -6.82 -9.781 4.613 1 98.94 60 ALA B CA 1
ATOM 2814 C C . ALA B 1 60 ? -6.086 -10.242 5.867 1 98.94 60 ALA B C 1
ATOM 2816 O O . ALA B 1 60 ? -6.582 -11.094 6.609 1 98.94 60 ALA B O 1
ATOM 2817 N N . ALA B 1 61 ? -4.895 -9.695 6.078 1 98.88 61 ALA B N 1
ATOM 2818 C CA . ALA B 1 61 ? -4.109 -10.031 7.262 1 98.88 61 ALA B CA 1
ATOM 2819 C C . ALA B 1 61 ? -4.879 -9.711 8.539 1 98.88 61 ALA B C 1
ATOM 2821 O O . ALA B 1 61 ? -4.754 -10.422 9.539 1 98.88 61 ALA B O 1
ATOM 2822 N N . ALA B 1 62 ? -5.707 -8.688 8.492 1 98.19 62 ALA B N 1
ATOM 2823 C CA . ALA B 1 62 ? -6.426 -8.211 9.672 1 98.19 62 ALA B CA 1
ATOM 2824 C C . ALA B 1 62 ? -7.625 -9.109 9.977 1 98.19 62 ALA B C 1
ATOM 2826 O O . ALA B 1 62 ? -8.141 -9.102 11.102 1 98.19 62 ALA B O 1
ATOM 2827 N N . VAL B 1 63 ? -8.086 -9.906 8.992 1 98.44 63 VAL B N 1
ATOM 2828 C CA . VAL B 1 63 ? -9.32 -10.648 9.219 1 98.44 63 VAL B CA 1
ATOM 2829 C C . VAL B 1 63 ? -9.039 -12.148 9.195 1 98.44 63 VAL B C 1
ATOM 2831 O O . VAL B 1 63 ? -9.961 -12.961 9.195 1 98.44 63 VAL B O 1
ATOM 2834 N N . THR B 1 64 ? -7.781 -12.555 9.047 1 98.75 64 THR B N 1
ATOM 2835 C CA . THR B 1 64 ? -7.332 -13.945 9.133 1 98.75 64 THR B CA 1
ATOM 2836 C C . THR B 1 64 ? -6.238 -14.094 10.188 1 98.75 64 THR B C 1
ATOM 2838 O O . THR B 1 64 ? -5.617 -13.109 10.594 1 98.75 64 THR B O 1
ATOM 2841 N N . GLU B 1 65 ? -5.996 -15.281 10.609 1 97.88 65 GLU B N 1
ATOM 2842 C CA . GLU B 1 65 ? -5.066 -15.492 11.711 1 97.88 65 GLU B CA 1
ATOM 2843 C C . GLU B 1 65 ? -3.936 -16.438 11.312 1 97.88 65 GLU B C 1
ATOM 2845 O O . GLU B 1 65 ? -2.795 -16.266 11.742 1 97.88 65 GLU B O 1
ATOM 2850 N N . ARG B 1 66 ? -4.234 -17.391 10.477 1 97.94 66 ARG B N 1
ATOM 2851 C CA . ARG B 1 66 ? -3.27 -18.453 10.203 1 97.94 66 ARG B CA 1
ATOM 2852 C C . ARG B 1 66 ? -2.943 -18.531 8.719 1 97.94 66 ARG B C 1
ATOM 2854 O O . ARG B 1 66 ? -1.868 -19 8.336 1 97.94 66 ARG B O 1
ATOM 2861 N N . LEU B 1 67 ? -3.906 -18.156 7.91 1 98.75 67 LEU B N 1
ATOM 2862 C CA . LEU B 1 67 ? -3.777 -18.203 6.457 1 98.75 67 LEU B CA 1
ATOM 2863 C C . LEU B 1 67 ? -2.549 -17.422 6 1 98.75 67 LEU B C 1
ATOM 2865 O O . LEU B 1 67 ? -2.363 -16.266 6.383 1 98.75 67 LEU B O 1
ATOM 2869 N N . ARG B 1 68 ? -1.647 -18.078 5.316 1 98.88 68 ARG B N 1
ATOM 2870 C CA . ARG B 1 68 ? -0.596 -17.297 4.676 1 98.88 68 ARG B CA 1
ATOM 2871 C C . ARG B 1 68 ? -1.158 -16.453 3.537 1 98.88 68 ARG B C 1
ATOM 2873 O O . ARG B 1 68 ? -2.17 -16.812 2.93 1 98.88 68 ARG B O 1
ATOM 2880 N N . LEU B 1 69 ? -0.519 -15.375 3.316 1 98.94 69 LEU B N 1
ATOM 2881 C CA . LEU B 1 69 ? -0.962 -14.391 2.332 1 98.94 69 LEU B CA 1
ATOM 2882 C C . LEU B 1 69 ? 0.162 -14.047 1.358 1 98.94 69 LEU B C 1
ATOM 2884 O O . LEU B 1 69 ? 1.341 -14.148 1.707 1 98.94 69 LEU B O 1
ATOM 2888 N N . GLY B 1 70 ? -0.194 -13.648 0.146 1 98.81 70 GLY B N 1
ATOM 2889 C CA . GLY B 1 70 ? 0.886 -13.266 -0.748 1 98.81 70 GLY B CA 1
ATOM 2890 C C . GLY B 1 70 ? 0.399 -12.797 -2.107 1 98.81 70 GLY B C 1
ATOM 2891 O O . GLY B 1 70 ? -0.804 -12.625 -2.314 1 98.81 70 GLY B O 1
ATOM 2892 N N . THR B 1 71 ? 1.29 -12.438 -2.967 1 98.81 71 THR B N 1
ATOM 2893 C CA . THR B 1 71 ? 1.008 -12.07 -4.348 1 98.81 71 THR B CA 1
ATOM 2894 C C . THR B 1 71 ? 1.386 -13.211 -5.297 1 98.81 71 THR B C 1
ATOM 2896 O O . THR B 1 71 ? 2.221 -14.055 -4.965 1 98.81 71 THR B O 1
ATOM 2899 N N . LEU B 1 72 ? 0.774 -13.25 -6.512 1 98.06 72 LEU B N 1
ATOM 2900 C CA . LEU B 1 72 ? 1.131 -14.133 -7.613 1 98.06 72 LEU B CA 1
ATOM 2901 C C . LEU B 1 72 ? 0.921 -13.445 -8.961 1 98.06 72 LEU B C 1
ATOM 2903 O O . LEU B 1 72 ? -0.115 -13.625 -9.602 1 98.06 72 LEU B O 1
ATOM 2907 N N . VAL B 1 73 ? 1.72 -12.461 -9.336 1 97.25 73 VAL B N 1
ATOM 2908 C CA . VAL B 1 73 ? 2.998 -12.102 -8.727 1 97.25 73 VAL B CA 1
ATOM 2909 C C . VAL B 1 73 ? 3.176 -10.586 -8.758 1 97.25 73 VAL B C 1
ATOM 2911 O O . VAL B 1 73 ? 2.5 -9.891 -9.523 1 97.25 73 VAL B O 1
ATOM 2914 N N . THR B 1 74 ? 3.967 -10.055 -7.938 1 98.38 74 THR B N 1
ATOM 2915 C CA . THR B 1 74 ? 4.504 -8.703 -7.988 1 98.38 74 THR B CA 1
ATOM 2916 C C . THR B 1 74 ? 5.613 -8.602 -9.031 1 98.38 74 THR B C 1
ATOM 2918 O O . THR B 1 74 ? 6.453 -9.5 -9.141 1 98.38 74 THR B O 1
ATOM 2921 N N . SER B 1 75 ? 5.637 -7.531 -9.844 1 97 75 SER B N 1
ATOM 2922 C CA . SER B 1 75 ? 6.637 -7.398 -10.898 1 97 75 SER B CA 1
ATOM 2923 C C . SER B 1 75 ? 7.246 -6 -10.914 1 97 75 SER B C 1
ATOM 2925 O O . SER B 1 75 ? 6.711 -5.078 -10.289 1 97 75 SER B O 1
ATOM 2927 N N . PRO B 1 76 ? 8.344 -5.762 -11.633 1 96.19 76 PRO B N 1
ATOM 2928 C CA . PRO B 1 76 ? 9.008 -4.461 -11.773 1 96.19 76 PRO B CA 1
ATOM 2929 C C . PRO B 1 76 ? 8.227 -3.494 -12.664 1 96.19 76 PRO B C 1
ATOM 2931 O O . PRO B 1 76 ? 8.594 -2.32 -12.773 1 96.19 76 PRO B O 1
ATOM 2934 N N . ASN B 1 77 ? 7.148 -3.871 -13.297 1 94.25 77 ASN B N 1
ATOM 2935 C CA . ASN B 1 77 ? 6.496 -3.107 -14.352 1 94.25 77 ASN B CA 1
ATOM 2936 C C . ASN B 1 77 ? 6.145 -1.695 -13.883 1 94.25 77 ASN B C 1
ATOM 2938 O O . ASN B 1 77 ? 6.242 -0.741 -14.656 1 94.25 77 ASN B O 1
ATOM 2942 N N . PHE B 1 78 ? 5.797 -1.559 -12.656 1 93.88 78 PHE B N 1
ATOM 2943 C CA . PHE B 1 78 ? 5.359 -0.246 -12.195 1 93.88 78 PHE B CA 1
ATOM 2944 C C . PHE B 1 78 ? 5.781 -0.012 -10.75 1 93.88 78 PHE B C 1
ATOM 2946 O O . PHE B 1 78 ? 5.129 0.739 -10.023 1 93.88 78 PHE B O 1
ATOM 2953 N N . ARG B 1 79 ? 6.848 -0.734 -10.352 1 94.81 79 ARG B N 1
ATOM 2954 C CA . ARG B 1 79 ? 7.305 -0.668 -8.961 1 94.81 79 ARG B CA 1
ATOM 2955 C C . ARG B 1 79 ? 8.789 -0.331 -8.891 1 94.81 79 ARG B C 1
ATOM 2957 O O . ARG B 1 79 ? 9.555 -0.683 -9.789 1 94.81 79 ARG B O 1
ATOM 2964 N N . HIS B 1 80 ? 9.117 0.378 -7.871 1 97 80 HIS B N 1
ATOM 2965 C CA . HIS B 1 80 ? 10.508 0.539 -7.465 1 97 80 HIS B CA 1
ATOM 2966 C C . HIS B 1 80 ? 10.82 -0.303 -6.234 1 97 80 HIS B C 1
ATOM 2968 O O . HIS B 1 80 ? 10.023 -0.355 -5.293 1 97 80 HIS B O 1
ATOM 2974 N N . PRO B 1 81 ? 11.992 -1 -6.207 1 98.12 81 PRO B N 1
ATOM 2975 C CA . PRO B 1 81 ? 12.289 -1.909 -5.098 1 98.12 81 PRO B CA 1
ATOM 2976 C C . PRO B 1 81 ? 12.305 -1.202 -3.744 1 98.12 81 PRO B C 1
ATOM 2978 O O . PRO B 1 81 ? 11.906 -1.786 -2.734 1 98.12 81 PRO B O 1
ATOM 2981 N N . VAL B 1 82 ? 12.688 0.048 -3.717 1 98.25 82 VAL B N 1
ATOM 2982 C CA . VAL B 1 82 ? 12.836 0.767 -2.455 1 98.25 82 VAL B CA 1
ATOM 2983 C C . VAL B 1 82 ? 11.461 0.972 -1.813 1 98.25 82 VAL B C 1
ATOM 2985 O O . VAL B 1 82 ? 11.258 0.64 -0.643 1 98.25 82 VAL B O 1
ATOM 2988 N N . THR B 1 83 ? 10.523 1.494 -2.564 1 98.12 83 THR B N 1
ATOM 2989 C CA . THR B 1 83 ? 9.195 1.728 -1.999 1 98.12 83 THR B CA 1
ATOM 2990 C C . THR B 1 83 ? 8.477 0.406 -1.743 1 98.12 83 THR B C 1
ATOM 2992 O O . THR B 1 83 ? 7.766 0.263 -0.746 1 98.12 83 THR B O 1
ATOM 2995 N N . LEU B 1 84 ? 8.742 -0.561 -2.607 1 98.56 84 LEU B N 1
ATOM 2996 C CA . LEU B 1 84 ? 8.148 -1.877 -2.408 1 98.56 84 LEU B CA 1
ATOM 2997 C C . LEU B 1 84 ? 8.648 -2.508 -1.111 1 98.56 84 LEU B C 1
ATOM 2999 O O . LEU B 1 84 ? 7.867 -3.105 -0.367 1 98.56 84 LEU B O 1
ATOM 3003 N N . ALA B 1 85 ? 9.906 -2.395 -0.845 1 98.75 85 ALA B N 1
ATOM 3004 C CA . ALA B 1 85 ? 10.484 -2.979 0.365 1 98.75 85 ALA B CA 1
ATOM 3005 C C . ALA B 1 85 ? 9.781 -2.445 1.614 1 98.75 85 ALA B C 1
ATOM 3007 O O . ALA B 1 85 ? 9.492 -3.205 2.539 1 98.75 85 ALA B O 1
ATOM 3008 N N . LYS B 1 86 ? 9.492 -1.165 1.648 1 98.44 86 LYS B N 1
ATOM 3009 C CA . LYS B 1 86 ? 8.82 -0.556 2.793 1 98.44 86 LYS B CA 1
ATOM 3010 C C . LYS B 1 86 ? 7.422 -1.137 2.982 1 98.44 86 LYS B C 1
ATOM 3012 O O . LYS B 1 86 ? 7.02 -1.443 4.105 1 98.44 86 LYS B O 1
ATOM 3017 N N . GLU B 1 87 ? 6.723 -1.295 1.902 1 98.38 87 GLU B N 1
ATOM 3018 C CA . GLU B 1 87 ? 5.391 -1.889 1.96 1 98.38 87 GLU B CA 1
ATOM 3019 C C . GLU B 1 87 ? 5.449 -3.334 2.445 1 98.38 87 GLU B C 1
ATOM 3021 O O . GLU B 1 87 ? 4.641 -3.748 3.279 1 98.38 87 GLU B O 1
ATOM 3026 N N . LEU B 1 88 ? 6.41 -4.043 1.938 1 98.88 88 LEU B N 1
ATOM 3027 C CA . LEU B 1 88 ? 6.535 -5.457 2.268 1 98.88 88 LEU B CA 1
ATOM 3028 C C . LEU B 1 88 ? 6.91 -5.645 3.734 1 98.88 88 LEU B C 1
ATOM 3030 O O . LEU B 1 88 ? 6.375 -6.527 4.406 1 98.88 88 LEU B O 1
ATOM 3034 N N . ILE B 1 89 ? 7.824 -4.84 4.234 1 98.81 89 ILE B N 1
ATOM 3035 C CA . ILE B 1 89 ? 8.211 -4.902 5.637 1 98.81 89 ILE B CA 1
ATOM 3036 C C . ILE B 1 89 ? 6.996 -4.629 6.52 1 98.81 89 ILE B C 1
ATOM 3038 O O . ILE B 1 89 ? 6.762 -5.34 7.5 1 98.81 89 ILE B O 1
ATOM 3042 N N . SER B 1 90 ? 6.227 -3.641 6.121 1 98.81 90 SER B N 1
ATOM 3043 C CA . SER B 1 90 ? 5.035 -3.273 6.883 1 98.81 90 SER B CA 1
ATOM 3044 C C . SER B 1 90 ? 3.988 -4.383 6.84 1 98.81 90 SER B C 1
ATOM 3046 O O . SER B 1 90 ? 3.4 -4.73 7.867 1 98.81 90 SER B O 1
ATOM 3048 N N . LEU B 1 91 ? 3.785 -4.93 5.656 1 98.81 91 LEU B N 1
ATOM 3049 C CA . LEU B 1 91 ? 2.836 -6.023 5.477 1 98.81 91 LEU B CA 1
ATOM 3050 C C . LEU B 1 91 ? 3.246 -7.238 6.301 1 98.81 91 LEU B C 1
ATOM 3052 O O . LEU B 1 91 ? 2.406 -7.867 6.949 1 98.81 91 LEU B O 1
ATOM 3056 N N . ASP B 1 92 ? 4.508 -7.57 6.234 1 98.88 92 ASP B N 1
ATOM 3057 C CA . ASP B 1 92 ? 5.043 -8.695 6.996 1 98.88 92 ASP B CA 1
ATOM 3058 C C . ASP B 1 92 ? 4.82 -8.5 8.492 1 98.88 92 ASP B C 1
ATOM 3060 O O . ASP B 1 92 ? 4.449 -9.438 9.203 1 98.88 92 ASP B O 1
ATOM 3064 N N . ASP B 1 93 ? 5.016 -7.312 8.961 1 98.88 93 ASP B N 1
ATOM 3065 C CA . ASP B 1 93 ? 4.836 -6.98 10.367 1 98.88 93 ASP B CA 1
ATOM 3066 C C . ASP B 1 93 ? 3.369 -7.086 10.773 1 98.88 93 ASP B C 1
ATOM 3068 O O . ASP B 1 93 ? 3.037 -7.77 11.75 1 98.88 93 ASP B O 1
ATOM 3072 N N . ILE B 1 94 ? 2.467 -6.473 10.016 1 98.88 94 ILE B N 1
ATOM 3073 C CA . ILE B 1 94 ? 1.042 -6.418 10.32 1 98.88 94 ILE B CA 1
ATOM 3074 C C . ILE B 1 94 ? 0.458 -7.828 10.305 1 98.88 94 ILE B C 1
ATOM 3076 O O . ILE B 1 94 ? -0.393 -8.164 11.133 1 98.88 94 ILE B O 1
ATOM 3080 N N . SER B 1 95 ? 0.916 -8.68 9.414 1 98.81 95 SER B N 1
ATOM 3081 C CA . SER B 1 95 ? 0.384 -10.031 9.258 1 98.81 95 SER B CA 1
ATOM 3082 C C . SER B 1 95 ? 0.967 -10.969 10.305 1 98.81 95 SER B C 1
ATOM 3084 O O . SER B 1 95 ? 0.519 -12.109 10.438 1 98.81 95 SER B O 1
ATOM 3086 N N . GLY B 1 96 ? 1.98 -10.484 11.055 1 98.31 96 GLY B N 1
ATOM 3087 C CA . GLY B 1 96 ? 2.662 -11.359 12 1 98.31 96 GLY B CA 1
ATOM 3088 C C . GLY B 1 96 ? 3.537 -12.398 11.32 1 98.31 96 GLY B C 1
ATOM 3089 O O . GLY B 1 96 ? 3.633 -13.531 11.789 1 98.31 96 GLY B O 1
ATOM 3090 N N . GLY B 1 97 ? 4.105 -12.047 10.195 1 98.69 97 GLY B N 1
ATOM 3091 C CA . GLY B 1 97 ? 5.043 -12.922 9.508 1 98.69 97 GLY B CA 1
ATOM 3092 C C . GLY B 1 97 ? 4.363 -13.961 8.641 1 98.69 97 GLY B C 1
ATOM 3093 O O . GLY B 1 97 ? 4.785 -15.117 8.602 1 98.69 97 GLY B O 1
ATOM 3094 N N . ARG B 1 98 ? 3.354 -13.594 7.875 1 98.88 98 ARG B N 1
ATOM 3095 C CA . ARG B 1 98 ? 2.604 -14.586 7.113 1 98.88 98 ARG B CA 1
ATOM 3096 C C . ARG B 1 98 ? 2.699 -14.312 5.613 1 98.88 98 ARG B C 1
ATOM 3098 O O . ARG B 1 98 ? 2.023 -14.969 4.816 1 98.88 98 ARG B O 1
ATOM 3105 N N . ILE B 1 99 ? 3.521 -13.375 5.203 1 98.94 99 ILE B N 1
ATOM 3106 C CA . ILE B 1 99 ? 3.518 -12.922 3.814 1 98.94 99 ILE B CA 1
ATOM 3107 C C . ILE B 1 99 ? 4.52 -13.734 3.002 1 98.94 99 ILE B C 1
ATOM 3109 O O . ILE B 1 99 ? 5.652 -13.961 3.441 1 98.94 99 ILE B O 1
ATOM 3113 N N . THR B 1 100 ? 4.137 -14.227 1.851 1 98.94 100 THR B N 1
ATOM 3114 C CA . THR B 1 100 ? 4.988 -14.742 0.784 1 98.94 100 THR B CA 1
ATOM 3115 C C . THR B 1 100 ? 4.906 -13.852 -0.452 1 98.94 100 THR B C 1
ATOM 3117 O O . THR B 1 100 ? 3.816 -13.57 -0.952 1 98.94 100 THR B O 1
ATOM 3120 N N . LEU B 1 101 ? 6.027 -13.414 -0.866 1 98.94 101 LEU B N 1
ATOM 3121 C CA . LEU B 1 101 ? 6.039 -12.57 -2.057 1 98.94 101 LEU B CA 1
ATOM 3122 C C . LEU B 1 101 ? 6.215 -13.414 -3.316 1 98.94 101 LEU B C 1
ATOM 3124 O O . LEU B 1 101 ? 7.32 -13.867 -3.615 1 98.94 101 LEU B O 1
ATOM 3128 N N . GLY B 1 102 ? 5.109 -13.672 -4.062 1 98.88 102 GLY B N 1
ATOM 3129 C CA . GLY B 1 102 ? 5.301 -14.07 -5.449 1 98.88 102 GLY B CA 1
ATOM 3130 C C . GLY B 1 102 ? 5.832 -12.945 -6.324 1 98.88 102 GLY B C 1
ATOM 3131 O O . GLY B 1 102 ? 5.246 -11.867 -6.379 1 98.88 102 GLY B O 1
ATOM 3132 N N . ILE B 1 103 ? 6.902 -13.203 -6.945 1 98.88 103 ILE B N 1
ATOM 3133 C CA . ILE B 1 103 ? 7.578 -12.164 -7.703 1 98.88 103 ILE B CA 1
ATOM 3134 C C . ILE B 1 103 ? 8.008 -12.703 -9.062 1 98.88 103 ILE B C 1
ATOM 3136 O O . ILE B 1 103 ? 8.445 -13.859 -9.172 1 98.88 103 ILE B O 1
ATOM 3140 N N . GLY B 1 104 ? 7.848 -11.961 -10.117 1 98.25 104 GLY B N 1
ATOM 3141 C CA . GLY B 1 104 ? 8.195 -12.344 -11.477 1 98.25 104 GLY B CA 1
ATOM 3142 C C . GLY B 1 104 ? 8.523 -11.156 -12.367 1 98.25 104 GLY B C 1
ATOM 3143 O O . GLY B 1 104 ? 8.367 -10.008 -11.961 1 98.25 104 GLY B O 1
ATOM 3144 N N . ALA B 1 105 ? 8.922 -11.406 -13.547 1 96.25 105 ALA B N 1
ATOM 3145 C CA . ALA B 1 105 ? 9.383 -10.375 -14.477 1 96.25 105 ALA B CA 1
ATOM 3146 C C . ALA B 1 105 ? 8.219 -9.531 -14.984 1 96.25 105 ALA B C 1
ATOM 3148 O O . ALA B 1 105 ? 8.406 -8.406 -15.445 1 96.25 105 ALA B O 1
ATOM 3149 N N . GLY B 1 106 ? 7.062 -10.078 -14.844 1 91.69 106 GLY B N 1
ATOM 3150 C CA . GLY B 1 106 ? 5.906 -9.398 -15.414 1 91.69 106 GLY B CA 1
ATOM 3151 C C . GLY B 1 106 ? 5.785 -9.586 -16.906 1 91.69 106 GLY B C 1
ATOM 3152 O O . GLY B 1 106 ? 6.703 -10.102 -17.562 1 91.69 106 GLY B O 1
ATOM 3153 N N . GLY B 1 107 ? 4.629 -9.219 -17.531 1 87.38 107 GLY B N 1
ATOM 3154 C CA . GLY B 1 107 ? 4.371 -9.391 -18.953 1 87.38 107 GLY B CA 1
ATOM 3155 C C . GLY B 1 107 ? 4.133 -8.07 -19.672 1 87.38 107 GLY B C 1
ATOM 3156 O O . GLY B 1 107 ? 4.547 -7.016 -19.188 1 87.38 107 GLY B O 1
ATOM 3157 N N . THR B 1 108 ? 3.654 -8.133 -20.875 1 85.75 108 THR B N 1
ATOM 3158 C CA . THR B 1 108 ? 3.434 -6.973 -21.734 1 85.75 108 THR B CA 1
ATOM 3159 C C . THR B 1 108 ? 1.984 -6.5 -21.656 1 85.75 108 THR B C 1
ATOM 3161 O O . THR B 1 108 ? 1.504 -5.785 -22.531 1 85.75 108 THR B O 1
ATOM 3164 N N . GLY B 1 109 ? 1.344 -6.852 -20.672 1 86.12 109 GLY B N 1
ATOM 3165 C CA . GLY B 1 109 ? -0.05 -6.465 -20.531 1 86.12 109 GLY B CA 1
ATOM 3166 C C . GLY B 1 109 ? -0.226 -5.016 -20.109 1 86.12 109 GLY B C 1
ATOM 3167 O O . GLY B 1 109 ? 0.643 -4.18 -20.375 1 86.12 109 GLY B O 1
ATOM 3168 N N . PHE B 1 110 ? -1.304 -4.641 -19.594 1 88.62 110 PHE B N 1
ATOM 3169 C CA . PHE B 1 110 ? -1.742 -3.279 -19.312 1 88.62 110 PHE B CA 1
ATOM 3170 C C . PHE B 1 110 ? -0.784 -2.592 -18.344 1 88.62 110 PHE B C 1
ATOM 3172 O O . PHE B 1 110 ? -0.514 -1.396 -18.484 1 88.62 110 PHE B O 1
ATOM 3179 N N . ASP B 1 111 ? -0.205 -3.326 -17.453 1 91.94 111 ASP B N 1
ATOM 3180 C CA . ASP B 1 111 ? 0.712 -2.783 -16.453 1 91.94 111 ASP B CA 1
ATOM 3181 C C . ASP B 1 111 ? 1.983 -2.248 -17.109 1 91.94 111 ASP B C 1
ATOM 3183 O O . ASP B 1 111 ? 2.586 -1.292 -16.625 1 91.94 111 ASP B O 1
ATOM 3187 N N . ALA B 1 112 ? 2.314 -2.836 -18.234 1 92.56 112 ALA B N 1
ATOM 3188 C CA . ALA B 1 112 ? 3.602 -2.566 -18.875 1 92.56 112 ALA B CA 1
ATOM 3189 C C . ALA B 1 112 ? 3.619 -1.18 -19.516 1 92.56 112 ALA B C 1
ATOM 3191 O O . ALA B 1 112 ? 4.684 -0.659 -19.859 1 92.56 112 ALA B O 1
ATOM 3192 N N . THR B 1 113 ? 2.41 -0.569 -19.625 1 93.62 113 THR B N 1
ATOM 3193 C CA . THR B 1 113 ? 2.35 0.719 -20.312 1 93.62 113 THR B CA 1
ATOM 3194 C C . THR B 1 113 ? 1.584 1.739 -19.469 1 93.62 113 THR B C 1
ATOM 3196 O O . THR B 1 113 ? 1.432 2.893 -19.875 1 93.62 113 THR B O 1
ATOM 3199 N N . ALA B 1 114 ? 1.169 1.357 -18.328 1 94.06 114 ALA B N 1
ATOM 3200 C CA . ALA B 1 114 ? 0.227 2.152 -17.547 1 94.06 114 ALA B CA 1
ATOM 3201 C C . ALA B 1 114 ? 0.827 3.506 -17.172 1 94.06 114 ALA B C 1
ATOM 3203 O O . ALA B 1 114 ? 0.108 4.5 -17.062 1 94.06 114 ALA B O 1
ATOM 3204 N N . LEU B 1 115 ? 2.17 3.557 -16.969 1 95.12 115 LEU B N 1
ATOM 3205 C CA . LEU B 1 115 ? 2.824 4.797 -16.562 1 95.12 115 LEU B CA 1
ATOM 3206 C C . LEU B 1 115 ? 3.359 5.551 -17.766 1 95.12 115 LEU B C 1
ATOM 3208 O O . LEU B 1 115 ? 4.121 6.512 -17.625 1 95.12 115 LEU B O 1
ATOM 3212 N N . GLY B 1 116 ? 3.023 5.09 -18.938 1 91.94 116 GLY B N 1
ATOM 3213 C CA . GLY B 1 116 ? 3.4 5.77 -20.172 1 91.94 116 GLY B CA 1
ATOM 3214 C C . GLY B 1 116 ? 4.664 5.211 -20.797 1 91.94 116 GLY B C 1
ATOM 3215 O O . GLY B 1 116 ? 5.145 5.73 -21.797 1 91.94 116 GLY B O 1
ATOM 3216 N N . GLN B 1 117 ? 5.188 4.215 -20.172 1 87.81 117 GLN B N 1
ATOM 3217 C CA . GLN B 1 117 ? 6.414 3.629 -20.703 1 87.81 117 GLN B CA 1
ATOM 3218 C C . GLN B 1 117 ? 6.133 2.809 -21.953 1 87.81 117 GLN B C 1
ATOM 3220 O O . GLN B 1 117 ? 5.031 2.283 -22.125 1 87.81 117 GLN B O 1
ATOM 3225 N N . VAL B 1 118 ? 7.188 2.723 -22.781 1 89.12 118 VAL B N 1
ATOM 3226 C CA . VAL B 1 118 ? 7.152 1.786 -23.906 1 89.12 118 VAL B CA 1
ATOM 3227 C C . VAL B 1 118 ? 7.383 0.365 -23.391 1 89.12 118 VAL B C 1
ATOM 3229 O O . VAL B 1 118 ? 8.25 0.134 -22.547 1 89.12 118 VAL B O 1
ATOM 3232 N N . PRO B 1 119 ? 6.551 -0.54 -23.906 1 88.69 119 PRO B N 1
ATOM 3233 C CA . PRO B 1 119 ? 6.738 -1.916 -23.438 1 88.69 119 PRO B CA 1
ATOM 3234 C C . PRO B 1 119 ? 8.172 -2.404 -23.594 1 88.69 119 PRO B C 1
ATOM 3236 O O . PRO B 1 119 ? 8.797 -2.164 -24.641 1 88.69 119 PRO B O 1
ATOM 3239 N N . TRP B 1 120 ? 8.633 -3.053 -22.656 1 93.19 120 TRP B N 1
ATOM 3240 C CA . TRP B 1 120 ? 9.984 -3.598 -22.656 1 93.19 120 TRP B CA 1
ATOM 3241 C C . TRP B 1 120 ? 10.047 -4.883 -23.469 1 93.19 120 TRP B C 1
ATOM 3243 O O . TRP B 1 120 ? 9.117 -5.684 -23.453 1 93.19 120 TRP B O 1
ATOM 3253 N N . THR B 1 121 ? 11.148 -5.066 -24.125 1 94.06 121 THR B N 1
ATOM 3254 C CA . THR B 1 121 ? 11.414 -6.359 -24.75 1 94.06 121 THR B CA 1
ATOM 3255 C C . THR B 1 121 ? 11.617 -7.438 -23.688 1 94.06 121 THR B C 1
ATOM 3257 O O . THR B 1 121 ? 11.844 -7.125 -22.516 1 94.06 121 THR B O 1
ATOM 3260 N N . PRO B 1 122 ? 11.477 -8.711 -24.125 1 93.19 122 PRO B N 1
ATOM 3261 C CA . PRO B 1 122 ? 11.734 -9.789 -23.156 1 93.19 122 PRO B CA 1
ATOM 3262 C C . PRO B 1 122 ? 13.094 -9.672 -22.5 1 93.19 122 PRO B C 1
ATOM 3264 O O . PRO B 1 122 ? 13.219 -9.898 -21.281 1 93.19 122 PRO B O 1
ATOM 3267 N N . ARG B 1 123 ? 14.078 -9.266 -23.266 1 95.38 123 ARG B N 1
ATOM 3268 C CA . ARG B 1 123 ? 15.422 -9.094 -22.719 1 95.38 123 ARG B CA 1
ATOM 3269 C C . ARG B 1 123 ? 15.461 -7.969 -21.688 1 95.38 123 ARG B C 1
ATOM 3271 O O . ARG B 1 123 ? 16.047 -8.117 -20.609 1 95.38 123 ARG B O 1
ATOM 3278 N N . GLN B 1 124 ? 14.812 -6.848 -21.984 1 95.75 124 GLN B N 1
ATOM 3279 C CA . GLN B 1 124 ? 14.781 -5.711 -21.062 1 95.75 124 GLN B CA 1
ATOM 3280 C C . GLN B 1 124 ? 14.039 -6.066 -19.781 1 95.75 124 GLN B C 1
ATOM 3282 O O . GLN B 1 124 ? 14.445 -5.652 -18.688 1 95.75 124 GLN B O 1
ATOM 3287 N N . ARG B 1 125 ? 12.953 -6.789 -19.922 1 95.88 125 ARG B N 1
ATOM 3288 C CA . ARG B 1 125 ? 12.219 -7.238 -18.75 1 95.88 125 ARG B CA 1
ATOM 3289 C C . ARG B 1 125 ? 13.078 -8.141 -17.875 1 95.88 125 ARG B C 1
ATOM 3291 O O . ARG B 1 125 ? 13.078 -8.008 -16.641 1 95.88 125 ARG B O 1
ATOM 3298 N N . ALA B 1 126 ? 13.805 -9.023 -18.547 1 96.81 126 ALA B N 1
ATOM 3299 C CA . ALA B 1 126 ? 14.695 -9.922 -17.812 1 96.81 126 ALA B CA 1
ATOM 3300 C C . ALA B 1 126 ? 15.805 -9.148 -17.109 1 96.81 126 ALA B C 1
ATOM 3302 O O . ALA B 1 126 ? 16.188 -9.477 -15.984 1 96.81 126 ALA B O 1
ATOM 3303 N N . ASP B 1 127 ? 16.359 -8.117 -17.797 1 97.81 127 ASP B N 1
ATOM 3304 C CA . ASP B 1 127 ? 17.391 -7.281 -17.219 1 97.81 127 ASP B CA 1
ATOM 3305 C C . ASP B 1 127 ? 16.891 -6.566 -15.961 1 97.81 127 ASP B C 1
ATOM 3307 O O . ASP B 1 127 ? 17.562 -6.562 -14.93 1 97.81 127 ASP B O 1
ATOM 3311 N N . ARG B 1 128 ? 15.742 -6 -16.094 1 97.44 128 ARG B N 1
ATOM 3312 C CA . ARG B 1 128 ? 15.148 -5.277 -14.961 1 97.44 128 ARG B CA 1
ATOM 3313 C C . ARG B 1 128 ? 14.844 -6.227 -13.805 1 97.44 128 ARG B C 1
ATOM 3315 O O . ARG B 1 128 ? 15.133 -5.914 -12.648 1 97.44 128 ARG B O 1
ATOM 3322 N N . PHE B 1 129 ? 14.305 -7.379 -14.188 1 98.56 129 PHE B N 1
ATOM 3323 C CA . PHE B 1 129 ? 14 -8.375 -13.172 1 98.56 129 PHE B CA 1
ATOM 3324 C C . PHE B 1 129 ? 15.273 -8.859 -12.484 1 98.56 129 PHE B C 1
ATOM 3326 O O . PHE B 1 129 ? 15.297 -9.008 -11.266 1 98.56 129 PHE B O 1
ATOM 3333 N N . GLY B 1 130 ? 16.266 -9.07 -13.156 1 98.62 130 GLY B N 1
ATOM 3334 C CA . GLY B 1 130 ? 17.562 -9.516 -12.656 1 98.62 130 GLY B CA 1
ATOM 3335 C C . GLY B 1 130 ? 18.219 -8.531 -11.711 1 98.62 130 GLY B C 1
ATOM 3336 O O . GLY B 1 130 ? 19 -8.922 -10.836 1 98.62 1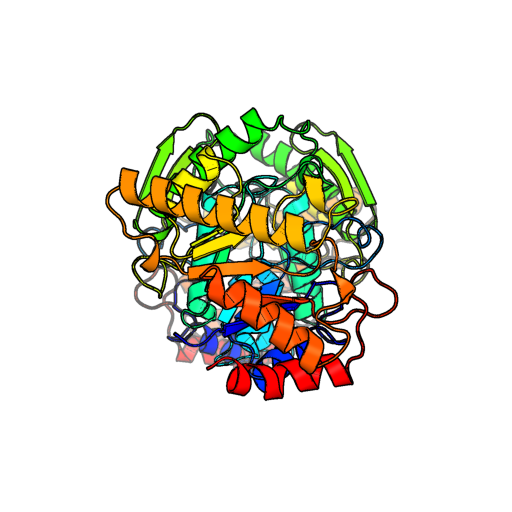30 GLY B O 1
ATOM 3337 N N . GLU B 1 131 ? 17.969 -7.266 -11.914 1 98.56 131 GLU B N 1
ATOM 3338 C CA . GLU B 1 131 ? 18.484 -6.227 -11.023 1 98.56 131 GLU B CA 1
ATOM 3339 C C . GLU B 1 131 ? 17.531 -6.004 -9.844 1 98.56 131 GLU B C 1
ATOM 3341 O O . GLU B 1 131 ? 17.984 -5.754 -8.719 1 98.56 131 GLU B O 1
ATOM 3346 N N . PHE B 1 132 ? 16.266 -6.16 -10.109 1 98.75 132 PHE B N 1
ATOM 3347 C CA . PHE B 1 132 ? 15.195 -5.891 -9.156 1 98.75 132 PHE B CA 1
ATOM 3348 C C . PHE B 1 132 ? 15.258 -6.859 -7.984 1 98.75 132 PHE B C 1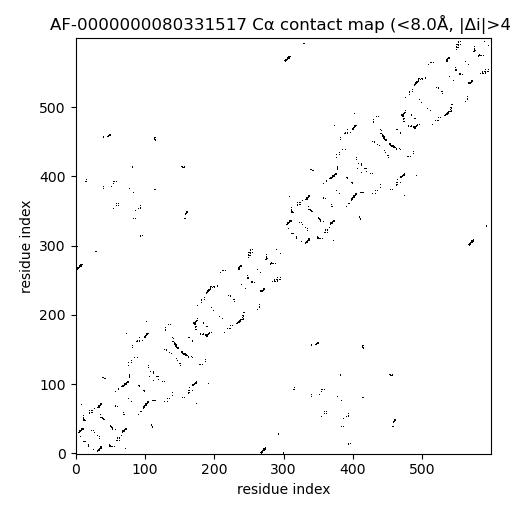
ATOM 3350 O O . PHE B 1 132 ? 15.219 -6.441 -6.824 1 98.75 132 PHE B O 1
ATOM 3357 N N . VAL B 1 133 ? 15.391 -8.156 -8.172 1 98.88 133 VAL B N 1
ATOM 3358 C CA . VAL B 1 133 ? 15.266 -9.195 -7.156 1 98.88 133 VAL B CA 1
ATOM 3359 C C . VAL B 1 133 ? 16.453 -9.125 -6.191 1 98.88 133 VAL B C 1
ATOM 3361 O O . VAL B 1 133 ? 16.266 -9.062 -4.973 1 98.88 133 VAL B O 1
ATOM 3364 N N . PRO B 1 134 ? 17.688 -9.07 -6.664 1 98.81 134 PRO B N 1
ATOM 3365 C CA . PRO B 1 134 ? 18.812 -8.953 -5.723 1 98.81 134 PRO B CA 1
ATOM 3366 C C . PRO B 1 134 ? 18.75 -7.672 -4.891 1 98.81 134 PRO B C 1
ATOM 3368 O O . PRO B 1 134 ? 19.062 -7.688 -3.697 1 98.81 134 PRO B O 1
ATOM 3371 N N . LEU B 1 135 ? 18.391 -6.57 -5.543 1 98.88 135 LEU B N 1
ATOM 3372 C CA . LEU B 1 135 ? 18.297 -5.328 -4.785 1 98.88 135 LEU B CA 1
ATOM 3373 C C . LEU B 1 135 ? 17.203 -5.426 -3.719 1 98.88 135 LEU B C 1
ATOM 3375 O O . LEU B 1 135 ? 17.406 -5 -2.578 1 98.88 135 LEU B O 1
ATOM 3379 N N . LEU B 1 136 ? 16.062 -5.969 -4.082 1 98.88 136 LEU B N 1
ATOM 3380 C CA . LEU B 1 136 ? 14.992 -6.148 -3.113 1 98.88 136 LEU B CA 1
ATOM 3381 C C . LEU B 1 136 ? 15.438 -7.059 -1.972 1 98.88 136 LEU B C 1
ATOM 3383 O O . LEU B 1 136 ? 15.109 -6.809 -0.81 1 98.88 136 LEU B O 1
ATOM 3387 N N . ASP B 1 137 ? 16.156 -8.125 -2.289 1 98.88 137 ASP B N 1
ATOM 3388 C CA . ASP B 1 137 ? 16.719 -9.008 -1.277 1 98.88 137 ASP B CA 1
ATOM 3389 C C . ASP B 1 137 ? 17.547 -8.234 -0.263 1 98.88 137 ASP B C 1
ATOM 3391 O O . ASP B 1 137 ? 17.359 -8.383 0.946 1 98.88 137 ASP B O 1
ATOM 3395 N N . ARG B 1 138 ? 18.422 -7.367 -0.704 1 98.81 138 ARG B N 1
ATOM 3396 C CA . ARG B 1 138 ? 19.25 -6.547 0.178 1 98.81 138 ARG B CA 1
ATOM 3397 C C . ARG B 1 138 ? 18.391 -5.605 1.016 1 98.81 138 ARG B C 1
ATOM 3399 O O . ARG B 1 138 ? 18.578 -5.488 2.227 1 98.81 138 ARG B O 1
ATOM 3406 N N . LEU B 1 139 ? 17.438 -4.98 0.344 1 98.75 139 LEU B N 1
ATOM 3407 C CA . LEU B 1 139 ? 16.578 -4.004 1.006 1 98.75 139 LEU B CA 1
ATOM 3408 C C . LEU B 1 139 ? 15.781 -4.656 2.125 1 98.75 139 LEU B C 1
ATOM 3410 O O . LEU B 1 139 ? 15.414 -3.992 3.1 1 98.75 139 LEU B O 1
ATOM 3414 N N . LEU B 1 140 ? 15.539 -5.938 2.061 1 98.88 140 LEU B N 1
ATOM 3415 C CA . LEU B 1 140 ? 14.711 -6.617 3.049 1 98.88 140 LEU B CA 1
ATOM 3416 C C . LEU B 1 140 ? 15.57 -7.289 4.113 1 98.88 140 LEU B C 1
ATOM 3418 O O . LEU B 1 140 ? 15.047 -7.805 5.105 1 98.88 140 LEU B O 1
ATOM 3422 N N . THR B 1 141 ? 16.875 -7.32 3.963 1 98.5 141 THR B N 1
ATOM 3423 C CA . THR B 1 141 ? 17.719 -8.07 4.891 1 98.5 141 THR B CA 1
ATOM 3424 C C . THR B 1 141 ? 18.734 -7.145 5.566 1 98.5 141 THR B C 1
ATOM 3426 O O . THR B 1 141 ? 19.312 -7.5 6.59 1 98.5 141 THR B O 1
ATOM 3429 N N . GLU B 1 142 ? 18.969 -5.957 4.945 1 98.31 142 GLU B N 1
ATOM 3430 C CA . GLU B 1 142 ? 19.953 -5.012 5.48 1 98.31 142 GLU B CA 1
ATOM 3431 C C . GLU B 1 142 ? 19.266 -3.77 6.047 1 98.31 142 GLU B C 1
ATOM 3433 O O . GLU B 1 142 ? 18.234 -3.326 5.516 1 98.31 142 GLU B O 1
ATOM 3438 N N . ASP B 1 143 ? 19.875 -3.139 7.012 1 97.25 143 ASP B N 1
ATOM 3439 C CA . ASP B 1 143 ? 19.281 -1.996 7.695 1 97.25 143 ASP B CA 1
ATOM 3440 C C . ASP B 1 143 ? 19.359 -0.737 6.836 1 97.25 143 ASP B C 1
ATOM 3442 O O . ASP B 1 143 ? 18.531 0.168 6.977 1 97.25 143 ASP B O 1
ATOM 3446 N N . SER B 1 144 ? 20.328 -0.632 6.047 1 97.56 144 SER B N 1
ATOM 3447 C CA . SER B 1 144 ? 20.562 0.503 5.16 1 97.56 144 SER B CA 1
ATOM 3448 C C . SER B 1 144 ? 21.234 0.067 3.865 1 97.56 144 SER B C 1
ATOM 3450 O O . SER B 1 144 ? 22.219 -0.676 3.895 1 97.56 144 SER B O 1
ATOM 3452 N N . VAL B 1 145 ? 20.703 0.502 2.73 1 98.19 145 VAL B N 1
ATOM 3453 C CA . VAL B 1 145 ? 21.219 0.05 1.443 1 98.19 145 VAL B CA 1
ATOM 3454 C C . VAL B 1 145 ? 21.484 1.252 0.537 1 98.19 145 VAL B C 1
ATOM 3456 O O . VAL B 1 145 ? 20.609 2.119 0.387 1 98.19 145 VAL B O 1
ATOM 3459 N N . SER B 1 146 ? 22.641 1.391 -0.011 1 98.31 146 SER B N 1
ATOM 3460 C CA . SER B 1 146 ? 22.953 2.227 -1.166 1 98.31 146 SER B CA 1
ATOM 3461 C C . SER B 1 146 ? 23.375 1.383 -2.363 1 98.31 146 SER B C 1
ATOM 3463 O O . SER B 1 146 ? 24.125 0.416 -2.213 1 98.31 146 SER B O 1
ATOM 3465 N N . TYR B 1 147 ? 22.859 1.678 -3.451 1 98.31 147 TYR B N 1
ATOM 3466 C CA . TYR B 1 147 ? 23.047 0.895 -4.664 1 98.31 147 TYR B CA 1
ATOM 3467 C C . TYR B 1 147 ? 22.797 1.741 -5.906 1 98.31 147 TYR B C 1
ATOM 3469 O O . TYR B 1 147 ? 21.844 2.52 -5.953 1 98.31 147 TYR B O 1
ATOM 3477 N N . THR B 1 148 ? 23.656 1.7 -6.84 1 97.62 148 THR B N 1
ATOM 3478 C CA . THR B 1 148 ? 23.469 2.314 -8.148 1 97.62 148 THR B CA 1
ATOM 3479 C C . THR B 1 148 ? 23.609 1.279 -9.258 1 97.62 148 THR B C 1
ATOM 3481 O O . THR B 1 148 ? 24.719 0.784 -9.508 1 97.62 148 THR B O 1
ATOM 3484 N N . GLY B 1 149 ? 22.453 0.946 -9.852 1 97.56 149 GLY B N 1
ATOM 3485 C CA . GLY B 1 149 ? 22.469 0.004 -10.953 1 97.56 149 GLY B CA 1
ATOM 3486 C C . GLY B 1 149 ? 22.062 0.631 -12.273 1 97.56 149 GLY B C 1
ATOM 3487 O O . GLY B 1 149 ? 22.031 1.856 -12.406 1 97.56 149 GLY B O 1
ATOM 3488 N N . GLU B 1 150 ? 21.828 -0.21 -13.297 1 97.44 150 GLU B N 1
ATOM 3489 C CA . GLU B 1 150 ? 21.406 0.259 -14.617 1 97.44 150 GLU B CA 1
ATOM 3490 C C . GLU B 1 150 ? 19.969 0.746 -14.602 1 97.44 150 GLU B C 1
ATOM 3492 O O . GLU B 1 150 ? 19.625 1.737 -15.25 1 97.44 150 GLU B O 1
ATOM 3497 N N . HIS B 1 151 ? 19.109 0.112 -13.82 1 96.88 151 HIS B N 1
ATOM 3498 C CA . HIS B 1 151 ? 17.688 0.391 -13.898 1 96.88 151 HIS B CA 1
ATOM 3499 C C . HIS B 1 151 ? 17.156 0.95 -12.578 1 96.88 151 HIS B C 1
ATOM 3501 O O . HIS B 1 151 ? 16.172 1.68 -12.562 1 96.88 151 HIS B O 1
ATOM 3507 N N . TYR B 1 152 ? 17.828 0.612 -11.484 1 97.69 152 TYR B N 1
ATOM 3508 C CA . TYR B 1 152 ? 17.359 1.019 -10.172 1 97.69 152 TYR B CA 1
ATOM 3509 C C . TYR B 1 152 ? 18.5 1.567 -9.32 1 97.69 152 TYR B C 1
ATOM 3511 O O . TYR B 1 152 ? 19.656 1.242 -9.555 1 97.69 152 TYR B O 1
ATOM 3519 N N . SER B 1 153 ? 18.094 2.43 -8.391 1 97.69 153 SER B N 1
ATOM 3520 C CA . SER B 1 153 ? 19.031 2.967 -7.422 1 97.69 153 SER B CA 1
ATOM 3521 C C . SER B 1 153 ? 18.391 3.111 -6.047 1 97.69 153 SER B C 1
ATOM 3523 O O . SER B 1 153 ? 17.172 3.195 -5.93 1 97.69 153 SER B O 1
ATOM 3525 N N . ALA B 1 154 ? 19.125 3.012 -5.086 1 98 154 ALA B N 1
ATOM 3526 C CA . ALA B 1 154 ? 18.797 3.273 -3.688 1 98 154 ALA B CA 1
ATOM 3527 C C . ALA B 1 154 ? 19.891 4.09 -3.012 1 98 154 ALA B C 1
ATOM 3529 O O . ALA B 1 154 ? 21.078 3.844 -3.23 1 98 154 ALA B O 1
ATOM 3530 N N . HIS B 1 155 ? 19.453 5.105 -2.285 1 97.06 155 HIS B N 1
ATOM 3531 C CA . HIS B 1 155 ? 20.406 5.926 -1.544 1 97.06 155 HIS B CA 1
ATOM 3532 C C . HIS B 1 155 ? 20.078 5.945 -0.055 1 97.06 155 HIS B C 1
ATOM 3534 O O . HIS B 1 155 ? 19.109 6.598 0.366 1 97.06 155 HIS B O 1
ATOM 3540 N N . GLU B 1 156 ? 20.828 5.297 0.744 1 95.88 156 GLU B N 1
ATOM 3541 C CA . GLU B 1 156 ? 20.656 5.195 2.189 1 95.88 156 GLU B CA 1
ATOM 3542 C C . GLU B 1 156 ? 19.219 4.828 2.543 1 95.88 156 GLU B C 1
ATOM 3544 O O . GLU B 1 156 ? 18.594 5.473 3.391 1 95.88 156 GLU B O 1
ATOM 3549 N N . ALA B 1 157 ? 18.703 3.918 1.739 1 96.69 157 ALA B N 1
ATOM 3550 C CA . ALA B 1 157 ? 17.359 3.428 2.016 1 96.69 157 ALA B CA 1
ATOM 3551 C C . ALA B 1 157 ? 17.312 2.67 3.34 1 96.69 157 ALA B C 1
ATOM 3553 O O . ALA B 1 157 ? 17.922 1.604 3.473 1 96.69 157 ALA B O 1
ATOM 3554 N N . ARG B 1 158 ? 16.641 3.25 4.316 1 95.62 158 ARG B N 1
ATOM 3555 C CA . ARG B 1 158 ? 16.531 2.652 5.641 1 95.62 158 ARG B CA 1
ATOM 3556 C C . ARG B 1 158 ? 15.391 1.643 5.703 1 95.62 158 ARG B C 1
ATOM 3558 O O . ARG B 1 158 ? 14.273 1.935 5.277 1 95.62 158 ARG B O 1
ATOM 3565 N N . ASN B 1 159 ? 15.695 0.541 6.199 1 95.5 159 ASN B N 1
ATOM 3566 C CA . ASN B 1 159 ? 14.719 -0.541 6.262 1 95.5 159 ASN B CA 1
ATOM 3567 C C . ASN B 1 159 ? 14.672 -1.171 7.652 1 95.5 159 ASN B C 1
ATOM 3569 O O . ASN B 1 159 ? 14.719 -2.395 7.785 1 95.5 159 ASN B O 1
ATOM 3573 N N . ILE B 1 160 ? 14.594 -0.338 8.531 1 96.31 160 ILE B N 1
ATOM 3574 C CA . ILE B 1 160 ? 14.445 -0.691 9.938 1 96.31 160 ILE B CA 1
ATOM 3575 C C . ILE B 1 160 ? 12.961 -0.673 10.32 1 96.31 160 ILE B C 1
ATOM 3577 O O . ILE B 1 160 ? 12.25 0.288 10.023 1 96.31 160 ILE B O 1
ATOM 3581 N N . PRO B 1 161 ? 12.453 -1.655 11 1 96.19 161 PRO B N 1
ATOM 3582 C CA . PRO B 1 161 ? 13.148 -2.715 11.734 1 96.19 161 PRO B CA 1
ATOM 3583 C C . PRO B 1 161 ? 13.438 -3.941 10.875 1 96.19 161 PRO B C 1
ATOM 3585 O O . PRO B 1 161 ? 13.977 -4.934 11.367 1 96.19 161 PRO B O 1
ATOM 3588 N N . GLY B 1 162 ? 13.047 -3.928 9.625 1 96.62 162 GLY B N 1
ATOM 3589 C CA . GLY B 1 162 ? 13.141 -5.105 8.773 1 96.62 162 GLY B CA 1
ATOM 3590 C C . GLY B 1 162 ? 11.969 -6.055 8.945 1 96.62 162 GLY B C 1
ATOM 3591 O O . GLY B 1 162 ? 11.016 -5.754 9.672 1 96.62 162 GLY B O 1
ATOM 3592 N N . CYS B 1 163 ? 12.047 -7.148 8.227 1 98.12 163 CYS B N 1
ATOM 3593 C CA . CYS B 1 163 ? 10.961 -8.125 8.234 1 98.12 163 CYS B CA 1
ATOM 3594 C C . CYS B 1 163 ? 10.906 -8.867 9.562 1 98.12 163 CYS B C 1
ATOM 3596 O O . CYS B 1 163 ? 11.938 -9.07 10.211 1 98.12 163 CYS B O 1
ATOM 3598 N N . VAL B 1 164 ? 9.719 -9.281 9.984 1 98.25 164 VAL B N 1
ATOM 3599 C CA . VAL B 1 164 ? 9.555 -10.172 11.133 1 98.25 164 VAL B CA 1
ATOM 3600 C C . VAL B 1 164 ? 10.086 -11.562 10.781 1 98.25 164 VAL B C 1
ATOM 3602 O O . VAL B 1 164 ? 10.742 -12.203 11.602 1 98.25 164 VAL B O 1
ATOM 3605 N N . GLN B 1 165 ? 9.805 -12.008 9.602 1 98.62 165 GLN B N 1
ATOM 3606 C CA . GLN B 1 165 ? 10.344 -13.273 9.117 1 98.62 165 GLN B CA 1
ATOM 3607 C C . GLN B 1 165 ? 11.844 -13.156 8.836 1 98.62 165 GLN B C 1
ATOM 3609 O O . GLN B 1 165 ? 12.312 -12.109 8.375 1 98.62 165 GLN B O 1
ATOM 3614 N N . ARG B 1 166 ? 12.531 -14.164 9.102 1 97.62 166 ARG B N 1
ATOM 3615 C CA . ARG B 1 166 ? 13.977 -14.164 8.898 1 97.62 166 ARG B CA 1
ATOM 3616 C C . ARG B 1 166 ? 14.383 -15.172 7.832 1 97.62 166 ARG B C 1
ATOM 3618 O O . ARG B 1 166 ? 13.82 -16.266 7.758 1 97.62 166 ARG B O 1
ATOM 3625 N N . PRO B 1 167 ? 15.383 -14.914 7.078 1 97.19 167 PRO B N 1
ATOM 3626 C CA . PRO B 1 167 ? 16.109 -13.648 6.988 1 97.19 167 PRO B CA 1
ATOM 3627 C C . PRO B 1 167 ? 15.273 -12.523 6.391 1 97.19 167 PRO B C 1
ATOM 3629 O O . PRO B 1 167 ? 15.633 -11.352 6.516 1 97.19 167 PRO B O 1
ATOM 3632 N N . ARG B 1 168 ? 14.273 -12.789 5.688 1 98.56 168 ARG B N 1
ATOM 3633 C CA . ARG B 1 168 ? 13.227 -11.93 5.156 1 98.56 168 ARG B CA 1
ATOM 3634 C C . ARG B 1 168 ? 11.977 -12.742 4.816 1 98.56 168 ARG B C 1
ATOM 3636 O O . ARG B 1 168 ? 11.977 -13.969 4.934 1 98.56 168 ARG B O 1
ATOM 3643 N N . LEU B 1 169 ? 10.867 -12.023 4.426 1 98.88 169 LEU B N 1
ATOM 3644 C CA . LEU B 1 169 ? 9.727 -12.789 3.93 1 98.88 169 LEU B CA 1
ATOM 3645 C C . LEU B 1 169 ? 10.117 -13.633 2.721 1 98.88 169 LEU B C 1
ATOM 3647 O O . LEU B 1 169 ? 11.008 -13.25 1.953 1 98.88 169 LEU B O 1
ATOM 3651 N N . PRO B 1 170 ? 9.539 -14.781 2.547 1 98.88 170 PRO B N 1
ATOM 3652 C CA . PRO B 1 170 ? 9.93 -15.688 1.464 1 98.88 170 PRO B CA 1
ATOM 3653 C C . PRO B 1 170 ? 9.578 -15.141 0.083 1 98.88 170 PRO B C 1
ATOM 3655 O O . PRO B 1 170 ? 8.523 -14.516 -0.09 1 98.88 170 PRO B O 1
ATOM 3658 N N . PHE B 1 171 ? 10.508 -15.398 -0.851 1 98.94 171 PHE B N 1
ATOM 3659 C CA . PHE B 1 171 ? 10.25 -15.141 -2.264 1 98.94 171 PHE B CA 1
ATOM 3660 C C . PHE B 1 171 ? 9.781 -16.406 -2.963 1 98.94 171 PHE B C 1
ATOM 3662 O O . PHE B 1 171 ? 10.414 -17.469 -2.846 1 98.94 171 PHE B O 1
ATOM 3669 N N . ALA B 1 172 ? 8.664 -16.375 -3.578 1 98.94 172 ALA B N 1
ATOM 3670 C CA . ALA B 1 172 ? 8.25 -17.344 -4.586 1 98.94 172 ALA B CA 1
ATOM 3671 C C . ALA B 1 172 ? 8.469 -16.797 -5.996 1 98.94 172 ALA B C 1
ATOM 3673 O O . ALA B 1 172 ? 7.645 -16.047 -6.512 1 98.94 172 ALA B O 1
ATOM 3674 N N . VAL B 1 173 ? 9.547 -17.234 -6.617 1 98.94 173 VAL B N 1
ATOM 3675 C CA . VAL B 1 173 ? 9.992 -16.609 -7.855 1 98.94 173 VAL B CA 1
ATOM 3676 C C . VAL B 1 173 ? 9.352 -17.312 -9.047 1 98.94 173 VAL B C 1
ATOM 3678 O O . VAL B 1 173 ? 9.531 -18.516 -9.234 1 98.94 173 VAL B O 1
ATOM 3681 N N . ALA B 1 174 ? 8.578 -16.594 -9.805 1 98.56 174 ALA B N 1
ATOM 3682 C CA . ALA B 1 174 ? 8 -17.109 -11.039 1 98.56 174 ALA B CA 1
ATOM 3683 C C . ALA B 1 174 ? 9.016 -17.094 -12.172 1 98.56 174 ALA B C 1
ATOM 3685 O O . ALA B 1 174 ? 9.57 -16.047 -12.508 1 98.56 174 ALA B O 1
ATOM 3686 N N . ALA B 1 175 ? 9.234 -18.234 -12.773 1 97.12 175 ALA B N 1
ATOM 3687 C CA . ALA B 1 175 ? 10.258 -18.312 -13.812 1 97.12 175 ALA B CA 1
ATOM 3688 C C . ALA B 1 175 ? 10.039 -19.531 -14.695 1 97.12 175 ALA B C 1
ATOM 3690 O O . ALA B 1 175 ? 9.664 -20.609 -14.203 1 97.12 175 ALA B O 1
ATOM 3691 N N . THR B 1 176 ? 10.242 -19.391 -15.938 1 93.38 176 THR B N 1
ATOM 3692 C CA . THR B 1 176 ? 10.258 -20.5 -16.875 1 93.38 176 THR B CA 1
ATOM 3693 C C . THR B 1 176 ? 11.562 -20.531 -17.672 1 93.38 176 THR B C 1
ATOM 3695 O O . THR B 1 176 ? 12.008 -21.594 -18.109 1 93.38 176 THR B O 1
ATOM 3698 N N . GLY B 1 177 ? 12.211 -19.422 -17.859 1 93.38 177 GLY B N 1
ATOM 3699 C CA . GLY B 1 177 ? 13.453 -19.312 -18.594 1 93.38 177 GLY B CA 1
ATOM 3700 C C . GLY B 1 177 ? 14.688 -19.375 -17.719 1 93.38 177 GLY B C 1
ATOM 3701 O O . GLY B 1 177 ? 14.594 -19.297 -16.5 1 93.38 177 GLY B O 1
ATOM 3702 N N . PRO B 1 178 ? 15.82 -19.594 -18.359 1 95.69 178 PRO B N 1
ATOM 3703 C CA . PRO B 1 178 ? 17.047 -19.859 -17.609 1 95.69 178 PRO B CA 1
ATOM 3704 C C . PRO B 1 178 ? 17.422 -18.719 -16.672 1 95.69 178 PRO B C 1
ATOM 3706 O O . PRO B 1 178 ? 17.844 -18.953 -15.539 1 95.69 178 PRO B O 1
ATOM 3709 N N . ARG B 1 179 ? 17.297 -17.484 -17.062 1 97.12 179 ARG B N 1
ATOM 3710 C CA . ARG B 1 179 ? 17.672 -16.344 -16.219 1 97.12 179 ARG B CA 1
ATOM 3711 C C . ARG B 1 179 ? 16.781 -16.266 -14.984 1 97.12 179 ARG B C 1
ATOM 3713 O O . ARG B 1 179 ? 17.25 -16.016 -13.883 1 97.12 179 ARG B O 1
ATOM 3720 N N . GLY B 1 180 ? 15.484 -16.469 -15.234 1 98 180 GLY B N 1
ATOM 3721 C CA . GLY B 1 180 ? 14.562 -16.484 -14.109 1 98 180 GLY B CA 1
ATOM 3722 C C . GLY B 1 180 ? 14.805 -17.641 -13.156 1 98 180 GLY B C 1
ATOM 3723 O O . GLY B 1 180 ? 14.734 -17.469 -11.938 1 98 180 GLY B O 1
ATOM 3724 N N . LEU B 1 181 ? 15.125 -18.781 -13.695 1 98.44 181 LEU B N 1
ATOM 3725 C CA . LEU B 1 181 ? 15.375 -19.953 -12.867 1 98.44 181 LEU B CA 1
ATOM 3726 C C . LEU B 1 181 ? 16.625 -19.766 -12.016 1 98.44 181 LEU B C 1
ATOM 3728 O O . LEU B 1 181 ? 16.688 -20.25 -10.883 1 98.44 181 LEU B O 1
ATOM 3732 N N . ARG B 1 182 ? 17.578 -19.094 -12.547 1 98.5 182 ARG B N 1
ATOM 3733 C CA . ARG B 1 182 ? 18.766 -18.781 -11.758 1 98.5 182 ARG B CA 1
ATOM 3734 C C . ARG B 1 182 ? 18.422 -17.891 -10.57 1 98.5 182 ARG B C 1
ATOM 3736 O O . ARG B 1 182 ? 18.969 -18.062 -9.477 1 98.5 182 ARG B O 1
ATOM 3743 N N . LEU B 1 183 ? 17.531 -16.922 -10.766 1 98.81 183 LEU B N 1
ATOM 3744 C CA . LEU B 1 183 ? 17.078 -16.078 -9.672 1 98.81 183 LEU B CA 1
ATOM 3745 C C . LEU B 1 183 ? 16.328 -16.891 -8.625 1 98.81 183 LEU B C 1
ATOM 3747 O O . LEU B 1 183 ? 16.5 -16.688 -7.426 1 98.81 183 LEU B O 1
ATOM 3751 N N . ALA B 1 184 ? 15.445 -17.781 -9.133 1 98.88 184 ALA B N 1
ATOM 3752 C CA . ALA B 1 184 ? 14.727 -18.672 -8.211 1 98.88 184 ALA B CA 1
ATOM 3753 C C . ALA B 1 184 ? 15.695 -19.484 -7.371 1 98.88 184 ALA B C 1
ATOM 3755 O O . ALA B 1 184 ? 15.531 -19.594 -6.152 1 98.88 184 ALA B O 1
ATOM 3756 N N . ALA B 1 185 ? 16.672 -20.016 -8.008 1 98.81 185 ALA B N 1
ATOM 3757 C CA . ALA B 1 185 ? 17.656 -20.844 -7.324 1 98.81 185 ALA B CA 1
ATOM 3758 C C . ALA B 1 185 ? 18.422 -20.047 -6.277 1 98.81 185 ALA B C 1
ATOM 3760 O O . ALA B 1 185 ? 18.609 -20.5 -5.145 1 98.81 185 ALA B O 1
ATOM 3761 N N . ARG B 1 186 ? 18.766 -18.859 -6.598 1 98.62 186 ARG B N 1
ATOM 3762 C CA . ARG B 1 186 ? 19.656 -18.078 -5.746 1 98.62 186 ARG B CA 1
ATOM 3763 C C . ARG B 1 186 ? 18.875 -17.406 -4.617 1 98.62 186 ARG B C 1
ATOM 3765 O O . ARG B 1 186 ? 19.359 -17.312 -3.488 1 98.62 186 ARG B O 1
ATOM 3772 N N . HIS B 1 187 ? 17.641 -16.938 -4.922 1 98.75 187 HIS B N 1
ATOM 3773 C CA . HIS B 1 187 ? 16.969 -16.062 -3.98 1 98.75 187 HIS B CA 1
ATOM 3774 C C . HIS B 1 187 ? 15.648 -16.672 -3.51 1 98.75 187 HIS B C 1
ATOM 3776 O O . HIS B 1 187 ? 15.062 -16.203 -2.527 1 98.75 187 HIS B O 1
ATOM 3782 N N . GLY B 1 188 ? 15.18 -17.688 -4.168 1 98.75 188 GLY B N 1
ATOM 3783 C CA . GLY B 1 188 ? 13.828 -18.156 -3.924 1 98.75 188 GLY B CA 1
ATOM 3784 C C . GLY B 1 188 ? 13.734 -19.141 -2.768 1 98.75 188 GLY B C 1
ATOM 3785 O O . GLY B 1 188 ? 14.633 -19.969 -2.572 1 98.75 188 GLY B O 1
ATOM 3786 N N . GLN B 1 189 ? 12.75 -19.062 -1.958 1 98.69 189 GLN B N 1
ATOM 3787 C CA . GLN B 1 189 ? 12.289 -20.125 -1.081 1 98.69 189 GLN B CA 1
ATOM 3788 C C . GLN B 1 189 ? 11.281 -21.031 -1.791 1 98.69 189 GLN B C 1
ATOM 3790 O O . GLN B 1 189 ? 11.031 -22.156 -1.356 1 98.69 189 GLN B O 1
ATOM 3795 N N . ALA B 1 190 ? 10.734 -20.484 -2.85 1 98.81 190 ALA B N 1
ATOM 3796 C CA . ALA B 1 190 ? 9.844 -21.25 -3.719 1 98.81 190 ALA B CA 1
ATOM 3797 C C . ALA B 1 190 ? 10 -20.828 -5.176 1 98.81 190 ALA B C 1
ATOM 3799 O O . ALA B 1 190 ? 10.547 -19.75 -5.465 1 98.81 190 ALA B O 1
ATOM 3800 N N . TRP B 1 191 ? 9.609 -21.703 -6.016 1 98.88 191 TRP B N 1
ATOM 3801 C CA . TRP B 1 191 ? 9.484 -21.484 -7.453 1 98.88 191 TRP B CA 1
ATOM 3802 C C . TRP B 1 191 ? 8.031 -21.609 -7.902 1 98.88 191 TRP B C 1
ATOM 3804 O O . TRP B 1 191 ? 7.309 -22.5 -7.445 1 98.88 191 TRP B O 1
ATOM 3814 N N . VAL B 1 192 ? 7.582 -20.672 -8.766 1 98.81 192 VAL B N 1
ATOM 3815 C CA . VAL B 1 192 ? 6.211 -20.672 -9.258 1 98.81 192 VAL B CA 1
ATOM 3816 C C . VAL B 1 192 ? 6.207 -20.875 -10.773 1 98.81 192 VAL B C 1
ATOM 3818 O O . VAL B 1 192 ? 7.023 -20.297 -11.492 1 98.81 192 VAL B O 1
ATOM 3821 N N . THR B 1 193 ? 5.258 -21.656 -11.258 1 98.25 193 THR B N 1
ATOM 3822 C CA . THR B 1 193 ? 5.059 -21.781 -12.703 1 98.25 193 THR B CA 1
ATOM 3823 C C . THR B 1 193 ? 3.588 -22.031 -13.023 1 98.25 193 THR B C 1
ATOM 3825 O O . THR B 1 193 ? 2.828 -22.5 -12.172 1 98.25 193 THR B O 1
ATOM 3828 N N . THR B 1 194 ? 3.201 -21.625 -14.195 1 95.88 194 THR B N 1
ATOM 3829 C CA . THR B 1 194 ? 1.886 -21.953 -14.734 1 95.88 194 THR B CA 1
ATOM 3830 C C . THR B 1 194 ? 1.997 -22.984 -15.844 1 95.88 194 THR B C 1
ATOM 3832 O O . THR B 1 194 ? 1.02 -23.266 -16.547 1 95.88 194 THR B O 1
ATOM 3835 N N . GLY B 1 195 ? 3.189 -23.531 -15.992 1 94.25 195 GLY B N 1
ATOM 3836 C CA . GLY B 1 195 ? 3.461 -24.375 -17.141 1 94.25 195 GLY B CA 1
ATOM 3837 C C . GLY B 1 195 ? 4.059 -23.625 -18.312 1 94.25 195 GLY B C 1
ATOM 3838 O O . GLY B 1 195 ? 4.699 -22.594 -18.125 1 94.25 195 GLY B O 1
ATOM 3839 N N . ASP B 1 196 ? 3.949 -24.203 -19.484 1 93.25 196 ASP B N 1
ATOM 3840 C CA . ASP B 1 196 ? 4.5 -23.609 -20.703 1 93.25 196 ASP B CA 1
ATOM 3841 C C . ASP B 1 196 ? 3.436 -22.828 -21.453 1 93.25 196 ASP B C 1
ATOM 3843 O O . ASP B 1 196 ? 2.512 -23.406 -22.031 1 93.25 196 ASP B O 1
ATOM 3847 N N . PRO B 1 197 ? 3.678 -21.516 -21.469 1 88.25 197 PRO B N 1
ATOM 3848 C CA . PRO B 1 197 ? 2.674 -20.688 -22.125 1 88.25 197 PRO B CA 1
ATOM 3849 C C . PRO B 1 197 ? 2.408 -21.109 -23.562 1 88.25 197 PRO B C 1
ATOM 3851 O O . PRO B 1 197 ? 1.302 -20.922 -24.078 1 88.25 197 PRO B O 1
ATOM 3854 N N . ALA B 1 198 ? 3.322 -21.703 -24.219 1 90.88 198 ALA B N 1
ATOM 3855 C CA . ALA B 1 198 ? 3.172 -22.125 -25.609 1 90.88 198 ALA B CA 1
ATOM 3856 C C . ALA B 1 198 ? 2.133 -23.234 -25.734 1 90.88 198 ALA B C 1
ATOM 3858 O O . ALA B 1 198 ? 1.64 -23.5 -26.828 1 90.88 198 ALA B O 1
ATOM 3859 N N . LEU B 1 199 ? 1.833 -23.828 -24.656 1 91.81 199 LEU B N 1
ATOM 3860 C CA . LEU B 1 199 ? 0.959 -25 -24.672 1 91.81 199 LEU B CA 1
ATOM 3861 C C . LEU B 1 199 ? -0.43 -24.656 -24.156 1 91.81 199 LEU B C 1
ATOM 3863 O O . LEU B 1 199 ? -1.324 -25.5 -24.141 1 91.81 199 LEU B O 1
ATOM 3867 N N . TYR B 1 200 ? -0.729 -23.406 -23.734 1 87.69 200 TYR B N 1
ATOM 3868 C CA . TYR B 1 200 ? -1.948 -23.016 -23.031 1 87.69 200 TYR B CA 1
ATOM 3869 C C . TYR B 1 200 ? -3.18 -23.297 -23.891 1 87.69 200 TYR B C 1
ATOM 3871 O O . TYR B 1 200 ? -4.164 -23.859 -23.406 1 87.69 200 TYR B O 1
ATOM 3879 N N . GLU B 1 201 ? -3.062 -22.984 -25.188 1 86.56 201 GLU B N 1
ATOM 3880 C CA . GLU B 1 201 ? -4.25 -23.016 -26.031 1 86.56 201 GLU B CA 1
ATOM 3881 C C . GLU B 1 201 ? -4.301 -24.297 -26.859 1 86.56 201 GLU B C 1
ATOM 3883 O O . GLU B 1 201 ? -5.379 -24.844 -27.078 1 86.56 201 GLU B O 1
ATOM 3888 N N . THR B 1 202 ? -3.154 -24.812 -27.281 1 90 202 THR B N 1
ATOM 3889 C CA . THR B 1 202 ? -3.184 -25.859 -28.297 1 90 202 THR B CA 1
ATOM 3890 C C . THR B 1 202 ? -2.516 -27.125 -27.781 1 90 202 THR B C 1
ATOM 3892 O O . THR B 1 202 ? -2.463 -28.141 -28.484 1 90 202 THR B O 1
ATOM 3895 N N . GLY B 1 203 ? -2.049 -27.094 -26.609 1 93.81 203 GLY B N 1
ATOM 3896 C CA . GLY B 1 203 ? -1.354 -28.25 -26.094 1 93.81 203 GLY B CA 1
ATOM 3897 C C . GLY B 1 203 ? -2.289 -29.281 -25.484 1 93.81 203 GLY B C 1
ATOM 3898 O O . GLY B 1 203 ? -3.502 -29.078 -25.438 1 93.81 203 GLY B O 1
ATOM 3899 N N . THR B 1 204 ? -1.704 -30.438 -25.156 1 94.19 204 THR B N 1
ATOM 3900 C CA . THR B 1 204 ? -2.418 -31.5 -24.453 1 94.19 204 THR B CA 1
ATOM 3901 C C . THR B 1 204 ? -1.961 -31.578 -23 1 94.19 204 THR B C 1
ATOM 3903 O O . THR B 1 204 ? -0.888 -31.094 -22.656 1 94.19 204 THR B O 1
ATOM 3906 N N . PRO B 1 205 ? -2.791 -32.188 -22.141 1 92.44 205 PRO B N 1
ATOM 3907 C CA . PRO B 1 205 ? -2.367 -32.406 -20.75 1 92.44 205 PRO B CA 1
ATOM 3908 C C . PRO B 1 205 ? -1.036 -33.156 -20.641 1 92.44 205 PRO B C 1
ATOM 3910 O O . PRO B 1 205 ? -0.214 -32.812 -19.781 1 92.44 205 PRO B O 1
ATOM 3913 N N . GLU B 1 206 ? -0.837 -34.094 -21.531 1 94.25 206 GLU B N 1
ATOM 3914 C CA . GLU B 1 206 ? 0.398 -34.875 -21.516 1 94.25 206 GLU B CA 1
ATOM 3915 C C . GLU B 1 206 ? 1.603 -34 -21.875 1 94.25 206 GLU B C 1
ATOM 3917 O O . GLU B 1 206 ? 2.66 -34.125 -21.25 1 94.25 206 GLU B O 1
ATOM 3922 N N . GLN B 1 207 ? 1.366 -33.156 -22.828 1 96.06 207 GLN B N 1
ATOM 3923 C CA . GLN B 1 207 ? 2.432 -32.25 -23.219 1 96.06 207 GLN B CA 1
ATOM 3924 C C . GLN B 1 207 ? 2.754 -31.266 -22.078 1 96.06 207 GLN B C 1
ATOM 3926 O O . GLN B 1 207 ? 3.916 -30.922 -21.875 1 96.06 207 GLN B O 1
ATOM 3931 N N . SER B 1 208 ? 1.72 -30.812 -21.453 1 95.56 208 SER B N 1
ATOM 3932 C CA . SER B 1 208 ? 1.897 -29.906 -20.312 1 95.56 208 SER B CA 1
ATOM 3933 C C . SER B 1 208 ? 2.701 -30.578 -19.203 1 95.56 208 SER B C 1
ATOM 3935 O O . SER B 1 208 ? 3.617 -29.969 -18.641 1 95.56 208 SER B O 1
ATOM 3937 N N . VAL B 1 209 ? 2.412 -31.812 -18.875 1 95.88 209 VAL B N 1
ATOM 3938 C CA . VAL B 1 209 ? 3.111 -32.562 -17.844 1 95.88 209 VAL B CA 1
ATOM 3939 C C . VAL B 1 209 ? 4.582 -32.719 -18.219 1 95.88 209 VAL B C 1
ATOM 3941 O O . VAL B 1 209 ? 5.465 -32.531 -17.375 1 95.88 209 VAL B O 1
ATOM 3944 N N . GLU B 1 210 ? 4.82 -33 -19.453 1 96.94 210 GLU B N 1
ATOM 3945 C CA . GLU B 1 210 ? 6.195 -33.125 -19.922 1 96.94 210 GLU B CA 1
ATOM 3946 C C . GLU B 1 210 ? 6.953 -31.812 -19.812 1 96.94 210 GLU B C 1
ATOM 3948 O O . GLU B 1 210 ? 8.125 -31.797 -19.438 1 96.94 210 GLU B O 1
ATOM 3953 N N . ALA B 1 211 ? 6.266 -30.797 -20.188 1 96.56 211 ALA B N 1
ATOM 3954 C CA . ALA B 1 211 ? 6.883 -29.469 -20.094 1 96.56 211 ALA B CA 1
ATOM 3955 C C . ALA B 1 211 ? 7.211 -29.125 -18.641 1 96.56 211 ALA B C 1
ATOM 3957 O O . ALA B 1 211 ? 8.273 -28.562 -18.359 1 96.56 211 ALA B O 1
ATOM 3958 N N . LEU B 1 212 ? 6.328 -29.438 -17.766 1 97.25 212 LEU B N 1
ATOM 3959 C CA . LEU B 1 212 ? 6.535 -29.188 -16.344 1 97.25 212 LEU B CA 1
ATOM 3960 C C . LEU B 1 212 ? 7.695 -30.016 -15.805 1 97.25 212 LEU B C 1
ATOM 3962 O O . LEU B 1 212 ? 8.492 -29.531 -15 1 97.25 212 LEU B O 1
ATOM 3966 N N . ARG B 1 213 ? 7.781 -31.281 -16.234 1 97.62 213 ARG B N 1
ATOM 3967 C CA . ARG B 1 213 ? 8.914 -32.125 -15.859 1 97.62 213 ARG B CA 1
ATOM 3968 C C . ARG B 1 213 ? 10.234 -31.5 -16.297 1 97.62 213 ARG B C 1
ATOM 3970 O O . ARG B 1 213 ? 11.172 -31.406 -15.5 1 97.62 213 ARG B O 1
ATOM 3977 N N . ALA B 1 214 ? 10.242 -31.047 -17.5 1 97.81 214 ALA B N 1
ATOM 3978 C CA . ALA B 1 214 ? 11.445 -30.406 -18.031 1 97.81 214 ALA B CA 1
ATOM 3979 C C . ALA B 1 214 ? 11.805 -29.172 -17.219 1 97.81 214 ALA B C 1
ATOM 3981 O O . ALA B 1 214 ? 12.984 -28.906 -16.969 1 97.81 214 ALA B O 1
ATOM 3982 N N . GLN B 1 215 ? 10.805 -28.375 -16.859 1 97.62 215 GLN B N 1
ATOM 3983 C CA . GLN B 1 215 ? 11.047 -27.188 -16.047 1 97.62 215 GLN B CA 1
ATOM 3984 C C . GLN B 1 215 ? 11.648 -27.547 -14.695 1 97.62 215 GLN B C 1
ATOM 3986 O O . GLN B 1 215 ? 12.562 -26.875 -14.219 1 97.62 215 GLN B O 1
ATOM 3991 N N . THR B 1 216 ? 11.156 -28.594 -14.062 1 97.75 216 THR B N 1
ATOM 3992 C CA . THR B 1 216 ? 11.664 -29.016 -12.758 1 97.75 216 THR B CA 1
ATOM 3993 C C . THR B 1 216 ? 13.117 -29.469 -12.867 1 97.75 216 THR B C 1
ATOM 3995 O O . THR B 1 216 ? 13.914 -29.219 -11.953 1 97.75 216 THR B O 1
ATOM 3998 N N . GLU B 1 217 ? 13.445 -30.109 -13.945 1 97.94 217 GLU B N 1
ATOM 3999 C CA . GLU B 1 217 ? 14.828 -30.531 -14.18 1 97.94 217 GLU B CA 1
ATOM 4000 C C . GLU B 1 217 ? 15.75 -29.328 -14.359 1 97.94 217 GLU B C 1
ATOM 4002 O O . GLU B 1 217 ? 16.844 -29.297 -13.812 1 97.94 217 GLU B O 1
ATOM 4007 N N . LYS B 1 218 ? 15.273 -28.406 -15.133 1 98.38 218 LYS B N 1
ATOM 4008 C CA . LYS B 1 218 ? 16.047 -27.188 -15.328 1 98.38 218 LYS B CA 1
ATOM 4009 C C . LYS B 1 218 ? 16.25 -26.438 -14.008 1 98.38 218 LYS B C 1
ATOM 4011 O O . LYS B 1 218 ? 17.312 -25.859 -13.773 1 98.38 218 LYS B O 1
ATOM 4016 N N . LEU B 1 219 ? 15.219 -26.406 -13.164 1 98.62 219 LEU B N 1
ATOM 4017 C CA . LEU B 1 219 ? 15.328 -25.812 -11.836 1 98.62 219 LEU B CA 1
ATOM 4018 C C . LEU B 1 219 ? 16.391 -26.516 -11.008 1 98.62 219 LEU B C 1
ATOM 4020 O O . LEU B 1 219 ? 17.188 -25.875 -10.328 1 98.62 219 LEU B O 1
ATOM 4024 N N . ALA B 1 220 ? 16.375 -27.844 -11.07 1 98.56 220 ALA B N 1
ATOM 4025 C CA . ALA B 1 220 ? 17.375 -28.641 -10.344 1 98.56 220 ALA B CA 1
ATOM 4026 C C . ALA B 1 220 ? 18.781 -28.281 -10.789 1 98.56 220 ALA B C 1
ATOM 4028 O O . ALA B 1 220 ? 19.688 -28.125 -9.961 1 98.56 220 ALA B O 1
ATOM 4029 N N . ASP B 1 221 ? 18.938 -28.172 -12.062 1 98.56 221 ASP B N 1
ATOM 4030 C CA . ASP B 1 221 ? 20.25 -27.797 -12.609 1 98.56 221 ASP B CA 1
ATOM 4031 C C . ASP B 1 221 ? 20.672 -26.422 -12.102 1 98.56 221 ASP B C 1
ATOM 4033 O O . ASP B 1 221 ? 21.828 -26.219 -11.727 1 98.56 221 ASP B O 1
ATOM 4037 N N . ALA B 1 222 ? 19.75 -25.484 -12.148 1 98.69 222 ALA B N 1
ATOM 4038 C CA . ALA B 1 222 ? 20.047 -24.125 -11.68 1 98.69 222 ALA B CA 1
ATOM 4039 C C . ALA B 1 222 ? 20.438 -24.125 -10.203 1 98.69 222 ALA B C 1
ATOM 4041 O O . ALA B 1 222 ? 21.359 -23.422 -9.797 1 98.69 222 ALA B O 1
ATOM 4042 N N . CYS B 1 223 ? 19.719 -24.891 -9.391 1 98.69 223 CYS B N 1
ATOM 4043 C CA . CYS B 1 223 ? 20.047 -24.984 -7.973 1 98.69 223 CYS B CA 1
ATOM 4044 C C . CYS B 1 223 ? 21.438 -25.578 -7.766 1 98.69 223 CYS B C 1
ATOM 4046 O O . CYS B 1 223 ? 22.219 -25.047 -6.988 1 98.69 223 CYS B O 1
ATOM 4048 N N . THR B 1 224 ? 21.719 -26.625 -8.461 1 98.44 224 THR B N 1
ATOM 4049 C CA . THR B 1 224 ? 23.016 -27.266 -8.359 1 98.44 224 THR B CA 1
ATOM 4050 C C . THR B 1 224 ? 24.141 -26.266 -8.688 1 98.44 224 THR B C 1
ATOM 4052 O O . THR B 1 224 ? 25.172 -26.234 -8.008 1 98.44 224 THR B O 1
ATOM 4055 N N . ALA B 1 225 ? 23.938 -25.531 -9.68 1 98.31 225 ALA B N 1
ATOM 4056 C CA . ALA B 1 225 ? 24.938 -24.578 -10.148 1 98.31 225 ALA B CA 1
ATOM 4057 C C . ALA B 1 225 ? 25.281 -23.578 -9.062 1 98.31 225 ALA B C 1
ATOM 40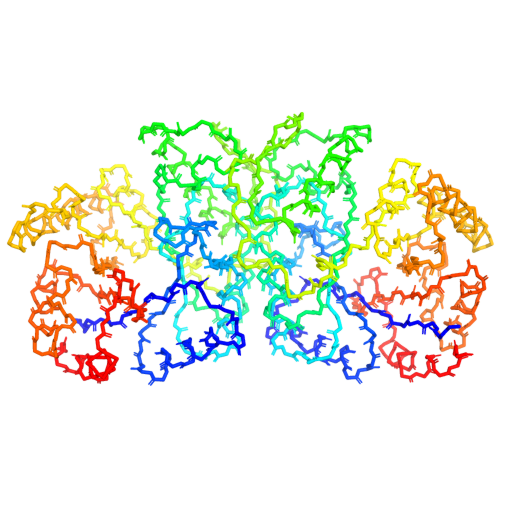59 O O . ALA B 1 225 ? 26.391 -23 -9.07 1 98.31 225 ALA B O 1
ATOM 4060 N N . VAL B 1 226 ? 24.391 -23.344 -8.094 1 97.88 226 VAL B N 1
ATOM 4061 C CA . VAL B 1 226 ? 24.656 -22.359 -7.059 1 97.88 226 VAL B CA 1
ATOM 4062 C C . VAL B 1 226 ? 24.844 -23.047 -5.711 1 97.88 226 VAL B C 1
ATOM 4064 O O . VAL B 1 226 ? 24.828 -22.406 -4.664 1 97.88 226 VAL B O 1
ATOM 4067 N N . GLY B 1 227 ? 24.891 -24.328 -5.695 1 98.19 227 GLY B N 1
ATOM 4068 C CA . GLY B 1 227 ? 25.219 -25.094 -4.508 1 98.19 227 GLY B CA 1
ATOM 4069 C C . GLY B 1 227 ? 24.031 -25.344 -3.607 1 98.19 227 GLY B C 1
ATOM 4070 O O . GLY B 1 227 ? 24.172 -25.484 -2.391 1 98.19 227 GLY B O 1
ATOM 4071 N N . ARG B 1 228 ? 22.844 -25.312 -4.164 1 98.06 228 ARG B N 1
ATOM 4072 C CA . ARG B 1 228 ? 21.641 -25.609 -3.416 1 98.06 228 ARG B CA 1
ATOM 4073 C C . ARG B 1 228 ? 20.969 -26.875 -3.924 1 98.06 228 ARG B C 1
ATOM 4075 O O . ARG B 1 228 ? 21.203 -27.297 -5.062 1 98.06 228 ARG B O 1
ATOM 4082 N N . SER B 1 229 ? 20.234 -27.484 -3.055 1 97.62 229 SER B N 1
ATOM 4083 C CA . SER B 1 229 ? 19.391 -28.609 -3.465 1 97.62 229 SER B CA 1
ATOM 4084 C C . SER B 1 229 ? 18 -28.125 -3.889 1 97.62 229 SER B C 1
ATOM 4086 O O . SER B 1 229 ? 17.391 -27.297 -3.217 1 97.62 229 SER B O 1
ATOM 4088 N N . VAL B 1 230 ? 17.484 -28.641 -4.949 1 97.25 230 VAL B N 1
ATOM 4089 C CA . VAL B 1 230 ? 16.172 -28.266 -5.461 1 97.25 230 VAL B CA 1
ATOM 4090 C C . VAL B 1 230 ? 15.102 -28.609 -4.422 1 97.25 230 VAL B C 1
ATOM 4092 O O . VAL B 1 230 ? 14.016 -28.031 -4.426 1 97.25 230 VAL B O 1
ATOM 4095 N N . THR B 1 231 ? 15.391 -29.531 -3.479 1 95.94 231 THR B N 1
ATOM 4096 C CA . THR B 1 231 ? 14.43 -29.953 -2.465 1 95.94 231 THR B CA 1
ATOM 4097 C C . THR B 1 231 ? 14.242 -28.875 -1.409 1 95.94 231 THR B C 1
ATOM 4099 O O . THR B 1 231 ? 13.297 -28.922 -0.614 1 95.94 231 THR B O 1
ATOM 4102 N N . GLU B 1 232 ? 15.109 -27.906 -1.457 1 96.56 232 GLU B N 1
ATOM 4103 C CA . GLU B 1 232 ? 15.008 -26.781 -0.528 1 96.56 232 GLU B CA 1
ATOM 4104 C C . GLU B 1 232 ? 13.945 -25.781 -0.986 1 96.56 232 GLU B C 1
ATOM 4106 O O . GLU B 1 232 ? 13.523 -24.922 -0.217 1 96.56 232 GLU B O 1
ATOM 4111 N N . LEU B 1 233 ? 13.547 -25.922 -2.223 1 98.06 233 LEU B N 1
ATOM 4112 C CA . LEU B 1 233 ? 12.547 -25.016 -2.775 1 98.06 233 LEU B CA 1
ATOM 4113 C C . LEU B 1 233 ? 11.18 -25.688 -2.838 1 98.06 233 LEU B C 1
ATOM 4115 O O . LEU B 1 233 ? 11.055 -26.812 -3.324 1 98.06 233 LEU B O 1
ATOM 4119 N N . ASP B 1 234 ? 10.258 -24.953 -2.297 1 98.56 234 ASP B N 1
ATOM 4120 C CA . ASP B 1 234 ? 8.898 -25.359 -2.643 1 98.56 234 ASP B CA 1
ATOM 4121 C C . ASP B 1 234 ? 8.625 -25.141 -4.129 1 98.56 234 ASP B C 1
ATOM 4123 O O . ASP B 1 234 ? 9.195 -24.234 -4.746 1 98.56 234 ASP B O 1
ATOM 4127 N N . LYS B 1 235 ? 7.836 -26 -4.727 1 98.69 235 LYS B N 1
ATOM 4128 C CA . LYS B 1 235 ? 7.395 -25.891 -6.113 1 98.69 235 LYS B CA 1
ATOM 4129 C C . LYS B 1 235 ? 5.887 -25.656 -6.191 1 98.69 235 LYS B C 1
ATOM 4131 O O . LYS B 1 235 ? 5.098 -26.531 -5.844 1 98.69 235 LYS B O 1
ATOM 4136 N N . ILE B 1 236 ? 5.539 -24.453 -6.711 1 98.75 236 ILE B N 1
ATOM 4137 C CA . ILE B 1 236 ? 4.152 -24 -6.715 1 98.75 236 ILE B CA 1
ATOM 4138 C C . ILE B 1 236 ? 3.611 -24.016 -8.141 1 98.75 236 ILE B C 1
ATOM 4140 O O . ILE B 1 236 ? 4.16 -23.344 -9.023 1 98.75 236 ILE B O 1
ATOM 4144 N N . LEU B 1 237 ? 2.572 -24.75 -8.359 1 98 237 LEU B N 1
ATOM 4145 C CA . LEU B 1 237 ? 1.873 -24.734 -9.633 1 98 237 LEU B CA 1
ATOM 4146 C C . LEU B 1 237 ? 0.595 -23.906 -9.539 1 98 237 LEU B C 1
ATOM 4148 O O . LEU B 1 237 ? -0.311 -24.234 -8.773 1 98 237 LEU B O 1
ATOM 4152 N N . LEU B 1 238 ? 0.542 -22.844 -10.219 1 97.56 238 LEU B N 1
ATOM 4153 C CA . LEU B 1 238 ? -0.706 -22.109 -10.383 1 97.56 238 LEU B CA 1
ATOM 4154 C C . LEU B 1 238 ? -1.541 -22.703 -11.516 1 97.56 238 LEU B C 1
ATOM 4156 O O . LEU B 1 238 ? -1.128 -22.672 -12.68 1 97.56 238 LEU B O 1
ATOM 4160 N N . THR B 1 239 ? -2.686 -23.156 -11.203 1 95.56 239 THR B N 1
ATOM 4161 C CA . THR B 1 239 ? -3.555 -23.797 -12.18 1 95.56 239 THR B CA 1
ATOM 4162 C C . THR B 1 239 ? -4.391 -22.766 -12.93 1 95.56 239 THR B C 1
ATOM 4164 O O . THR B 1 239 ? -4.359 -21.578 -12.586 1 95.56 239 THR B O 1
ATOM 4167 N N . GLY B 1 240 ? -5.098 -23.234 -13.883 1 91.62 240 GLY B N 1
ATOM 4168 C CA . GLY B 1 240 ? -5.98 -22.359 -14.656 1 91.62 240 GLY B CA 1
ATOM 4169 C C . GLY B 1 240 ? -5.391 -21.938 -15.984 1 91.62 240 GLY B C 1
ATOM 4170 O O . GLY B 1 240 ? -6.074 -21.328 -16.812 1 91.62 240 GLY B O 1
ATOM 4171 N N . PHE B 1 241 ? -4.184 -22.297 -16.25 1 89.06 241 PHE B N 1
ATOM 4172 C CA . PHE B 1 241 ? -3.523 -21.859 -17.469 1 89.06 241 PHE B CA 1
ATOM 4173 C C . PHE B 1 241 ? -2.965 -23.047 -18.25 1 89.06 241 PHE B C 1
ATOM 4175 O O . PHE B 1 241 ? -2.213 -22.875 -19.203 1 89.06 241 PHE B O 1
ATOM 4182 N N . THR B 1 242 ? -3.24 -24.281 -17.828 1 86.38 242 THR B N 1
ATOM 4183 C CA . THR B 1 242 ? -2.869 -25.5 -18.531 1 86.38 242 THR B CA 1
ATOM 4184 C C . THR B 1 242 ? -3.93 -25.859 -19.578 1 86.38 242 THR B C 1
ATOM 4186 O O . THR B 1 242 ? -5.055 -25.359 -19.516 1 86.38 242 THR B O 1
ATOM 4189 N N . PRO B 1 243 ? -3.551 -26.672 -20.531 1 86.69 243 PRO B N 1
ATOM 4190 C CA . PRO B 1 243 ? -4.504 -27.047 -21.578 1 86.69 243 PRO B CA 1
ATOM 4191 C C . PRO B 1 243 ? -5.809 -27.609 -21.016 1 86.69 243 PRO B C 1
ATOM 4193 O O . PRO B 1 243 ? -6.871 -27.438 -21.625 1 86.69 243 PRO B O 1
ATOM 4196 N N . ASP B 1 244 ? -5.812 -28.281 -19.984 1 82.5 244 ASP B N 1
ATOM 4197 C CA . ASP B 1 244 ? -7.008 -28.828 -19.344 1 82.5 244 ASP B CA 1
ATOM 4198 C C . ASP B 1 244 ? -7.445 -27.953 -18.172 1 82.5 244 ASP B C 1
ATOM 4200 O O . ASP B 1 244 ? -7.82 -28.484 -17.109 1 82.5 244 ASP B O 1
ATOM 4204 N N . ARG B 1 245 ? -7.5 -26.688 -18.344 1 80.31 245 ARG B N 1
ATOM 4205 C CA . ARG B 1 245 ? -7.57 -25.719 -17.25 1 80.31 245 ARG B CA 1
ATOM 4206 C C . ARG B 1 245 ? -8.875 -25.859 -16.484 1 80.31 245 ARG B C 1
ATOM 4208 O O . ARG B 1 245 ? -8.922 -25.609 -15.273 1 80.31 245 ARG B O 1
ATOM 4215 N N . GLY B 1 246 ? -9.922 -26.312 -16.984 1 85.19 246 GLY B N 1
ATOM 4216 C CA . GLY B 1 246 ? -11.18 -26.438 -16.266 1 85.19 246 GLY B CA 1
ATOM 4217 C C . GLY B 1 246 ? -11.367 -27.812 -15.641 1 85.19 246 GLY B C 1
ATOM 4218 O O . GLY B 1 246 ? -12.148 -27.969 -14.703 1 85.19 246 GLY B O 1
ATOM 4219 N N . ARG B 1 247 ? -10.578 -28.766 -16 1 88.38 247 ARG B N 1
ATOM 4220 C CA . ARG B 1 247 ? -10.789 -30.172 -15.656 1 88.38 247 ARG B CA 1
ATOM 4221 C C . ARG B 1 247 ? -10.555 -30.406 -14.164 1 88.38 247 ARG B C 1
ATOM 4223 O O . ARG B 1 247 ? -11.344 -31.094 -13.508 1 88.38 247 ARG B O 1
ATOM 4230 N N . PRO B 1 248 ? -9.516 -29.812 -13.562 1 93.06 248 PRO B N 1
ATOM 4231 C CA . PRO B 1 248 ? -9.242 -30.109 -12.156 1 93.06 248 PRO B CA 1
ATOM 4232 C C . PRO B 1 248 ? -10.391 -29.719 -11.234 1 93.06 248 PRO B C 1
ATOM 4234 O O . PRO B 1 248 ? -10.539 -30.281 -10.148 1 93.06 248 PRO B O 1
ATOM 4237 N N . LEU B 1 249 ? -11.242 -28.75 -11.703 1 96 249 LEU B N 1
ATOM 4238 C CA . LEU B 1 249 ? -12.281 -28.25 -10.812 1 96 249 LEU B CA 1
ATOM 4239 C C . LEU B 1 249 ? -13.641 -28.844 -11.188 1 96 249 LEU B C 1
ATOM 4241 O O . LEU B 1 249 ? -14.672 -28.406 -10.672 1 96 249 LEU B O 1
ATOM 4245 N N . GLU B 1 250 ? -13.656 -29.891 -12.008 1 95.94 250 GLU B N 1
ATOM 4246 C CA . GLU B 1 250 ? -14.906 -30.516 -12.422 1 95.94 250 GLU B CA 1
ATOM 4247 C C . GLU B 1 250 ? -15.461 -31.422 -11.328 1 95.94 250 GLU B C 1
ATOM 4249 O O . GLU B 1 250 ? -16.672 -31.625 -11.234 1 95.94 250 GLU B O 1
ATOM 4254 N N . SER B 1 251 ? -14.508 -32.031 -10.594 1 97.25 251 SER B N 1
ATOM 4255 C CA . SER B 1 251 ? -14.891 -32.906 -9.492 1 97.25 251 SER B CA 1
ATOM 4256 C C . SER B 1 251 ? -13.711 -33.156 -8.547 1 97.25 251 SER B C 1
ATOM 4258 O O . SER B 1 251 ? -12.562 -32.875 -8.898 1 97.25 251 SER B O 1
ATOM 4260 N N . LEU B 1 252 ? -14.055 -33.625 -7.355 1 97.81 252 LEU B N 1
ATOM 4261 C CA . LEU B 1 252 ? -13.008 -33.969 -6.402 1 97.81 252 LEU B CA 1
ATOM 4262 C C . LEU B 1 252 ? -12.055 -35 -7.008 1 97.81 252 LEU B C 1
ATOM 4264 O O . LEU B 1 252 ? -10.836 -34.844 -6.902 1 97.81 252 LEU B O 1
ATOM 4268 N N . GLY B 1 253 ? -12.609 -36.031 -7.66 1 97.5 253 GLY B N 1
ATOM 4269 C CA . GLY B 1 253 ? -11.789 -37.062 -8.281 1 97.5 253 GLY B CA 1
ATOM 4270 C C . GLY B 1 253 ? -10.859 -36.5 -9.352 1 97.5 253 GLY B C 1
ATOM 4271 O O . GLY B 1 253 ? -9.688 -36.875 -9.414 1 97.5 253 GLY B O 1
ATOM 4272 N N . ALA B 1 254 ? -11.414 -35.656 -10.164 1 96.88 254 ALA B N 1
ATOM 4273 C CA . ALA B 1 254 ? -10.594 -35.031 -11.203 1 96.88 254 ALA B CA 1
ATOM 4274 C C . ALA B 1 254 ? -9.445 -34.219 -10.594 1 96.88 254 ALA B C 1
ATOM 4276 O O . ALA B 1 254 ? -8.32 -34.281 -11.102 1 96.88 254 ALA B O 1
ATOM 4277 N N . PHE B 1 255 ? -9.758 -33.531 -9.547 1 97.62 255 PHE B N 1
ATOM 4278 C CA . PHE B 1 255 ? -8.719 -32.719 -8.891 1 97.62 255 PHE B CA 1
ATOM 4279 C C . PHE B 1 255 ? -7.648 -33.625 -8.289 1 97.62 255 PHE B C 1
ATOM 4281 O O . PHE B 1 255 ? -6.453 -33.375 -8.453 1 97.62 255 PHE B O 1
ATOM 4288 N N . VAL B 1 256 ? -8.047 -34.656 -7.555 1 97.19 256 VAL B N 1
ATOM 4289 C CA . VAL B 1 256 ? -7.105 -35.562 -6.895 1 97.19 256 VAL B CA 1
ATOM 4290 C C . VAL B 1 256 ? -6.207 -36.219 -7.938 1 97.19 256 VAL B C 1
ATOM 4292 O O . VAL B 1 256 ? -5.004 -36.375 -7.719 1 97.19 256 VAL B O 1
ATOM 4295 N N . ASP B 1 257 ? -6.805 -36.594 -9.047 1 95.94 257 ASP B N 1
ATOM 4296 C CA . ASP B 1 257 ? -6.016 -37.156 -10.133 1 95.94 257 ASP B CA 1
ATOM 4297 C C . ASP B 1 257 ? -4.977 -36.188 -10.641 1 95.94 257 ASP B C 1
ATOM 4299 O O . ASP B 1 257 ? -3.803 -36.5 -10.789 1 95.94 257 ASP B O 1
ATOM 4303 N N . PHE B 1 258 ? -5.441 -35 -10.93 1 95.88 258 PHE B N 1
ATOM 4304 C CA . PHE B 1 258 ? -4.57 -33.938 -11.398 1 95.88 258 PHE B CA 1
ATOM 4305 C C . PHE B 1 258 ? -3.455 -33.656 -10.398 1 95.88 258 PHE B C 1
ATOM 4307 O O . PHE B 1 258 ? -2.277 -33.656 -10.758 1 95.88 258 PHE B O 1
ATOM 4314 N N . ALA B 1 259 ? -3.828 -33.406 -9.148 1 96.81 259 ALA B N 1
ATOM 4315 C CA . ALA B 1 259 ? -2.887 -33.094 -8.086 1 96.81 259 ALA B CA 1
ATOM 4316 C C . ALA B 1 259 ? -1.88 -34.219 -7.871 1 96.81 259 ALA B C 1
ATOM 4318 O O . ALA B 1 259 ? -0.695 -33.969 -7.641 1 96.81 259 ALA B O 1
ATOM 4319 N N . GLY B 1 260 ? -2.373 -35.469 -7.906 1 95.88 260 GLY B N 1
ATOM 4320 C CA . GLY B 1 260 ? -1.49 -36.594 -7.754 1 95.88 260 GLY B CA 1
ATOM 4321 C C . GLY B 1 260 ? -0.399 -36.656 -8.805 1 95.88 260 GLY B C 1
ATOM 4322 O O . GLY B 1 260 ? 0.768 -36.906 -8.484 1 95.88 260 GLY B O 1
ATOM 4323 N N . ARG B 1 261 ? -0.766 -36.469 -10.055 1 94.44 261 ARG B N 1
ATOM 4324 C CA . ARG B 1 261 ? 0.186 -36.469 -11.156 1 94.44 261 ARG B CA 1
ATOM 4325 C C . ARG B 1 261 ? 1.256 -35.406 -10.961 1 94.44 261 ARG B C 1
ATOM 4327 O O . ARG B 1 261 ? 2.438 -35.656 -11.211 1 94.44 261 ARG B O 1
ATOM 4334 N N . HIS B 1 262 ? 0.839 -34.25 -10.508 1 96.25 262 HIS B N 1
ATOM 4335 C CA . HIS B 1 262 ? 1.777 -33.156 -10.359 1 96.25 262 HIS B CA 1
ATOM 4336 C C . HIS B 1 262 ? 2.611 -33.312 -9.094 1 96.25 262 HIS B C 1
ATOM 4338 O O . HIS B 1 262 ? 3.764 -32.875 -9.047 1 96.25 262 HIS B O 1
ATOM 4344 N N . LYS B 1 263 ? 2.033 -33.906 -8.094 1 96.94 263 LYS B N 1
ATOM 4345 C CA . LYS B 1 263 ? 2.809 -34.25 -6.91 1 96.94 263 LYS B CA 1
ATOM 4346 C C . LYS B 1 263 ? 3.973 -35.188 -7.273 1 96.94 263 LYS B C 1
ATOM 4348 O O . LYS B 1 263 ? 5.078 -35 -6.758 1 96.94 263 LYS B O 1
ATOM 4353 N N . GLU B 1 264 ? 3.764 -36.094 -8.125 1 95.44 264 GLU B N 1
ATOM 4354 C CA . GLU B 1 264 ? 4.801 -37 -8.578 1 95.44 264 GLU B CA 1
ATOM 4355 C C . GLU B 1 264 ? 5.93 -36.281 -9.289 1 95.44 264 GLU B C 1
ATOM 4357 O O . GLU B 1 264 ? 7.07 -36.719 -9.305 1 95.44 264 GLU B O 1
ATOM 4362 N N . LEU B 1 265 ? 5.59 -35.156 -9.922 1 95.94 265 LEU B N 1
ATOM 4363 C CA . LEU B 1 265 ? 6.59 -34.312 -10.594 1 95.94 265 LEU B CA 1
ATOM 4364 C C . LEU B 1 265 ? 7.398 -33.5 -9.586 1 95.94 265 LEU B C 1
ATOM 4366 O O . LEU B 1 265 ? 8.383 -32.875 -9.945 1 95.94 265 LEU B O 1
ATOM 4370 N N . GLY B 1 266 ? 6.914 -33.5 -8.289 1 96.25 266 GLY B N 1
ATOM 4371 C CA . GLY B 1 266 ? 7.668 -32.812 -7.246 1 96.25 266 GLY B CA 1
ATOM 4372 C C . GLY B 1 266 ? 7.027 -31.531 -6.797 1 96.25 266 GLY B C 1
ATOM 4373 O O . GLY B 1 266 ? 7.582 -30.812 -5.961 1 96.25 266 GLY B O 1
ATOM 4374 N N . PHE B 1 267 ? 5.844 -31.188 -7.316 1 97.81 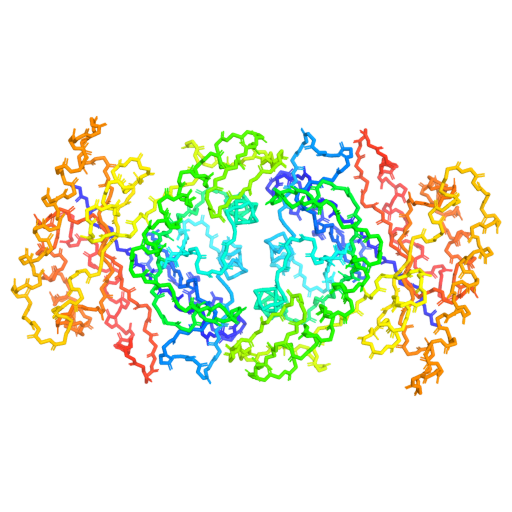267 PHE B N 1
ATOM 4375 C CA . PHE B 1 267 ? 5.164 -29.969 -6.875 1 97.81 267 PHE B CA 1
ATOM 4376 C C . PHE B 1 267 ? 4.676 -30.109 -5.441 1 97.81 267 PHE B C 1
ATOM 4378 O O . PHE B 1 267 ? 4.16 -31.172 -5.055 1 97.81 267 PHE B O 1
ATOM 4385 N N . THR B 1 268 ? 4.934 -29.109 -4.668 1 98.06 268 THR B N 1
ATOM 4386 C CA . THR B 1 268 ? 4.609 -29.109 -3.246 1 98.06 268 THR B CA 1
ATOM 4387 C C . THR B 1 268 ? 3.32 -28.344 -2.979 1 98.06 268 THR B C 1
ATOM 4389 O O . THR B 1 268 ? 2.674 -28.547 -1.948 1 98.06 268 THR B O 1
ATOM 4392 N N . ASP B 1 269 ? 2.943 -27.438 -3.881 1 97.94 269 ASP B N 1
ATOM 4393 C CA . ASP B 1 269 ? 1.772 -26.578 -3.74 1 97.94 269 ASP B CA 1
ATOM 4394 C C . ASP B 1 269 ? 0.987 -26.5 -5.047 1 97.94 269 ASP B C 1
ATOM 4396 O O . ASP B 1 269 ? 1.573 -26.344 -6.121 1 97.94 269 ASP B O 1
ATOM 4400 N N . ILE B 1 270 ? -0.266 -26.641 -4.934 1 97.94 270 ILE B N 1
ATOM 4401 C CA . ILE B 1 270 ? -1.164 -26.359 -6.051 1 97.94 270 ILE B CA 1
ATOM 4402 C C . ILE B 1 270 ? -2.088 -25.203 -5.699 1 97.94 270 ILE B C 1
ATOM 4404 O O . ILE B 1 270 ? -2.697 -25.188 -4.629 1 97.94 270 ILE B O 1
ATOM 4408 N N . VAL B 1 271 ? -2.119 -24.234 -6.543 1 98.44 271 VAL B N 1
ATOM 4409 C CA . VAL B 1 271 ? -2.957 -23.062 -6.34 1 98.44 271 VAL B CA 1
ATOM 4410 C C . VAL B 1 271 ? -4.141 -23.094 -7.305 1 98.44 271 VAL B C 1
ATOM 4412 O O . VAL B 1 271 ? -3.955 -23.203 -8.516 1 98.44 271 VAL B O 1
ATOM 4415 N N . ILE B 1 272 ? -5.305 -23.016 -6.781 1 98 272 ILE B N 1
ATOM 4416 C CA . ILE B 1 272 ? -6.504 -22.969 -7.609 1 98 272 ILE B CA 1
ATOM 4417 C C . ILE B 1 272 ? -7.176 -21.609 -7.457 1 98 272 ILE B C 1
ATOM 4419 O O . ILE B 1 272 ? -7.105 -20.984 -6.391 1 98 272 ILE B O 1
ATOM 4423 N N . HIS B 1 273 ? -7.844 -21.125 -8.469 1 97.81 273 HIS B N 1
ATOM 4424 C CA . HIS B 1 273 ? -8.508 -19.828 -8.43 1 97.81 273 HIS B CA 1
ATOM 4425 C C . HIS B 1 273 ? -9.805 -19.891 -7.629 1 97.81 273 HIS B C 1
ATOM 4427 O O . HIS B 1 273 ? -10.57 -20.844 -7.762 1 97.81 273 HIS B O 1
ATOM 4433 N N . TRP B 1 274 ? -9.977 -18.906 -6.82 1 98.5 274 TRP B N 1
ATOM 4434 C CA . TRP B 1 274 ? -11.297 -18.688 -6.238 1 98.5 274 TRP B CA 1
ATOM 4435 C C . TRP B 1 274 ? -12.344 -18.469 -7.328 1 98.5 274 TRP B C 1
ATOM 4437 O O . TRP B 1 274 ? -12.141 -17.672 -8.242 1 98.5 274 TRP B O 1
ATOM 4447 N N . PRO B 1 275 ? -13.438 -19.203 -7.242 1 97.62 275 PRO B N 1
ATOM 4448 C CA . PRO B 1 275 ? -14.391 -19.156 -8.352 1 97.62 275 PRO B CA 1
ATOM 4449 C C . PRO B 1 275 ? -14.992 -17.766 -8.555 1 97.62 275 PRO B C 1
ATOM 4451 O O . PRO B 1 275 ? -15.367 -17.094 -7.59 1 97.62 275 PRO B O 1
ATOM 4454 N N . ILE B 1 276 ? -15.094 -17.344 -9.742 1 97.19 276 ILE B N 1
ATOM 4455 C CA . ILE B 1 276 ? -15.734 -16.094 -10.148 1 97.19 276 ILE B CA 1
ATOM 4456 C C . ILE B 1 276 ? -16.781 -16.391 -11.227 1 97.19 276 ILE B C 1
ATOM 4458 O O . ILE B 1 276 ? -16.438 -16.719 -12.367 1 97.19 276 ILE B O 1
ATOM 4462 N N . PRO B 1 277 ? -18.016 -16.219 -10.914 1 95.31 277 PRO B N 1
ATOM 4463 C CA . PRO B 1 277 ? -19.047 -16.516 -11.914 1 95.31 277 PRO B CA 1
ATOM 4464 C C . PRO B 1 277 ? -18.891 -15.68 -13.188 1 95.31 277 PRO B C 1
ATOM 4466 O O . PRO B 1 277 ? -18.406 -14.539 -13.125 1 95.31 277 PRO B O 1
ATOM 4469 N N . ASP B 1 278 ? -19.234 -16.25 -14.336 1 93.5 278 ASP B N 1
ATOM 4470 C CA . ASP B 1 278 ? -19.281 -15.578 -15.633 1 93.5 278 ASP B CA 1
ATOM 4471 C C . ASP B 1 278 ? -17.906 -15.055 -16.016 1 93.5 278 ASP B C 1
ATOM 4473 O O . ASP B 1 278 ? -17.781 -13.93 -16.516 1 93.5 278 ASP B O 1
ATOM 4477 N N . SER B 1 279 ? -16.906 -15.773 -15.625 1 94.25 279 SER B N 1
ATOM 4478 C CA . SER B 1 279 ? -15.531 -15.453 -15.977 1 94.25 279 SER B CA 1
ATOM 4479 C C . SER B 1 279 ? -14.758 -16.703 -16.406 1 94.25 279 SER B C 1
ATOM 4481 O O . SER B 1 279 ? -15.305 -17.797 -16.406 1 94.25 279 SER B O 1
ATOM 4483 N N . ASP B 1 280 ? -13.508 -16.531 -16.797 1 90 280 ASP B N 1
ATOM 4484 C CA . ASP B 1 280 ? -12.633 -17.641 -17.156 1 90 280 ASP B CA 1
ATOM 4485 C C . ASP B 1 280 ? -12.312 -18.516 -15.953 1 90 280 ASP B C 1
ATOM 4487 O O . ASP B 1 280 ? -11.797 -19.625 -16.094 1 90 280 ASP B O 1
ATOM 4491 N N . PHE B 1 281 ? -12.695 -18.047 -14.758 1 94.62 281 PHE B N 1
ATOM 4492 C CA . PHE B 1 281 ? -12.375 -18.766 -13.531 1 94.62 281 PHE B CA 1
ATOM 4493 C C . PHE B 1 281 ? -13.648 -19.312 -12.883 1 94.62 281 PHE B C 1
ATOM 4495 O O . PHE B 1 281 ? -13.672 -19.562 -11.68 1 94.62 281 PHE B O 1
ATOM 4502 N N . ALA B 1 282 ? -14.688 -19.391 -13.727 1 95.56 282 ALA B N 1
ATOM 4503 C CA . ALA B 1 282 ? -15.938 -19.938 -13.203 1 95.56 282 ALA B CA 1
ATOM 4504 C C . ALA B 1 282 ? -15.766 -21.406 -12.789 1 95.56 282 ALA B C 1
ATOM 4506 O O . ALA B 1 282 ? -15.078 -22.172 -13.469 1 95.56 282 ALA B O 1
ATOM 4507 N N . ALA B 1 283 ? -16.266 -21.812 -11.695 1 96.19 283 ALA B N 1
ATOM 4508 C CA . ALA B 1 283 ? -16.312 -23.172 -11.172 1 96.19 283 ALA B CA 1
ATOM 4509 C C . ALA B 1 283 ? -17.484 -23.375 -10.227 1 96.19 283 ALA B C 1
ATOM 4511 O O . ALA B 1 283 ? -18.016 -22.406 -9.672 1 96.19 283 ALA B O 1
ATOM 4512 N N . ASP B 1 284 ? -17.969 -24.594 -10.141 1 96.88 284 ASP B N 1
ATOM 4513 C CA . ASP B 1 284 ? -19.016 -24.922 -9.172 1 96.88 284 ASP B CA 1
ATOM 4514 C C . ASP B 1 284 ? -18.516 -24.734 -7.742 1 96.88 284 ASP B C 1
ATOM 4516 O O . ASP B 1 284 ? -17.547 -25.375 -7.324 1 96.88 284 ASP B O 1
ATOM 4520 N N . GLU B 1 285 ? -19.156 -23.875 -6.996 1 97.25 285 GLU B N 1
ATOM 4521 C CA . GLU B 1 285 ? -18.719 -23.516 -5.652 1 97.25 285 GLU B CA 1
ATOM 4522 C C . GLU B 1 285 ? -18.719 -24.719 -4.727 1 97.25 285 GLU B C 1
ATOM 4524 O O . GLU B 1 285 ? -17.844 -24.859 -3.865 1 97.25 285 GLU B O 1
ATOM 4529 N N . LYS B 1 286 ? -19.672 -25.562 -4.84 1 97.69 286 LYS B N 1
ATOM 4530 C CA . LYS B 1 286 ? -19.75 -26.75 -3.994 1 97.69 286 LYS B CA 1
ATOM 4531 C C . LYS B 1 286 ? -18.578 -27.703 -4.27 1 97.69 286 LYS B C 1
ATOM 4533 O O . LYS B 1 286 ? -18 -28.266 -3.344 1 97.69 286 LYS B O 1
ATOM 4538 N N . VAL B 1 287 ? -18.266 -27.844 -5.539 1 98.12 287 VAL B N 1
ATOM 4539 C CA . VAL B 1 287 ? -17.125 -28.672 -5.918 1 98.12 287 VAL B CA 1
ATOM 4540 C C . VAL B 1 287 ? -15.836 -28.062 -5.387 1 98.12 287 VAL B C 1
ATOM 4542 O O . VAL B 1 287 ? -14.984 -28.766 -4.84 1 98.12 287 VAL B O 1
ATOM 4545 N N . PHE B 1 288 ? -15.727 -26.812 -5.598 1 98.38 288 PHE B N 1
ATOM 4546 C CA . PHE B 1 288 ? -14.57 -26.078 -5.105 1 98.38 288 PHE B CA 1
ATOM 4547 C C . PHE B 1 288 ? -14.383 -26.297 -3.609 1 98.38 288 PHE B C 1
ATOM 4549 O O . PHE B 1 288 ? -13.281 -26.609 -3.158 1 98.38 288 PHE B O 1
ATOM 4556 N N . GLU B 1 289 ? -15.422 -26.109 -2.824 1 98.38 289 GLU B N 1
ATOM 4557 C CA . GLU B 1 289 ? -15.367 -26.281 -1.376 1 98.38 289 GLU B CA 1
ATOM 4558 C C . GLU B 1 289 ? -15.039 -27.734 -1.01 1 98.38 289 GLU B C 1
ATOM 4560 O O . GLU B 1 289 ? -14.281 -27.984 -0.072 1 98.38 289 GLU B O 1
ATOM 4565 N N . GLN B 1 290 ? -15.648 -28.641 -1.732 1 98.44 290 GLN B N 1
ATOM 4566 C CA . GLN B 1 290 ? -15.367 -30.062 -1.5 1 98.44 290 GLN B CA 1
ATOM 4567 C C . GLN B 1 290 ? -13.883 -30.359 -1.705 1 98.44 290 GLN B C 1
ATOM 4569 O O . GLN B 1 290 ? -13.273 -31.078 -0.907 1 98.44 290 GLN B O 1
ATOM 4574 N N . ILE B 1 291 ? -13.352 -29.828 -2.768 1 98.44 291 ILE B N 1
ATOM 4575 C CA . ILE B 1 291 ? -11.93 -30.016 -3.059 1 98.44 291 ILE B CA 1
ATOM 4576 C C . ILE B 1 291 ? -11.094 -29.453 -1.914 1 98.44 291 ILE B C 1
ATOM 4578 O O . ILE B 1 291 ? -10.203 -30.141 -1.396 1 98.44 291 ILE B O 1
ATOM 4582 N N . ALA B 1 292 ? -11.375 -28.25 -1.469 1 98.25 292 ALA B N 1
ATOM 4583 C CA . ALA B 1 292 ? -10.617 -27.594 -0.403 1 98.25 292 ALA B CA 1
ATOM 4584 C C . ALA B 1 292 ? -10.656 -28.422 0.88 1 98.25 292 ALA B C 1
ATOM 4586 O O . ALA B 1 292 ? -9.641 -28.578 1.56 1 98.25 292 ALA B O 1
ATOM 4587 N N . LEU B 1 293 ? -11.766 -29 1.165 1 97.62 293 LEU B N 1
ATOM 4588 C CA . LEU B 1 293 ? -11.984 -29.656 2.445 1 97.62 293 LEU B CA 1
ATOM 4589 C C . LEU B 1 293 ? -11.461 -31.094 2.412 1 97.62 293 LEU B C 1
ATOM 4591 O O . LEU B 1 293 ? -10.953 -31.594 3.416 1 97.62 293 LEU B O 1
ATOM 4595 N N . GLU B 1 294 ? -11.461 -31.734 1.222 1 97.19 294 GLU B N 1
ATOM 4596 C CA . GLU B 1 294 ? -11.289 -33.188 1.214 1 97.19 294 GLU B CA 1
ATOM 4597 C C . GLU B 1 294 ? -10.008 -33.594 0.488 1 97.19 294 GLU B C 1
ATOM 4599 O O . GLU B 1 294 ? -9.422 -34.625 0.778 1 97.19 294 GLU B O 1
ATOM 4604 N N . ALA B 1 295 ? -9.602 -32.844 -0.472 1 97 295 ALA B N 1
ATOM 4605 C CA . ALA B 1 295 ? -8.508 -33.25 -1.34 1 97 295 ALA B CA 1
ATOM 4606 C C . ALA B 1 295 ? -7.207 -33.406 -0.551 1 97 295 ALA B C 1
ATOM 4608 O O . ALA B 1 295 ? -6.457 -34.344 -0.75 1 97 295 ALA B O 1
ATOM 4609 N N . PRO B 1 296 ? -6.918 -32.469 0.391 1 94.56 296 PRO B N 1
ATOM 4610 C CA . PRO B 1 296 ? -5.629 -32.562 1.084 1 94.56 296 PRO B CA 1
ATOM 4611 C C . PRO B 1 296 ? -5.438 -33.875 1.819 1 94.56 296 PRO B C 1
ATOM 4613 O O . PRO B 1 296 ? -4.332 -34.406 1.837 1 94.56 296 PRO B O 1
ATOM 4616 N N . ALA B 1 297 ? -6.445 -34.406 2.395 1 92.81 297 ALA B N 1
ATOM 4617 C CA . ALA B 1 297 ? -6.359 -35.656 3.125 1 92.81 297 ALA B CA 1
ATOM 4618 C C . ALA B 1 297 ? -6.082 -36.812 2.178 1 92.81 297 ALA B C 1
ATOM 4620 O O . ALA B 1 297 ? -5.504 -37.844 2.584 1 92.81 297 ALA B O 1
ATOM 4621 N N . GLN B 1 298 ? -6.445 -36.656 0.945 1 93.19 298 GLN B N 1
ATOM 4622 C CA . GLN B 1 298 ? -6.266 -37.719 -0.039 1 93.19 298 GLN B CA 1
ATOM 4623 C C . GLN B 1 298 ? -4.895 -37.625 -0.701 1 93.19 298 GLN B C 1
ATOM 4625 O O . GLN B 1 298 ? -4.48 -38.562 -1.41 1 93.19 298 GLN B O 1
ATOM 4630 N N . LEU B 1 299 ? -4.277 -36.531 -0.582 1 90.44 299 LEU B N 1
ATOM 4631 C CA . LEU B 1 299 ? -3 -36.281 -1.241 1 90.44 299 LEU B CA 1
ATOM 4632 C C . LEU B 1 299 ? -1.848 -36.375 -0.246 1 90.44 299 LEU B C 1
ATOM 4634 O O . LEU B 1 299 ? -0.766 -35.844 -0.494 1 90.44 299 LEU B O 1
ATOM 4638 N N . ARG B 1 300 ? -2.041 -37.062 0.969 1 83.44 300 ARG B N 1
ATOM 4639 C CA . ARG B 1 300 ? -0.99 -37.25 1.96 1 83.44 300 ARG B CA 1
ATOM 4640 C C . ARG B 1 300 ? -0.054 -38.375 1.531 1 83.44 300 ARG B C 1
ATOM 4642 O O . ARG B 1 300 ? -0.47 -39.312 0.84 1 83.44 300 ARG B O 1
#

Radius of gyration: 25.35 Å; Cα contacts (8 Å, |Δi|>4): 1283; chains: 2; bounding box: 45×74×59 Å

Solvent-accessible surface area (backbone atoms only — not comparable to full-atom values): 30397 Å² total; per-residue (Å²): 130,62,46,39,48,27,33,33,46,70,47,55,49,54,38,89,66,55,36,52,57,52,52,41,46,42,42,72,43,60,36,52,33,42,26,27,46,48,50,64,46,51,79,96,41,44,90,40,38,43,37,26,40,64,40,49,52,28,44,44,34,71,64,47,86,77,48,24,36,35,33,66,36,38,40,60,61,84,51,53,53,69,64,46,40,40,47,47,28,32,41,17,40,62,40,68,48,33,45,37,43,18,32,32,49,64,71,80,52,63,48,30,29,26,61,53,47,73,67,67,50,75,67,53,33,48,52,48,35,65,52,43,53,60,51,34,51,47,44,36,63,35,58,60,39,70,46,84,59,96,85,53,39,29,35,67,38,53,28,32,80,41,35,68,29,76,78,32,60,44,32,28,26,40,42,86,49,72,71,41,30,42,48,21,45,74,65,27,47,18,35,28,38,50,59,53,76,88,30,32,85,78,38,45,61,67,55,46,53,51,48,42,47,52,49,51,52,53,40,35,53,35,10,49,75,73,75,41,61,50,85,70,36,44,29,35,38,42,56,66,46,42,47,54,38,65,50,43,56,71,32,52,67,42,26,48,52,50,50,50,58,42,39,74,68,58,37,36,30,42,30,41,67,53,62,37,81,97,49,99,48,47,54,54,64,68,42,49,51,48,31,52,64,48,40,53,74,72,49,96,130,62,46,40,50,27,32,33,47,70,46,56,49,53,40,90,67,56,35,52,58,51,52,42,47,42,43,73,42,60,35,52,32,43,25,26,46,46,51,62,45,50,77,95,42,44,92,40,39,42,37,27,41,63,42,49,52,28,44,44,34,71,64,45,86,75,48,23,35,35,33,64,36,40,38,60,60,84,52,54,52,70,64,48,38,40,45,48,28,30,39,17,40,64,42,70,48,33,46,35,43,18,32,32,48,63,71,80,53,64,46,28,29,27,62,55,47,75,68,68,51,73,66,52,31,48,52,47,37,64,53,42,54,60,51,34,52,46,43,36,62,34,58,61,38,70,45,82,59,96,84,52,40,29,35,68,38,51,27,31,80,40,35,69,31,76,77,33,61,43,32,27,26,40,40,87,49,73,71,42,30,42,48,20,45,74,65,28,47,18,37,29,39,50,61,52,78,87,30,31,84,79,39,44,60,67,55,46,53,49,48,42,46,51,50,49,51,52,39,35,50,36,10,50,76,72,75,41,61,51,84,71,36,44,28,35,37,43,57,67,47,42,44,55,39,66,50,44,56,72,32,53,68,44,26,48,52,50,51,50,59,42,38,74,67,58,38,37,32,42,30,41,66,53,62,35,82,96,48,100,47,48,56,55,63,68,40,49,50,47,32,55,65,48,41,52,77,72,48,97

Sequence (600 aa):
MSLRLSTVILPHLRWHQGGRSAWQRAEQLGFHTAFTYDHLSWRSFRDGPWFGAVPTLTAAAAVTERLRLGTLVTSPNFRHPVTLAKELISLDDISGGRITLGIGAGGTGFDATALGQVPWTPRQRADRFGEFVPLLDRLLTEDSVSYTGEHYSAHEARNIPGCVQRPRLPFAVAATGPRGLRLAARHGQAWVTTGDPALYETGTPEQSVEALRAQTEKLADACTAVGRSVTELDKILLTGFTPDRGRPLESLGAFVDFAGRHKELGFTDIVIHWPIPDSDFAADEKVFEQIALEAPAQLRMSLRLSTVILPHLRWHQGGRSAWQRAEQLGFHTAFTYDHLSWRSFRDGPWFGAVPTLTAAAAVTERLRLGTLVTSPNFRHPVTLAKELISLDDISGGRITLGIGAGGTGFDATALGQVPWTPRQRADRFGEFVPLLDRLLTEDSVSYTGEHYSAHEARNIPGCVQRPRLPFAVAATGPRGLRLAARHGQAWVTTGDPALYETGTPEQSVEALRAQTEKLADACTAVGRSVTELDKILLTGFTPDRGRPLESLGAFVDFAGRHKELGFTDIVIHWPIPDSDFAADEKVFEQIALEAPAQLR

Organism: NCBI:txid40318

Nearest PDB structures (foldseek):
  5lxe-assembly1_A  TM=7.874E-01  e=6.280E-18  Rhodococcus jostii RHA1
  5lxe-assembly1_B  TM=7.886E-01  e=4.182E-17  Rhodococcus jostii RHA1
  3c8n-assembly2_C  TM=7.971E-01  e=1.540E-16  Mycobacterium tuberculosis H37Rv
  3rao-assembly2_B  TM=7.639E-01  e=1.936E-17  Bacillus cereus ATCC 10987
  3rao-assembly2_A-2  TM=7.842E-01  e=4.182E-17  Bacillus cereus ATCC 10987